Protein AF-0000000078653165 (afdb_homodimer)

Organism: NCBI:txid1254439

Structure (mmCIF, N/CA/C/O backbone):
data_AF-0000000078653165-model_v1
#
loop_
_entity.id
_entity.type
_entity.pdbx_description
1 polymer 'ABC transporter'
#
loop_
_atom_site.group_PDB
_atom_site.id
_atom_site.type_symbol
_atom_site.label_atom_id
_atom_site.label_alt_id
_atom_site.label_comp_id
_atom_site.label_asym_id
_atom_site.label_entity_id
_atom_site.label_seq_id
_atom_site.pdbx_PDB_ins_code
_atom_site.Cartn_x
_atom_site.Cartn_y
_atom_site.Cartn_z
_atom_site.occupancy
_atom_site.B_iso_or_equiv
_atom_site.auth_seq_id
_atom_site.auth_comp_id
_atom_site.auth_asym_id
_atom_site.auth_atom_id
_atom_site.pdbx_PDB_model_num
ATOM 1 N N . MET A 1 1 ? 2.336 30.797 53.25 1 26.19 1 MET A N 1
ATOM 2 C CA . MET A 1 1 ? 1.396 29.984 52.469 1 26.19 1 MET A CA 1
ATOM 3 C C . MET A 1 1 ? 1.313 30.484 51.031 1 26.19 1 MET A C 1
ATOM 5 O O . MET A 1 1 ? 1.482 29.703 50.094 1 26.19 1 MET A O 1
ATOM 9 N N . GLY A 1 2 ? 0.354 31.422 50.656 1 27.02 2 GLY A N 1
ATOM 10 C CA . GLY A 1 2 ? -0.647 31.469 49.594 1 27.02 2 GLY A CA 1
ATOM 11 C C . GLY A 1 2 ? -0.147 32.094 48.312 1 27.02 2 GLY A C 1
ATOM 12 O O . GLY A 1 2 ? -0.938 32.438 47.438 1 27.02 2 GLY A O 1
ATOM 13 N N . ILE A 1 3 ? 0.922 32.812 48.281 1 33.31 3 ILE A N 1
ATOM 14 C CA . ILE A 1 3 ? 1.236 33.781 47.219 1 33.31 3 ILE A CA 1
ATOM 15 C C . ILE A 1 3 ? 1.535 33.031 45.906 1 33.31 3 ILE A C 1
ATOM 17 O O . ILE A 1 3 ? 1.893 33.688 44.938 1 33.31 3 ILE A O 1
ATOM 21 N N . PHE A 1 4 ? 1.891 31.688 46.031 1 32.88 4 PHE A N 1
ATOM 22 C CA . PHE A 1 4 ? 2.438 31.062 44.812 1 32.88 4 PHE A CA 1
ATOM 23 C C . PHE A 1 4 ? 1.346 30.828 43.781 1 32.88 4 PHE A C 1
ATOM 25 O O . PHE A 1 4 ? 1.55 30.109 42.812 1 32.88 4 PHE A O 1
ATOM 32 N N . SER A 1 5 ? 0.06 31.203 44.125 1 32.16 5 SER A N 1
ATOM 33 C CA . SER A 1 5 ? -1.04 30.844 43.25 1 32.16 5 SER A CA 1
ATOM 34 C C . SER A 1 5 ? -0.92 31.547 41.875 1 32.16 5 SER A C 1
ATOM 36 O O . SER A 1 5 ? -1.722 31.297 41 1 32.16 5 SER A O 1
ATOM 38 N N . GLY A 1 6 ? -0.374 32.781 41.812 1 31.62 6 GLY A N 1
ATOM 39 C CA . GLY A 1 6 ? -0.703 33.719 40.75 1 31.62 6 GLY A CA 1
ATOM 40 C C . GLY A 1 6 ? -0.174 33.312 39.375 1 31.62 6 GLY A C 1
ATOM 41 O O . GLY A 1 6 ? -0.456 33.969 38.375 1 31.62 6 GLY A O 1
ATOM 42 N N . LEU A 1 7 ? 1.015 32.812 39.281 1 30.94 7 LEU A N 1
ATOM 43 C CA . LEU A 1 7 ? 1.668 32.844 38 1 30.94 7 LEU A CA 1
ATOM 44 C C . LEU A 1 7 ? 1.028 31.859 37.031 1 30.94 7 LEU A C 1
ATOM 46 O O . LEU A 1 7 ? 1.515 30.734 36.875 1 30.94 7 LEU A O 1
ATOM 50 N N . PHE A 1 8 ? -0.321 31.5 37.219 1 35.72 8 PHE A N 1
ATOM 51 C CA . PHE A 1 8 ? -0.957 30.734 36.156 1 35.72 8 PHE A CA 1
ATOM 52 C C . PHE A 1 8 ? -0.709 31.359 34.812 1 35.72 8 PHE A C 1
ATOM 54 O O . PHE A 1 8 ? -0.939 32.562 34.625 1 35.72 8 PHE A O 1
ATOM 61 N N . SER A 1 9 ? 0.25 30.969 34.031 1 35.31 9 SER A N 1
ATOM 62 C CA . SER A 1 9 ? 0.611 31.312 32.656 1 35.31 9 SER A CA 1
ATOM 63 C C . SER A 1 9 ? -0.629 31.547 31.797 1 35.31 9 SER A C 1
ATOM 65 O O . SER A 1 9 ? -1.556 30.734 31.797 1 35.31 9 SER A O 1
ATOM 67 N N . ARG A 1 10 ? -1.119 32.719 31.656 1 38.25 10 ARG A N 1
ATOM 68 C CA . ARG A 1 10 ? -2.078 33.25 30.688 1 38.25 10 ARG A CA 1
ATOM 69 C C . ARG A 1 10 ? -2.02 32.469 29.375 1 38.25 10 ARG A C 1
ATOM 71 O O . ARG A 1 10 ? -0.977 32.406 28.719 1 38.25 10 ARG A O 1
ATOM 78 N N . ARG A 1 11 ? -2.629 31.375 29.203 1 43.06 11 ARG A N 1
ATOM 79 C CA . ARG A 1 11 ? -2.918 30.797 27.891 1 43.06 11 ARG A CA 1
ATOM 80 C C . ARG A 1 11 ? -3.246 31.891 26.875 1 43.06 11 ARG A C 1
ATOM 82 O O . ARG A 1 11 ? -4.199 32.656 27.062 1 43.06 11 ARG A O 1
ATOM 89 N N . ASP A 1 12 ? -2.367 32.656 26.281 1 38.22 12 ASP A N 1
ATOM 90 C CA . ASP A 1 12 ? -2.602 33.594 25.188 1 38.22 12 ASP A CA 1
ATOM 91 C C . ASP A 1 12 ? -3.691 33.094 24.25 1 38.22 12 ASP A C 1
ATOM 93 O O . ASP A 1 12 ? -3.594 31.984 23.719 1 38.22 12 ASP A O 1
ATOM 97 N N . ASN A 1 13 ? -4.98 33.281 24.438 1 43.22 13 ASN A N 1
ATOM 98 C CA . ASN A 1 13 ? -6.164 33.156 23.594 1 43.22 13 ASN A CA 1
ATOM 99 C C . ASN A 1 13 ? -5.867 33.594 22.156 1 43.22 13 ASN A C 1
ATOM 101 O O . ASN A 1 13 ? -6.645 34.344 21.562 1 43.22 13 ASN A O 1
ATOM 105 N N . THR A 1 14 ? -4.645 33.75 21.719 1 48.94 14 THR A N 1
ATOM 106 C CA . THR A 1 14 ? -4.469 34.188 20.328 1 48.94 14 THR A CA 1
ATOM 107 C C . THR A 1 14 ? -5.176 33.219 19.375 1 48.94 14 THR A C 1
ATOM 109 O O . THR A 1 14 ? -4.992 32 19.469 1 48.94 14 THR A O 1
ATOM 112 N N . PRO A 1 15 ? -6.258 33.719 18.75 1 56.72 15 PRO A N 1
ATOM 113 C CA . PRO A 1 15 ? -6.996 32.906 17.781 1 56.72 15 PRO A CA 1
ATOM 114 C C . PRO A 1 15 ? -6.078 32.156 16.812 1 56.72 15 PRO A C 1
ATOM 116 O O . PRO A 1 15 ? -5.02 32.688 16.453 1 56.72 15 PRO A O 1
ATOM 119 N N . ARG A 1 16 ? -6.16 30.906 16.797 1 65.38 16 ARG A N 1
ATOM 120 C CA . ARG A 1 16 ? -5.461 30.094 15.805 1 65.38 16 ARG A CA 1
ATOM 121 C C . ARG A 1 16 ? -5.629 30.672 14.406 1 65.38 16 ARG A C 1
ATOM 123 O O . ARG A 1 16 ? -6.738 31.047 14.016 1 65.38 16 ARG A O 1
ATOM 130 N N . PRO A 1 17 ? -4.422 30.984 13.797 1 71.94 17 PRO A N 1
ATOM 131 C CA . PRO A 1 17 ? -4.582 31.469 12.422 1 71.94 17 PRO A CA 1
ATOM 132 C C . PRO A 1 17 ? -5.379 30.484 11.555 1 71.94 17 PRO A C 1
ATOM 134 O O . PRO A 1 17 ? -5.367 29.281 11.812 1 71.94 17 PRO A O 1
ATOM 137 N N . ASP A 1 18 ? -6.098 31.047 10.656 1 79 18 ASP A N 1
ATOM 138 C CA . ASP A 1 18 ? -6.957 30.25 9.773 1 79 18 ASP A CA 1
ATOM 139 C C . ASP A 1 18 ? -6.125 29.406 8.812 1 79 18 ASP A C 1
ATOM 141 O O . ASP A 1 18 ? -6.582 28.359 8.344 1 79 18 ASP A O 1
ATOM 145 N N . HIS A 1 19 ? -4.906 30 8.484 1 89.12 19 HIS A N 1
ATOM 146 C CA . HIS A 1 19 ? -3.998 29.266 7.617 1 89.12 19 HIS A CA 1
ATOM 147 C C . HIS A 1 19 ? -2.555 29.719 7.824 1 89.12 19 HIS A C 1
ATOM 149 O O . HIS A 1 19 ? -2.303 30.734 8.484 1 89.12 19 HIS A O 1
ATOM 155 N N . VAL A 1 20 ? -1.678 28.859 7.395 1 96.25 20 VAL A N 1
ATOM 156 C CA . VAL A 1 20 ? -0.269 29.234 7.402 1 96.25 20 VAL A CA 1
ATOM 157 C C . VAL A 1 20 ? 0.25 29.328 5.969 1 96.25 20 VAL A C 1
ATOM 159 O O . VAL A 1 20 ? -0.387 28.828 5.039 1 96.25 20 VAL A O 1
ATOM 162 N N . THR A 1 21 ? 1.332 30.047 5.855 1 97.94 21 THR A N 1
ATOM 163 C CA . THR A 1 21 ? 2.039 30.094 4.582 1 97.94 21 THR A CA 1
ATOM 164 C C . THR A 1 21 ? 3.426 29.469 4.707 1 97.94 21 THR A C 1
ATOM 166 O O . THR A 1 21 ? 4.254 29.938 5.496 1 97.94 21 THR A O 1
ATOM 169 N N . PHE A 1 22 ? 3.6 28.375 3.992 1 98.44 22 PHE A N 1
ATOM 170 C CA . PHE A 1 22 ? 4.941 27.812 3.877 1 98.44 22 PHE A CA 1
ATOM 171 C C . PHE A 1 22 ? 5.723 28.516 2.77 1 98.44 22 PHE A C 1
ATOM 173 O O . PHE A 1 22 ? 5.195 28.75 1.681 1 98.44 22 PHE A O 1
ATOM 180 N N . THR A 1 23 ? 6.996 28.828 3.051 1 98.56 23 THR A N 1
ATOM 181 C CA . THR A 1 23 ? 7.859 29.406 2.029 1 98.56 23 THR A CA 1
ATOM 182 C C . THR A 1 23 ? 9.203 28.688 1.979 1 98.56 23 THR A C 1
ATOM 184 O O . THR A 1 23 ? 9.906 28.609 2.988 1 98.56 23 THR A O 1
ATOM 187 N N . LEU A 1 24 ? 9.469 28.125 0.914 1 98.69 24 LEU A N 1
ATOM 188 C CA . LEU A 1 24 ? 10.789 27.609 0.609 1 98.69 24 LEU A CA 1
ATOM 189 C C . LEU A 1 24 ? 11.555 28.547 -0.315 1 98.69 24 LEU A C 1
ATOM 191 O O . LEU A 1 24 ? 11.031 28.969 -1.35 1 98.69 24 LEU A O 1
ATOM 195 N N . ALA A 1 25 ? 12.711 28.906 0.109 1 98.56 25 ALA A N 1
ATOM 196 C CA . ALA A 1 25 ? 13.594 29.75 -0.696 1 98.56 25 ALA A CA 1
ATOM 197 C C . ALA A 1 25 ? 14.859 29 -1.091 1 98.56 25 ALA A C 1
ATOM 199 O O . ALA A 1 25 ? 15.789 28.859 -0.286 1 98.56 25 ALA A O 1
ATOM 200 N N . GLN A 1 26 ? 14.906 28.516 -2.385 1 98.56 26 GLN A N 1
ATOM 201 C CA . GLN A 1 26 ? 16.031 27.734 -2.91 1 98.56 26 GLN A CA 1
ATOM 202 C C . GLN A 1 26 ? 16.422 26.625 -1.95 1 98.56 26 GLN A C 1
ATOM 204 O O . GLN A 1 26 ? 17.609 26.422 -1.674 1 98.56 26 GLN A O 1
ATOM 209 N N . ALA A 1 27 ? 15.453 25.984 -1.378 1 98.56 27 ALA A N 1
ATOM 210 C CA . ALA A 1 27 ? 15.688 24.969 -0.363 1 98.56 27 ALA A CA 1
ATOM 211 C C . ALA A 1 27 ? 16.109 23.641 -1.003 1 98.56 27 ALA A C 1
ATOM 213 O O . ALA A 1 27 ? 15.555 23.234 -2.02 1 98.56 27 ALA A O 1
ATOM 214 N N . SER A 1 28 ? 17.125 23.047 -0.457 1 98.56 28 SER A N 1
ATOM 215 C CA . SER A 1 28 ? 17.594 21.719 -0.864 1 98.56 28 SER A CA 1
ATOM 216 C C . SER A 1 28 ? 17.812 20.812 0.343 1 98.56 28 SER A C 1
ATOM 218 O O . SER A 1 28 ? 17.984 21.297 1.466 1 98.56 28 SER A O 1
ATOM 220 N N . TYR A 1 29 ? 17.703 19.562 0.135 1 98.62 29 TYR A N 1
ATOM 221 C CA . TYR A 1 29 ? 18.062 18.578 1.153 1 98.62 29 TYR A CA 1
ATOM 222 C C . TYR A 1 29 ? 18.797 17.391 0.534 1 98.62 29 TYR A C 1
ATOM 224 O O . TYR A 1 29 ? 18.281 16.734 -0.366 1 98.62 29 TYR A O 1
ATOM 232 N N . THR A 1 30 ? 19.906 17.156 1.041 1 98 30 THR A N 1
ATOM 233 C CA . THR A 1 30 ? 20.719 16.016 0.658 1 98 30 THR A CA 1
ATOM 234 C C . THR A 1 30 ? 20.922 15.07 1.843 1 98 30 THR A C 1
ATOM 236 O O . THR A 1 30 ? 21.359 15.492 2.91 1 98 30 THR A O 1
ATOM 239 N N . TYR A 1 31 ? 20.578 13.859 1.656 1 96.81 31 TYR A N 1
ATOM 240 C CA . TYR A 1 31 ? 20.703 12.844 2.703 1 96.81 31 TYR A CA 1
ATOM 241 C C . TYR A 1 31 ? 22.172 12.492 2.945 1 96.81 31 TYR A C 1
ATOM 243 O O . TYR A 1 31 ? 23.047 12.852 2.148 1 96.81 31 TYR A O 1
ATOM 251 N N . GLU A 1 32 ? 22.406 11.727 4.023 1 94.06 32 GLU A N 1
ATOM 252 C CA . GLU A 1 32 ? 23.75 11.375 4.43 1 94.06 32 GLU A CA 1
ATOM 253 C C . GLU A 1 32 ? 24.422 10.453 3.408 1 94.06 32 GLU A C 1
ATOM 255 O O . GLU A 1 32 ? 25.641 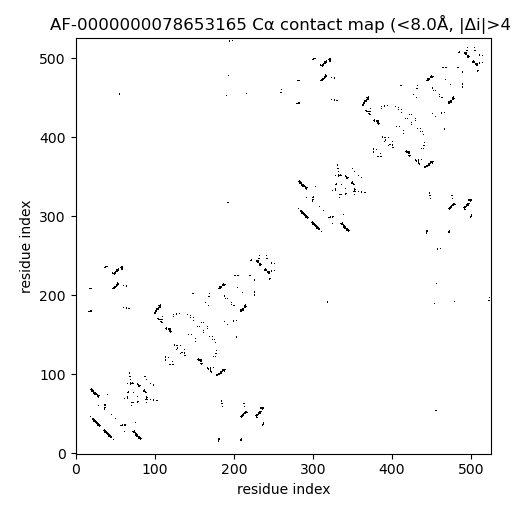10.484 3.232 1 94.06 32 GLU A O 1
ATOM 260 N N . ASP A 1 33 ? 23.641 9.719 2.707 1 91.25 33 ASP A N 1
ATOM 261 C CA . ASP A 1 33 ? 24.188 8.781 1.734 1 91.25 33 ASP A CA 1
ATOM 262 C C . ASP A 1 33 ? 24.516 9.484 0.42 1 91.25 33 ASP A C 1
ATOM 264 O O . ASP A 1 33 ? 24.969 8.844 -0.535 1 91.25 33 ASP A O 1
ATOM 268 N N . GLY A 1 34 ? 24.203 10.742 0.352 1 92.94 34 GLY A N 1
ATOM 269 C CA . GLY A 1 34 ? 24.562 11.523 -0.82 1 92.94 34 GLY A CA 1
ATOM 270 C C . GLY A 1 34 ? 23.391 11.766 -1.762 1 92.94 34 GLY A C 1
ATOM 271 O O . GLY A 1 34 ? 23.484 12.594 -2.67 1 92.94 34 GLY A O 1
ATOM 272 N N . ASN A 1 35 ? 22.328 11.117 -1.527 1 93.38 35 ASN A N 1
ATOM 273 C CA . ASN A 1 35 ? 21.156 11.297 -2.387 1 93.38 35 ASN A CA 1
ATOM 274 C C . ASN A 1 35 ? 20.438 12.602 -2.084 1 93.38 35 ASN A C 1
ATOM 276 O O . ASN A 1 35 ? 20.109 12.883 -0.928 1 93.38 35 ASN A O 1
ATOM 280 N N . THR A 1 36 ? 20.219 13.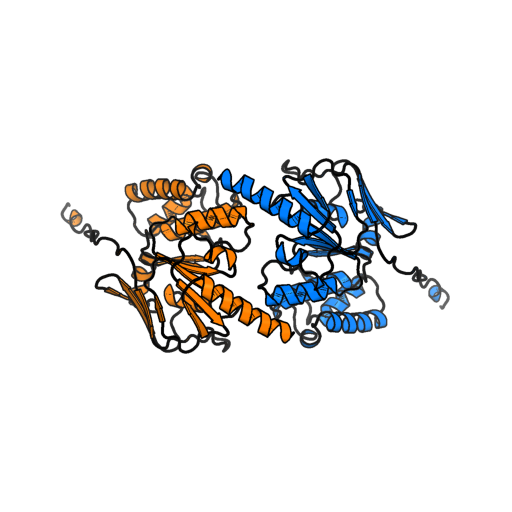344 -3.139 1 95.25 36 THR A N 1
ATOM 281 C CA . THR A 1 36 ? 19.5 14.602 -2.959 1 95.25 36 THR A CA 1
ATOM 282 C C . THR A 1 36 ? 18 14.375 -3.1 1 95.25 36 THR A C 1
ATOM 284 O O . THR A 1 36 ? 17.516 13.992 -4.168 1 95.25 36 THR A O 1
ATOM 287 N N . GLY A 1 37 ? 17.266 14.648 -2.062 1 97.56 37 GLY A N 1
ATOM 288 C CA . GLY A 1 37 ? 15.82 14.43 -2.041 1 97.56 37 GLY A CA 1
ATOM 289 C C . GLY A 1 37 ? 15.039 15.57 -2.674 1 97.56 37 GLY A C 1
ATOM 290 O O . GLY A 1 37 ? 13.953 15.352 -3.221 1 97.56 37 GLY A O 1
ATOM 291 N N . LEU A 1 38 ? 15.578 16.797 -2.529 1 98.5 38 LEU A N 1
ATOM 292 C CA . LEU A 1 38 ? 14.977 18 -3.1 1 98.5 38 LEU A CA 1
ATOM 293 C C . LEU A 1 38 ? 16.047 18.969 -3.572 1 98.5 38 LEU A C 1
ATOM 295 O O . LEU A 1 38 ? 17.016 19.234 -2.854 1 98.5 38 LEU A O 1
ATOM 299 N N . HIS A 1 39 ? 15.828 19.516 -4.781 1 98.12 39 HIS A N 1
ATOM 300 C CA . HIS A 1 39 ? 16.828 20.375 -5.406 1 98.12 39 HIS A CA 1
ATOM 301 C C . HIS A 1 39 ? 16.328 21.812 -5.523 1 98.12 39 HIS A C 1
ATOM 303 O O . HIS A 1 39 ? 15.352 22.078 -6.23 1 98.12 39 HIS A O 1
ATOM 309 N N . ASP A 1 40 ? 17 22.734 -4.895 1 97.94 40 ASP A N 1
ATOM 310 C CA . ASP A 1 40 ? 16.859 24.172 -5.105 1 97.94 40 ASP A CA 1
ATOM 311 C C . ASP A 1 40 ? 15.406 24.547 -5.34 1 97.94 40 ASP A C 1
ATOM 313 O O . ASP A 1 40 ? 15.07 25.156 -6.359 1 97.94 40 ASP A O 1
ATOM 317 N N . THR A 1 41 ? 14.602 24.312 -4.402 1 98.56 41 THR A N 1
ATOM 318 C CA . THR A 1 41 ? 13.156 24.453 -4.539 1 98.56 41 THR A CA 1
ATOM 319 C C . THR A 1 41 ? 12.695 25.797 -3.963 1 98.56 41 THR A C 1
ATOM 321 O O . THR A 1 41 ? 12.953 26.094 -2.797 1 98.56 41 THR A O 1
ATOM 324 N N . THR A 1 42 ? 12.148 26.625 -4.785 1 98.69 42 THR A N 1
ATOM 325 C CA . THR A 1 42 ? 11.445 27.828 -4.383 1 98.69 42 THR A CA 1
ATOM 326 C C . THR A 1 42 ? 9.938 27.656 -4.543 1 98.69 42 THR A C 1
ATOM 328 O O . THR A 1 42 ? 9.453 27.328 -5.625 1 98.69 42 THR A O 1
ATOM 331 N N . LEU A 1 43 ? 9.219 27.812 -3.443 1 98.56 43 LEU A N 1
ATOM 332 C CA . LEU A 1 43 ? 7.809 27.453 -3.4 1 98.56 43 LEU A CA 1
ATOM 333 C C . LEU A 1 43 ? 7.094 28.172 -2.262 1 98.56 43 LEU A C 1
ATOM 335 O O . LEU A 1 43 ? 7.652 28.328 -1.175 1 98.56 43 LEU A O 1
ATOM 339 N N . THR A 1 44 ? 5.914 28.641 -2.561 1 98.62 44 THR A N 1
ATOM 340 C CA . THR A 1 44 ? 5.035 29.188 -1.525 1 98.62 44 THR A CA 1
ATOM 341 C C . THR A 1 44 ? 3.713 28.422 -1.491 1 98.62 44 THR A C 1
ATOM 343 O O . THR A 1 44 ? 3.072 28.234 -2.527 1 98.62 44 THR A O 1
ATOM 346 N N . LEU A 1 45 ? 3.344 27.906 -0.327 1 98.31 45 LEU A N 1
ATOM 347 C CA . LEU A 1 45 ? 2.092 27.188 -0.139 1 98.31 45 LEU A CA 1
ATOM 348 C C . LEU A 1 45 ? 1.19 27.906 0.858 1 98.31 45 LEU A C 1
ATOM 350 O O . LEU A 1 45 ? 1.555 28.062 2.025 1 98.31 45 LEU A O 1
ATOM 354 N N . ASP A 1 46 ? 0.045 28.328 0.411 1 96.5 46 ASP A N 1
ATOM 355 C CA . ASP A 1 46 ? -0.887 29.016 1.306 1 96.5 46 ASP A CA 1
ATOM 356 C C . ASP A 1 46 ? -2.332 28.641 0.979 1 96.5 46 ASP A C 1
ATOM 358 O O . ASP A 1 46 ? -3.268 29.219 1.531 1 96.5 46 ASP A O 1
ATOM 362 N N . THR A 1 47 ? -2.461 27.672 0.031 1 96.88 47 THR A N 1
ATOM 363 C CA . THR A 1 47 ? -3.805 27.219 -0.313 1 96.88 47 THR A CA 1
ATOM 364 C C . THR A 1 47 ? -4.359 26.297 0.773 1 96.88 47 THR A C 1
ATOM 366 O O . THR A 1 47 ? -3.605 25.766 1.584 1 96.88 47 THR A O 1
ATOM 369 N N . ARG A 1 48 ? -5.621 26.172 0.775 1 96.31 48 ARG A N 1
ATOM 370 C CA . ARG A 1 48 ? -6.285 25.375 1.793 1 96.31 48 ARG A CA 1
ATOM 371 C C . ARG A 1 48 ? -5.918 23.891 1.644 1 96.31 48 ARG A C 1
ATOM 373 O O . ARG A 1 48 ? -5.605 23.219 2.629 1 96.31 48 ARG A O 1
ATOM 380 N N . ARG A 1 49 ? -5.961 23.406 0.435 1 97.81 49 ARG A N 1
ATOM 381 C CA . ARG A 1 49 ? -5.629 22.016 0.169 1 97.81 49 ARG A CA 1
ATOM 382 C C . ARG A 1 49 ? -4.656 21.891 -0.999 1 97.81 49 ARG A C 1
ATOM 384 O O . ARG A 1 49 ? -4.984 22.266 -2.127 1 97.81 49 ARG A O 1
ATOM 391 N N . THR A 1 50 ? -3.475 21.406 -0.76 1 98.69 50 THR A N 1
ATOM 392 C CA . THR A 1 50 ? -2.445 21.203 -1.772 1 98.69 50 THR A CA 1
ATOM 393 C C . THR A 1 50 ? -2.016 19.734 -1.817 1 98.69 50 THR A C 1
ATOM 395 O O . THR A 1 50 ? -1.638 19.156 -0.793 1 98.69 50 THR A O 1
ATOM 398 N N . ALA A 1 51 ? -2.131 19.156 -2.994 1 98.88 51 ALA A N 1
ATOM 399 C CA . ALA A 1 51 ? -1.665 17.781 -3.207 1 98.88 51 ALA A CA 1
ATOM 400 C C . ALA A 1 51 ? -0.263 17.766 -3.811 1 98.88 51 ALA A C 1
ATOM 402 O O . ALA A 1 51 ? 0.055 18.578 -4.676 1 98.88 51 ALA A O 1
ATOM 403 N N . VAL A 1 52 ? 0.544 16.891 -3.311 1 98.88 52 VAL A N 1
ATOM 404 C CA . VAL A 1 52 ? 1.857 16.609 -3.881 1 98.88 52 VAL A CA 1
ATOM 405 C C . VAL A 1 52 ? 1.869 15.211 -4.484 1 98.88 52 VAL A C 1
ATOM 407 O O . VAL A 1 52 ? 1.671 14.227 -3.775 1 98.88 52 VAL A O 1
ATOM 410 N N . ILE A 1 53 ? 2.076 15.117 -5.809 1 98.69 53 ILE A N 1
ATOM 411 C CA . ILE A 1 53 ? 2.078 13.812 -6.469 1 98.69 53 ILE A CA 1
ATOM 412 C C . ILE A 1 53 ? 3.424 13.586 -7.156 1 98.69 53 ILE A C 1
ATOM 414 O O . ILE A 1 53 ? 4.23 14.508 -7.277 1 98.69 53 ILE A O 1
ATOM 418 N N . GLY A 1 54 ? 3.672 12.383 -7.555 1 97.62 54 GLY A N 1
ATOM 419 C CA . GLY A 1 54 ? 4.91 11.93 -8.164 1 97.62 54 GLY A CA 1
ATOM 420 C C . GLY A 1 54 ? 5.211 10.461 -7.895 1 97.62 54 GLY A C 1
ATOM 421 O O . GLY A 1 54 ? 4.551 9.836 -7.066 1 97.62 54 GLY A O 1
ATOM 422 N N . LEU A 1 55 ? 6.191 10.008 -8.539 1 95.75 55 LEU A N 1
ATOM 423 C CA . LEU A 1 55 ? 6.598 8.617 -8.367 1 95.75 55 LEU A CA 1
ATOM 424 C C . LEU A 1 55 ? 7.32 8.422 -7.039 1 95.75 55 LEU A C 1
ATOM 426 O O . LEU A 1 55 ? 7.68 9.398 -6.375 1 95.75 55 LEU A O 1
ATOM 430 N N . ASN A 1 56 ? 7.426 7.133 -6.656 1 93.31 56 ASN A N 1
ATOM 431 C CA . ASN A 1 56 ? 8.234 6.844 -5.477 1 93.31 56 ASN A CA 1
ATOM 432 C C . ASN A 1 56 ? 9.656 7.367 -5.633 1 93.31 56 ASN A C 1
ATOM 434 O O . ASN A 1 56 ? 10.273 7.203 -6.691 1 93.31 56 ASN A O 1
ATOM 438 N N . GLY A 1 57 ? 10.141 8.078 -4.66 1 93.38 57 GLY A N 1
ATOM 439 C CA . GLY A 1 57 ? 11.492 8.609 -4.688 1 93.38 57 GLY A CA 1
ATOM 440 C C . GLY A 1 57 ? 11.586 9.977 -5.344 1 93.38 57 GLY A C 1
ATOM 441 O O . GLY A 1 57 ? 12.68 10.523 -5.5 1 93.38 57 GLY A O 1
ATOM 442 N N . SER A 1 58 ? 10.461 10.516 -5.672 1 96.88 58 SER A N 1
ATOM 443 C CA . SER A 1 58 ? 10.469 11.766 -6.426 1 96.88 58 SER A CA 1
ATOM 444 C C . SER A 1 58 ? 10.781 12.953 -5.527 1 96.88 58 SER A C 1
ATOM 446 O O . SER A 1 58 ? 11.062 14.047 -6.012 1 96.88 58 SER A O 1
ATOM 448 N N . GLY A 1 59 ? 10.648 12.797 -4.203 1 97.94 59 GLY A N 1
ATOM 449 C CA . GLY A 1 59 ? 10.953 13.875 -3.275 1 97.94 59 GLY A CA 1
ATOM 450 C C . GLY A 1 59 ? 9.75 14.305 -2.455 1 97.94 59 GLY A C 1
ATOM 451 O O . GLY A 1 59 ? 9.844 15.234 -1.649 1 97.94 59 GLY A O 1
ATOM 452 N N . LYS A 1 60 ? 8.609 13.641 -2.59 1 98.44 60 LYS A N 1
ATOM 453 C CA . LYS A 1 60 ? 7.379 14.023 -1.906 1 98.44 60 LYS A CA 1
ATOM 454 C C . LYS A 1 60 ? 7.574 14.047 -0.393 1 98.44 60 LYS A C 1
ATOM 456 O O . LYS A 1 60 ? 7.301 15.055 0.258 1 98.44 60 LYS A O 1
ATOM 461 N N . THR A 1 61 ? 8.133 12.945 0.134 1 98.06 61 THR A N 1
ATOM 462 C CA . THR A 1 61 ? 8.352 12.82 1.571 1 98.06 61 THR A CA 1
ATOM 463 C C . THR A 1 61 ? 9.352 13.859 2.059 1 98.06 61 THR A C 1
ATOM 465 O O . THR A 1 61 ? 9.164 14.461 3.115 1 98.06 61 THR A O 1
ATOM 468 N N . THR A 1 62 ? 10.398 14.078 1.295 1 98.44 62 THR A N 1
ATOM 469 C CA . THR A 1 62 ? 11.398 15.07 1.656 1 98.44 62 THR A CA 1
ATOM 470 C C . THR A 1 62 ? 10.773 16.469 1.746 1 98.44 62 THR A C 1
ATOM 472 O O . THR A 1 62 ? 11.008 17.188 2.711 1 98.44 62 THR A O 1
ATOM 475 N N . LEU A 1 63 ? 9.953 16.781 0.751 1 98.81 63 LEU A N 1
ATOM 476 C CA . LEU A 1 63 ? 9.281 18.078 0.765 1 98.81 63 LEU A CA 1
ATOM 477 C C . LEU A 1 63 ? 8.414 18.219 2.012 1 98.81 63 LEU A C 1
ATOM 479 O O . LEU A 1 63 ? 8.492 19.234 2.709 1 98.81 63 LEU A O 1
ATOM 483 N N . LEU A 1 64 ? 7.637 17.219 2.318 1 98.75 64 LEU A N 1
ATOM 484 C CA . LEU A 1 64 ? 6.73 17.281 3.463 1 98.75 64 LEU A CA 1
ATOM 485 C C . LEU A 1 64 ? 7.516 17.375 4.77 1 98.75 64 LEU A C 1
ATOM 487 O O . LEU A 1 64 ? 7.121 18.109 5.676 1 98.75 64 LEU A O 1
ATOM 491 N N . LYS A 1 65 ? 8.648 16.734 4.852 1 98.44 65 LYS A N 1
ATOM 492 C CA . LYS A 1 65 ? 9.453 16.766 6.066 1 98.44 65 LYS A CA 1
ATOM 493 C C . LYS A 1 65 ? 10.109 18.125 6.258 1 98.44 65 LYS A C 1
ATOM 495 O O . LYS A 1 65 ? 10.328 18.562 7.391 1 98.44 65 LYS A O 1
ATOM 500 N N . LEU A 1 66 ? 10.406 18.797 5.199 1 98.44 66 LEU A N 1
ATOM 501 C CA . LEU A 1 66 ? 10.906 20.172 5.293 1 98.44 66 LEU A CA 1
ATOM 502 C C . LEU A 1 66 ? 9.828 21.109 5.809 1 98.44 66 LEU A C 1
ATOM 504 O O . LEU A 1 66 ? 10.117 22.047 6.559 1 98.44 66 LEU A O 1
ATOM 508 N N . LEU A 1 67 ? 8.578 20.812 5.438 1 98.31 67 LEU A N 1
ATOM 509 C CA . LEU A 1 67 ? 7.461 21.641 5.867 1 98.31 67 LEU A CA 1
ATOM 510 C C . LEU A 1 67 ? 7.184 21.469 7.355 1 98.31 67 LEU A C 1
ATOM 512 O O . LEU A 1 67 ? 6.973 22.438 8.078 1 98.31 67 LEU A O 1
ATOM 516 N N . ASP A 1 68 ? 7.246 20.234 7.801 1 97.31 68 ASP A N 1
ATOM 517 C CA . ASP A 1 68 ? 6.832 20 9.18 1 97.31 68 ASP A CA 1
ATOM 518 C C . ASP A 1 68 ? 8.023 20.062 10.133 1 97.31 68 ASP A C 1
ATOM 520 O O . ASP A 1 68 ? 7.871 19.891 11.344 1 97.31 68 ASP A O 1
ATOM 524 N N . GLY A 1 69 ? 9.219 20.234 9.594 1 97 69 GLY A N 1
ATOM 525 C CA . GLY A 1 69 ? 10.398 20.484 10.414 1 97 69 GLY A CA 1
ATOM 526 C C . GLY A 1 69 ? 11.109 19.203 10.828 1 97 69 GLY A C 1
ATOM 527 O O . GLY A 1 69 ? 12.078 19.25 11.594 1 97 69 GLY A O 1
ATOM 528 N N . SER A 1 70 ? 10.664 18.094 10.359 1 96.56 70 SER A N 1
ATOM 529 C CA . SER A 1 70 ? 11.367 16.844 10.625 1 96.56 70 SER A CA 1
ATOM 530 C C . SER A 1 70 ? 12.75 16.844 9.977 1 96.56 70 SER A C 1
ATOM 532 O O . SER A 1 70 ? 13.633 16.078 10.391 1 96.56 70 SER A O 1
ATOM 534 N N . LEU A 1 71 ? 12.898 17.672 8.938 1 97.06 71 LEU A N 1
ATOM 535 C CA . LEU A 1 71 ? 14.188 17.891 8.289 1 97.06 71 LEU A CA 1
ATOM 536 C C . LEU A 1 71 ? 14.492 19.391 8.211 1 97.06 71 LEU A C 1
ATOM 538 O O . LEU A 1 71 ? 13.586 20.203 8.016 1 97.06 71 LEU A O 1
ATOM 542 N N . ALA A 1 72 ? 15.734 19.656 8.367 1 97.56 72 ALA A N 1
ATOM 543 C CA . ALA A 1 72 ? 16.234 21 8.062 1 97.56 72 ALA A CA 1
ATOM 544 C C . ALA A 1 72 ? 16.891 21.031 6.684 1 97.56 72 ALA A C 1
ATOM 546 O O . ALA A 1 72 ? 17.625 20.109 6.316 1 97.56 72 ALA A O 1
ATOM 547 N N . PRO A 1 73 ? 16.625 22.062 5.973 1 97.94 73 PRO A N 1
ATOM 548 C CA . PRO A 1 73 ? 17.266 22.109 4.656 1 97.94 73 PRO A CA 1
ATOM 549 C C . PRO A 1 73 ? 18.797 22.141 4.738 1 97.94 73 PRO A C 1
ATOM 551 O O . PRO A 1 73 ? 19.359 22.766 5.648 1 97.94 73 PRO A O 1
ATOM 554 N N . THR A 1 74 ? 19.406 21.422 3.787 1 98 74 THR A N 1
ATOM 555 C CA . THR A 1 74 ? 20.859 21.453 3.693 1 98 74 THR A CA 1
ATOM 556 C C . THR A 1 74 ? 21.344 22.781 3.119 1 98 74 THR A C 1
ATOM 558 O O . THR A 1 74 ? 22.438 23.234 3.443 1 98 74 THR A O 1
ATOM 561 N N . SER A 1 75 ? 20.625 23.359 2.236 1 97.69 75 SER A N 1
ATOM 562 C CA . SER A 1 75 ? 20.844 24.703 1.709 1 97.69 75 SER A CA 1
ATOM 563 C C . SER A 1 75 ? 19.516 25.422 1.479 1 97.69 75 SER A C 1
ATOM 565 O O . SER A 1 75 ? 18.469 24.781 1.393 1 97.69 75 SER A O 1
ATOM 567 N N . GLY A 1 76 ? 19.547 26.703 1.508 1 98.19 76 GLY A N 1
ATOM 568 C CA . GLY A 1 76 ? 18.328 27.484 1.42 1 98.19 76 GLY A CA 1
ATOM 569 C C . GLY A 1 76 ? 17.578 27.578 2.738 1 98.19 76 GLY A C 1
ATOM 570 O O . GLY A 1 76 ? 18.172 27.422 3.807 1 98.19 76 GLY A O 1
ATOM 571 N N . SER A 1 77 ? 16.266 27.938 2.586 1 97.94 77 SER A N 1
ATOM 572 C CA . SER A 1 77 ? 15.531 28.094 3.83 1 97.94 77 SER A CA 1
ATOM 573 C C . SER A 1 77 ? 14.062 27.703 3.656 1 97.94 77 SER A C 1
ATOM 575 O O . SER A 1 77 ? 13.555 27.656 2.533 1 97.94 77 SER A O 1
ATOM 577 N N . VAL A 1 78 ? 13.477 27.328 4.734 1 98.38 78 VAL A N 1
ATOM 578 C CA . VAL A 1 78 ? 12.047 27.062 4.848 1 98.38 78 VAL A CA 1
ATOM 579 C C . VAL A 1 78 ? 11.469 27.844 6.016 1 98.38 78 VAL A C 1
ATOM 581 O O . VAL A 1 78 ? 12.039 27.859 7.109 1 98.38 78 VAL A O 1
ATOM 584 N N . THR A 1 79 ? 10.359 28.516 5.766 1 98.19 79 THR A N 1
ATOM 585 C CA . THR A 1 79 ? 9.711 29.281 6.828 1 98.19 79 THR A CA 1
ATOM 586 C C . THR A 1 79 ? 8.203 29.031 6.836 1 98.19 79 THR A C 1
ATOM 588 O O . THR A 1 79 ? 7.641 28.594 5.832 1 98.19 79 THR A O 1
ATOM 591 N N . ILE A 1 80 ? 7.633 29.219 7.945 1 97.69 80 ILE A N 1
ATOM 592 C CA . ILE A 1 80 ? 6.188 29.188 8.148 1 97.69 80 ILE A CA 1
ATOM 593 C C . ILE A 1 80 ? 5.711 30.531 8.68 1 97.69 80 ILE A C 1
ATOM 595 O O . ILE A 1 80 ? 6.156 30.984 9.734 1 97.69 80 ILE A O 1
ATOM 599 N N . SER A 1 81 ? 4.879 31.141 7.945 1 96.06 81 SER A N 1
ATOM 600 C CA . SER A 1 81 ? 4.25 32.375 8.43 1 96.06 81 SER A CA 1
ATOM 601 C C . SER A 1 81 ? 2.85 32.094 8.969 1 96.06 81 SER A C 1
ATOM 603 O O . SER A 1 81 ? 2.01 31.516 8.273 1 96.06 81 SER A O 1
ATOM 605 N N . ALA A 1 82 ? 2.645 32.406 10.156 1 91.19 82 ALA A N 1
ATOM 606 C CA . ALA A 1 82 ? 1.352 32.312 10.828 1 91.19 82 ALA A CA 1
ATOM 607 C C . ALA A 1 82 ? 0.968 33.625 11.484 1 91.19 82 ALA A C 1
ATOM 609 O O . ALA A 1 82 ? 1.484 33.969 12.555 1 91.19 82 ALA A O 1
ATOM 610 N N . GLY A 1 83 ? 0.104 34.281 10.883 1 84.06 83 GLY A N 1
ATOM 611 C CA . GLY A 1 83 ? -0.157 35.656 11.352 1 84.06 83 GLY A CA 1
ATOM 612 C C . GLY A 1 83 ? 1.066 36.531 11.305 1 84.06 83 GLY A C 1
ATOM 613 O O . GLY A 1 83 ? 1.693 36.688 10.25 1 84.06 83 GLY A O 1
ATOM 614 N N . GLU A 1 84 ? 1.478 37.031 12.555 1 83.62 84 GLU A N 1
ATOM 615 C CA . GLU A 1 84 ? 2.598 37.938 12.633 1 83.62 84 GLU A CA 1
ATOM 616 C C . GLU A 1 84 ? 3.902 37.219 12.938 1 83.62 84 GLU A C 1
ATOM 618 O O . GLU A 1 84 ? 4.969 37.844 12.984 1 83.62 84 GLU A O 1
ATOM 623 N N . HIS A 1 85 ? 3.799 35.938 13.023 1 88.19 85 HIS A N 1
ATOM 624 C CA . HIS A 1 85 ? 4.977 35.188 13.414 1 88.19 85 HIS A CA 1
ATOM 625 C C . HIS A 1 85 ? 5.566 34.438 12.227 1 88.19 85 HIS A C 1
ATOM 627 O O . HIS A 1 85 ? 4.824 33.938 11.359 1 88.19 85 HIS A O 1
ATOM 633 N N . THR A 1 86 ? 6.824 34.5 12.148 1 93.88 86 THR A N 1
ATOM 634 C CA . THR A 1 86 ? 7.566 33.688 11.195 1 93.88 86 THR A CA 1
ATOM 635 C C . THR A 1 86 ? 8.453 32.656 11.914 1 93.88 86 THR A C 1
ATOM 637 O O . THR A 1 86 ? 9.234 33.031 12.789 1 93.88 86 THR A O 1
ATOM 640 N N . LEU A 1 87 ? 8.195 31.422 11.531 1 95.44 87 LEU A N 1
ATOM 641 C CA . LEU A 1 87 ? 8.93 30.328 12.172 1 95.44 87 LEU A CA 1
ATOM 642 C C . LEU A 1 87 ? 9.828 29.625 11.164 1 95.44 87 LEU A C 1
ATOM 644 O O . LEU A 1 87 ? 9.594 29.703 9.953 1 95.44 87 LEU A O 1
ATOM 648 N N . HIS A 1 88 ? 10.852 29.047 11.719 1 95.56 88 HIS A N 1
ATOM 649 C CA . HIS A 1 88 ? 11.742 28.188 10.961 1 95.56 88 HIS A CA 1
ATOM 650 C C . HIS A 1 88 ? 11.617 26.734 11.398 1 95.56 88 HIS A C 1
ATOM 652 O O . HIS A 1 88 ? 12.188 26.328 12.414 1 95.56 88 HIS A O 1
ATOM 658 N N . PRO A 1 89 ? 10.977 25.938 10.594 1 93.19 89 PRO A N 1
ATOM 659 C CA . PRO A 1 89 ? 10.68 24.578 11.047 1 93.19 89 PRO A CA 1
ATOM 660 C C . PRO A 1 89 ? 11.938 23.734 11.273 1 93.19 89 PRO A C 1
ATOM 662 O O . PRO A 1 89 ? 11.922 22.812 12.086 1 93.19 89 PRO A O 1
ATOM 665 N N . GLY A 1 90 ? 13 24.094 10.703 1 90.31 90 GLY A N 1
ATOM 666 C CA . GLY A 1 90 ? 14.227 23.344 10.891 1 90.31 90 GLY A CA 1
ATOM 667 C C . GLY A 1 90 ? 15.031 23.797 12.102 1 90.31 90 GLY A C 1
ATOM 668 O O . GLY A 1 90 ? 16.078 23.219 12.398 1 90.31 90 GLY A O 1
ATOM 669 N N . SER A 1 91 ? 14.461 24.734 12.789 1 91.88 91 SER A N 1
ATOM 670 C CA . SER A 1 91 ? 15.203 25.312 13.906 1 91.88 91 SER A CA 1
ATOM 671 C C . SER A 1 91 ? 14.781 24.688 15.227 1 91.88 91 SER A C 1
ATOM 673 O O . SER A 1 91 ? 13.594 24.484 15.477 1 91.88 91 SER A O 1
ATOM 675 N N . ARG A 1 92 ? 15.688 24.469 16.109 1 91.19 92 ARG A N 1
ATOM 676 C CA . ARG A 1 92 ? 15.406 23.938 17.438 1 91.19 92 ARG A CA 1
ATOM 677 C C . ARG A 1 92 ? 14.586 24.922 18.25 1 91.19 92 ARG A C 1
ATOM 679 O O . ARG A 1 92 ? 13.711 24.516 19.031 1 91.19 92 ARG A O 1
ATOM 686 N N . LYS A 1 93 ? 14.852 26.172 18.016 1 92.5 93 LYS A N 1
ATOM 687 C CA . LYS A 1 93 ? 14.188 27.234 18.781 1 92.5 93 LYS A CA 1
ATOM 688 C C . LYS A 1 93 ? 12.688 27.25 18.5 1 92.5 93 LYS A C 1
ATOM 690 O O . LYS A 1 93 ? 11.891 27.516 19.406 1 92.5 93 LYS A O 1
ATOM 695 N N . ASP A 1 94 ? 12.344 26.906 17.297 1 94.12 94 ASP A N 1
ATOM 696 C CA . ASP A 1 94 ? 10.953 27.047 16.875 1 94.12 94 ASP A CA 1
ATOM 697 C C . ASP A 1 94 ? 10.234 25.703 16.906 1 94.12 94 ASP A C 1
ATOM 699 O O . ASP A 1 94 ? 9.039 25.609 16.625 1 94.12 94 ASP A O 1
ATOM 703 N N . ARG A 1 95 ? 10.891 24.672 17.281 1 92.94 95 ARG A N 1
ATOM 704 C CA . ARG A 1 95 ? 10.398 23.297 17.156 1 92.94 95 ARG A CA 1
ATOM 705 C C . ARG A 1 95 ? 9.07 23.125 17.891 1 92.94 95 ARG A C 1
ATOM 707 O O . ARG A 1 95 ? 8.117 22.578 17.328 1 92.94 95 ARG A O 1
ATOM 714 N N . LYS A 1 96 ? 9.031 23.562 19.094 1 89.88 96 LYS A N 1
ATOM 715 C CA . LYS A 1 96 ? 7.828 23.391 19.891 1 89.88 96 LYS A CA 1
ATOM 716 C C . LYS A 1 96 ? 6.637 24.094 19.266 1 89.88 96 LYS A C 1
ATOM 718 O O . LYS A 1 96 ? 5.531 23.562 19.234 1 89.88 96 LYS A O 1
ATOM 723 N N . HIS A 1 97 ? 6.859 25.266 18.812 1 91.69 97 HIS A N 1
ATOM 724 C CA . HIS A 1 97 ? 5.789 26.031 18.188 1 91.69 97 HIS A CA 1
ATOM 725 C C . HIS A 1 97 ? 5.344 25.391 16.875 1 91.69 97 HIS A C 1
ATOM 727 O O . HIS A 1 97 ? 4.145 25.344 16.578 1 91.69 97 HIS A O 1
ATOM 733 N N . VAL A 1 98 ? 6.309 24.891 16.125 1 94.56 98 VAL A N 1
ATOM 734 C CA . VAL A 1 98 ? 6 24.219 14.867 1 94.56 98 VAL A CA 1
ATOM 735 C C . VAL A 1 98 ? 5.156 22.984 15.141 1 94.56 98 VAL A C 1
ATOM 737 O O . VAL A 1 98 ? 4.168 22.719 14.445 1 94.56 98 VAL A O 1
ATOM 740 N N . GLU A 1 99 ? 5.473 22.297 16.172 1 92.19 99 GLU A N 1
ATOM 741 C CA . GLU A 1 99 ? 4.754 21.078 16.531 1 92.19 99 GLU A CA 1
ATOM 742 C C . GLU A 1 99 ? 3.312 21.375 16.922 1 92.19 99 GLU A C 1
ATOM 744 O O . GLU A 1 99 ? 2.428 20.531 16.75 1 92.19 99 GLU A O 1
ATOM 749 N N . GLN A 1 100 ? 3.119 22.531 17.406 1 90.19 100 GLN A N 1
ATOM 750 C CA . GLN A 1 100 ? 1.771 22.938 17.797 1 90.19 100 GLN A CA 1
ATOM 751 C C . GLN A 1 100 ? 0.971 23.406 16.578 1 90.19 100 GLN A C 1
ATOM 753 O O . GLN A 1 100 ? -0.249 23.234 16.53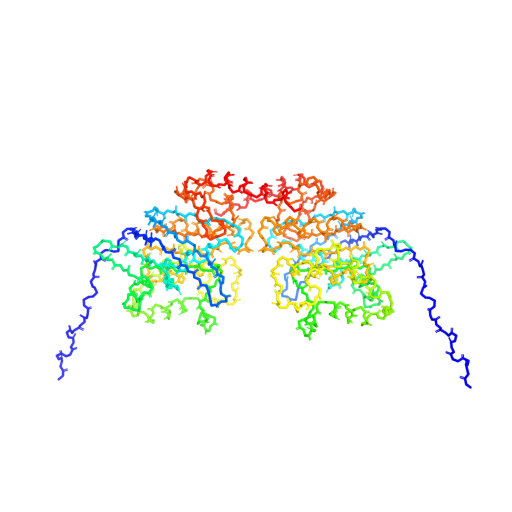1 1 90.19 100 GLN A O 1
ATOM 758 N N . LEU A 1 101 ? 1.699 23.922 15.641 1 93.5 101 LEU A N 1
ATOM 759 C CA . LEU A 1 101 ? 1.061 24.531 14.477 1 93.5 101 LEU A CA 1
ATOM 760 C C . LEU A 1 101 ? 0.815 23.5 13.383 1 93.5 101 LEU A C 1
ATOM 762 O O . LEU A 1 101 ? -0.138 23.625 12.609 1 93.5 101 LEU A O 1
ATOM 766 N N . VAL A 1 102 ? 1.708 22.5 13.312 1 96.94 102 VAL A N 1
ATOM 767 C CA . VAL A 1 102 ? 1.703 21.562 12.195 1 96.94 102 VAL A CA 1
ATOM 768 C C . VAL A 1 102 ? 1.414 20.156 12.719 1 96.94 102 VAL A C 1
ATOM 770 O O . VAL A 1 102 ? 2.201 19.594 13.484 1 96.94 102 VAL A O 1
ATOM 773 N N . GLY A 1 103 ? 0.248 19.609 12.312 1 97.06 103 GLY A N 1
ATOM 774 C CA . GLY A 1 103 ? -0.02 18.203 12.547 1 97.06 103 GLY A CA 1
ATOM 775 C C . GLY A 1 103 ? 0.529 17.297 11.461 1 97.06 103 GLY A C 1
ATOM 776 O O . GLY A 1 103 ? 0.419 17.609 10.273 1 97.06 103 GLY A O 1
ATOM 777 N N . CYS A 1 104 ? 1.124 16.219 11.859 1 97.81 104 CYS A N 1
ATOM 778 C CA . CYS A 1 104 ? 1.765 15.336 10.898 1 97.81 104 CYS A CA 1
ATOM 779 C C . CYS A 1 104 ? 1.057 13.984 10.852 1 97.81 104 CYS A C 1
ATOM 781 O O . CYS A 1 104 ? 0.796 13.375 11.891 1 97.81 104 CYS A O 1
ATOM 783 N N . VAL A 1 105 ? 0.715 13.586 9.641 1 98.19 105 VAL A N 1
ATOM 784 C CA . VAL A 1 105 ? 0.118 12.273 9.406 1 98.19 105 VAL A CA 1
ATOM 785 C C . VAL A 1 105 ? 0.987 11.484 8.43 1 98.19 105 VAL A C 1
ATOM 787 O O . VAL A 1 105 ? 1.291 11.953 7.332 1 98.19 105 VAL A O 1
ATOM 790 N N . ARG A 1 106 ? 1.42 10.328 8.844 1 97.69 106 ARG A N 1
ATOM 791 C CA . ARG A 1 106 ? 2.178 9.422 7.992 1 97.69 106 ARG A CA 1
ATOM 792 C C . ARG A 1 106 ? 1.491 8.062 7.898 1 97.69 106 ARG A C 1
ATOM 794 O O . ARG A 1 106 ? 1.67 7.207 8.766 1 97.69 106 ARG A O 1
ATOM 801 N N . ARG A 1 107 ? 0.74 7.875 6.84 1 96.12 107 ARG A N 1
ATOM 802 C CA . ARG A 1 107 ? -0.025 6.648 6.652 1 96.12 107 ARG A CA 1
ATOM 803 C C . ARG A 1 107 ? -0.864 6.332 7.887 1 96.12 107 ARG A C 1
ATOM 805 O O . ARG A 1 107 ? -1.699 7.141 8.297 1 96.12 107 ARG A O 1
ATOM 812 N N . GLU A 1 108 ? -0.652 5.16 8.422 1 96.88 108 GLU A N 1
ATOM 813 C CA . GLU A 1 108 ? -1.411 4.762 9.602 1 96.88 108 GLU A CA 1
ATOM 814 C C . GLU A 1 108 ? -0.532 4.762 10.852 1 96.88 108 GLU A C 1
ATOM 816 O O . GLU A 1 108 ? -0.847 4.094 11.836 1 96.88 108 GLU A O 1
ATOM 821 N N . GLU A 1 109 ? 0.554 5.512 10.766 1 96.25 109 GLU A N 1
ATOM 822 C CA . GLU A 1 109 ? 1.493 5.527 11.883 1 96.25 109 GLU A CA 1
ATOM 823 C C . GLU A 1 109 ? 0.915 6.277 13.078 1 96.25 109 GLU A C 1
ATOM 825 O O . GLU A 1 109 ? 0.506 7.434 12.953 1 96.25 109 GLU A O 1
ATOM 830 N N . ILE A 1 110 ? 0.874 5.602 14.148 1 96.5 110 ILE A N 1
ATOM 831 C CA . ILE A 1 110 ? 0.461 6.199 15.414 1 96.5 110 ILE A CA 1
ATOM 832 C C . ILE A 1 110 ? 1.586 6.07 16.438 1 96.5 110 ILE A C 1
ATOM 834 O O . ILE A 1 110 ? 2.443 5.191 16.312 1 96.5 110 ILE A O 1
ATOM 838 N N . PRO A 1 111 ? 1.652 6.957 17.359 1 94.94 111 PRO A N 1
ATOM 839 C CA . PRO A 1 111 ? 2.699 6.863 18.375 1 94.94 111 PRO A CA 1
ATOM 840 C C . PRO A 1 111 ? 2.693 5.523 19.109 1 94.94 111 PRO A C 1
ATOM 842 O O . PRO A 1 111 ? 1.626 4.973 19.391 1 94.94 111 PRO A O 1
ATOM 845 N N . ASN A 1 112 ? 3.854 5.043 19.438 1 95.5 112 ASN A N 1
ATOM 846 C CA . ASN A 1 112 ? 3.996 3.764 20.125 1 95.5 112 ASN A CA 1
ATOM 847 C C . ASN A 1 112 ? 3.23 3.748 21.453 1 95.5 112 ASN A C 1
ATOM 849 O O . ASN A 1 112 ? 2.73 2.703 21.859 1 95.5 112 ASN A O 1
ATOM 853 N N . SER A 1 113 ? 3.178 4.871 22.109 1 95.62 113 SER A N 1
ATOM 854 C CA . SER A 1 113 ? 2.492 4.988 23.391 1 95.62 113 SER A CA 1
ATOM 855 C C . SER A 1 113 ? 1.02 4.609 23.266 1 95.62 113 SER A C 1
ATOM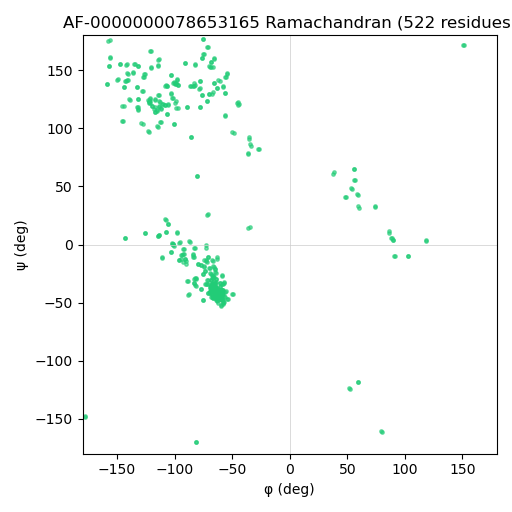 857 O O . SER A 1 113 ? 0.399 4.184 24.25 1 95.62 113 SER A O 1
ATOM 859 N N . PHE A 1 114 ? 0.494 4.781 22.094 1 97.12 114 PHE A N 1
ATOM 860 C CA . PHE A 1 114 ? -0.903 4.422 21.875 1 97.12 114 PHE A CA 1
ATOM 861 C C . PHE A 1 114 ? -1.101 2.918 22.031 1 97.12 114 PHE A C 1
ATOM 863 O O . PHE A 1 114 ? -2.121 2.471 22.562 1 97.12 114 PHE A O 1
ATOM 870 N N . TYR A 1 115 ? -0.152 2.168 21.625 1 96.31 115 TYR A N 1
ATOM 871 C CA . TYR A 1 115 ? -0.254 0.715 21.719 1 96.31 115 TYR A CA 1
ATOM 872 C C . TYR A 1 115 ? -0.082 0.241 23.156 1 96.31 115 TYR A C 1
ATOM 874 O O . TYR A 1 115 ? -0.459 -0.883 23.5 1 96.31 115 TYR A O 1
ATOM 882 N N . ARG A 1 116 ? 0.461 0.989 24.016 1 96.56 116 ARG A N 1
ATOM 883 C CA . ARG A 1 116 ? 0.677 0.662 25.422 1 96.56 116 ARG A CA 1
ATOM 884 C C . ARG A 1 116 ? -0.501 1.116 26.266 1 96.56 116 ARG A C 1
ATOM 886 O O . ARG A 1 116 ? -0.587 0.773 27.453 1 96.56 116 ARG A O 1
ATOM 893 N N . SER A 1 117 ? -1.307 1.886 25.703 1 97.44 117 SER A N 1
ATOM 894 C CA . SER A 1 117 ? -2.459 2.406 26.438 1 97.44 117 SER A CA 1
ATOM 895 C C . SER A 1 117 ? -3.6 1.395 26.453 1 97.44 117 SER A C 1
ATOM 897 O O . SER A 1 117 ? -3.709 0.551 25.562 1 97.44 117 SER A O 1
ATOM 899 N N . GLU A 1 118 ? -4.406 1.532 27.469 1 97.62 118 GLU A N 1
ATOM 900 C CA . GLU A 1 118 ? -5.539 0.626 27.641 1 97.62 118 GLU A CA 1
ATOM 901 C C . GLU A 1 118 ? -6.527 0.742 26.484 1 97.62 118 GLU A C 1
ATOM 903 O O . GLU A 1 118 ? -7.082 -0.261 26.031 1 97.62 118 GLU A O 1
ATOM 908 N N . ASN A 1 119 ? -6.734 1.941 26.078 1 98.06 119 ASN A N 1
ATOM 909 C CA . ASN A 1 119 ? -7.652 2.201 24.969 1 98.06 119 ASN A CA 1
ATOM 910 C C . ASN A 1 119 ? -7.336 3.525 24.281 1 98.06 119 ASN A C 1
ATOM 912 O O . ASN A 1 119 ? -6.453 4.266 24.719 1 98.06 119 ASN A O 1
ATOM 916 N N . ILE A 1 120 ? -8.062 3.793 23.219 1 97.31 120 ILE A N 1
ATOM 917 C CA . ILE A 1 120 ? -7.746 4.922 22.344 1 97.31 120 ILE A CA 1
ATOM 918 C C . ILE A 1 120 ? -8.031 6.234 23.078 1 97.31 120 ILE A C 1
ATOM 920 O O . ILE A 1 120 ? -7.281 7.203 22.938 1 97.31 120 ILE A O 1
ATOM 924 N N . ALA A 1 121 ? -9.07 6.301 23.891 1 97.44 121 ALA A N 1
ATOM 925 C CA . ALA A 1 121 ? -9.398 7.512 24.625 1 97.44 121 ALA A CA 1
ATOM 926 C C . ALA A 1 121 ? -8.281 7.867 25.609 1 97.44 121 ALA A C 1
ATOM 928 O O . ALA A 1 121 ? -7.867 9.023 25.703 1 97.44 121 ALA A O 1
ATOM 929 N N . LYS A 1 122 ? -7.82 6.898 26.297 1 97.44 122 LYS A N 1
ATOM 930 C CA . LYS A 1 122 ? -6.742 7.121 27.266 1 97.44 122 LYS A CA 1
ATOM 931 C C . LYS A 1 122 ? -5.445 7.496 26.547 1 97.44 122 LYS A C 1
ATOM 933 O O . LYS A 1 122 ? -4.66 8.297 27.062 1 97.44 122 LYS A O 1
ATOM 938 N N . ALA A 1 123 ? -5.23 6.855 25.406 1 97.44 123 ALA A N 1
ATOM 939 C CA . ALA A 1 123 ? -4.043 7.188 24.625 1 97.44 123 ALA A CA 1
ATOM 940 C C . ALA A 1 123 ? -4.055 8.656 24.203 1 97.44 123 ALA A C 1
ATOM 942 O O . ALA A 1 123 ? -3.057 9.359 24.375 1 97.44 123 ALA A O 1
ATOM 943 N N . LEU A 1 124 ? -5.18 9.078 23.719 1 97.31 124 LEU A N 1
ATOM 944 C CA . LEU A 1 124 ? -5.324 10.469 23.312 1 97.31 124 LEU A CA 1
ATOM 945 C C . LEU A 1 124 ? -5.199 11.406 24.516 1 97.31 124 LEU A C 1
ATOM 947 O O . LEU A 1 124 ? -4.574 12.469 24.422 1 97.31 124 LEU A O 1
ATOM 951 N N . ASP A 1 125 ? -5.797 10.984 25.594 1 96.94 125 ASP A N 1
ATOM 952 C CA . ASP A 1 125 ? -5.719 11.773 26.828 1 96.94 125 ASP A CA 1
ATOM 953 C C . ASP A 1 125 ? -4.27 11.961 27.266 1 96.94 125 ASP A C 1
ATOM 955 O O . ASP A 1 125 ? -3.834 13.086 27.516 1 96.94 125 ASP A O 1
ATOM 959 N N . ALA A 1 126 ? -3.525 10.883 27.266 1 96.19 126 ALA A N 1
ATOM 960 C CA . ALA A 1 126 ? -2.121 10.93 27.672 1 96.19 126 ALA A CA 1
ATOM 961 C C . ALA A 1 126 ? -1.302 11.781 26.703 1 96.19 126 ALA A C 1
ATOM 963 O O . ALA A 1 126 ? -0.402 12.516 27.125 1 96.19 126 ALA A O 1
ATOM 964 N N . HIS A 1 127 ? -1.61 11.625 25.438 1 94.12 127 HIS A N 1
ATOM 965 C CA . HIS A 1 127 ? -0.922 12.383 24.406 1 94.12 127 HIS A CA 1
ATOM 966 C C . HIS A 1 127 ? -1.11 13.883 24.594 1 94.12 127 HIS A C 1
ATOM 968 O O . HIS A 1 127 ? -0.161 14.656 24.453 1 94.12 127 HIS A O 1
ATOM 974 N N . MET A 1 128 ? -2.27 14.305 25.047 1 93.88 128 MET A N 1
ATOM 975 C CA . MET A 1 128 ? -2.576 15.711 25.266 1 93.88 128 MET A CA 1
ATOM 976 C C . MET A 1 128 ? -2.035 16.188 26.609 1 93.88 128 MET A C 1
ATOM 978 O O . MET A 1 128 ? -1.624 17.344 26.75 1 93.88 128 MET A O 1
ATOM 982 N N . GLN A 1 129 ? -2.08 15.281 27.531 1 92.5 129 GLN A N 1
ATOM 983 C CA . GLN A 1 129 ? -1.541 15.617 28.844 1 92.5 129 GLN A CA 1
ATOM 984 C C . GLN A 1 129 ? -0.054 15.945 28.766 1 92.5 129 GLN A C 1
ATOM 986 O O . GLN A 1 129 ? 0.418 16.875 29.406 1 92.5 129 GLN A O 1
ATOM 991 N N . ALA A 1 130 ? 0.62 15.203 27.953 1 88.75 130 ALA A N 1
ATOM 992 C CA . ALA A 1 130 ? 2.055 15.406 27.766 1 88.75 130 ALA A CA 1
ATOM 993 C C . ALA A 1 130 ? 2.342 16.781 27.172 1 88.75 130 ALA A C 1
ATOM 995 O O . ALA A 1 130 ? 3.477 17.266 27.234 1 88.75 130 ALA A O 1
ATOM 996 N N . ARG A 1 131 ? 1.295 17.422 26.734 1 85.88 131 ARG A N 1
ATOM 997 C CA . ARG A 1 131 ? 1.44 18.75 26.125 1 85.88 131 ARG A CA 1
ATOM 998 C C . ARG A 1 131 ? 0.784 19.812 26.984 1 85.88 131 ARG A C 1
ATOM 1000 O O . ARG A 1 131 ? 0.52 20.922 26.516 1 85.88 131 ARG A O 1
ATOM 1007 N N . HIS A 1 132 ? 0.369 19.422 28.156 1 85.75 132 HIS A N 1
ATOM 1008 C CA . HIS A 1 132 ? -0.057 20.312 29.234 1 85.75 132 HIS A CA 1
ATOM 1009 C C . HIS A 1 132 ? -1.427 20.906 28.938 1 85.75 132 HIS A C 1
ATOM 1011 O O . HIS A 1 132 ? -1.672 22.078 29.25 1 85.75 132 HIS A O 1
ATOM 1017 N N . ILE A 1 133 ? -2.201 20.188 28.297 1 87.31 133 ILE A N 1
ATOM 1018 C CA . ILE A 1 133 ? -3.59 20.594 28.094 1 87.31 133 ILE A CA 1
ATOM 1019 C C . ILE A 1 133 ? -4.422 20.219 29.328 1 87.31 133 ILE A C 1
ATOM 1021 O O . ILE A 1 133 ? -4.277 19.109 29.859 1 87.31 133 ILE A O 1
ATOM 1025 N N . ALA A 1 134 ? -5.273 21.062 29.766 1 90.06 134 ALA A N 1
ATOM 1026 C CA . ALA A 1 134 ? -6.078 20.859 30.969 1 90.06 134 ALA A CA 1
ATOM 1027 C C . ALA A 1 134 ? -7.07 19.719 30.781 1 90.06 134 ALA A C 1
ATOM 1029 O O . ALA A 1 134 ? -7.555 19.484 29.672 1 90.06 134 ALA A O 1
ATOM 1030 N N . ASP A 1 135 ? -7.426 19.109 31.859 1 88.44 135 ASP A N 1
ATOM 1031 C CA . ASP A 1 135 ? -8.227 17.891 31.875 1 88.44 135 ASP A CA 1
ATOM 1032 C C . ASP A 1 135 ? -9.578 18.109 31.203 1 88.44 135 ASP A C 1
ATOM 1034 O O . ASP A 1 135 ? -9.977 17.359 30.312 1 88.44 135 ASP A O 1
ATOM 1038 N N . ALA A 1 136 ? -10.258 19.094 31.641 1 89.12 136 ALA A N 1
ATOM 1039 C CA . ALA A 1 136 ? -11.578 19.359 31.078 1 89.12 136 ALA A CA 1
ATOM 1040 C C . ALA A 1 136 ? -11.516 19.578 29.578 1 89.12 136 ALA A C 1
ATOM 1042 O O . ALA A 1 136 ? -12.375 19.109 28.828 1 89.12 136 ALA A O 1
ATOM 1043 N N . GLU A 1 137 ? -10.516 20.25 29.141 1 91.06 137 GLU A N 1
ATOM 1044 C CA . GLU A 1 137 ? -10.32 20.516 27.719 1 91.06 137 GLU A CA 1
ATOM 1045 C C . GLU A 1 137 ? -9.984 19.234 26.953 1 91.06 137 GLU A C 1
ATOM 1047 O O . GLU A 1 137 ? -10.477 19.016 25.844 1 91.06 137 GLU A O 1
ATOM 1052 N N . ARG A 1 138 ? -9.234 18.375 27.578 1 93.69 138 ARG A N 1
ATOM 1053 C CA . ARG A 1 138 ? -8.836 17.125 26.922 1 93.69 138 ARG A CA 1
ATOM 1054 C C . ARG A 1 138 ? -10.047 16.234 26.672 1 93.69 138 ARG A C 1
ATOM 1056 O O . ARG A 1 138 ? -10.211 15.703 25.562 1 93.69 138 ARG A O 1
ATOM 1063 N N . GLN A 1 139 ? -10.914 16.125 27.719 1 92.62 139 GLN A N 1
ATOM 1064 C CA . GLN A 1 139 ? -12.078 15.25 27.578 1 92.62 139 GLN A CA 1
ATOM 1065 C C . GLN A 1 139 ? -13.016 15.742 26.484 1 92.62 139 GLN A C 1
ATOM 1067 O O . GLN A 1 139 ? -13.508 14.953 25.688 1 92.62 139 GLN A O 1
ATOM 1072 N N . ALA A 1 140 ? -13.219 16.984 26.469 1 92.69 140 ALA A N 1
ATOM 1073 C CA . ALA A 1 140 ? -14.078 17.562 25.438 1 92.69 140 ALA A CA 1
ATOM 1074 C C . ALA A 1 140 ? -13.477 17.359 24.047 1 92.69 140 ALA A C 1
ATOM 1076 O O . ALA A 1 140 ? -14.188 16.984 23.109 1 92.69 140 ALA A O 1
ATOM 1077 N N . ARG A 1 141 ? -12.234 17.562 23.875 1 93.06 141 ARG A N 1
ATOM 1078 C CA . ARG A 1 141 ? -11.555 17.406 22.594 1 93.06 141 ARG A CA 1
ATOM 1079 C C . ARG A 1 141 ? -11.586 15.961 22.109 1 93.06 141 ARG A C 1
ATOM 1081 O O . ARG A 1 141 ? -11.805 15.688 20.938 1 93.06 141 ARG A O 1
ATOM 1088 N N . ILE A 1 142 ? -11.391 15.086 23.062 1 95.5 142 ILE A N 1
ATOM 1089 C CA . ILE A 1 142 ? -11.375 13.664 22.719 1 95.5 142 ILE A CA 1
ATOM 1090 C C . ILE A 1 142 ? -12.734 13.25 22.172 1 95.5 142 ILE A C 1
ATOM 1092 O O . ILE A 1 142 ? -12.82 12.609 21.125 1 95.5 142 ILE A O 1
ATOM 1096 N N . GLY A 1 143 ? -13.773 13.625 22.875 1 94.38 143 GLY A N 1
ATOM 1097 C CA . GLY A 1 143 ? -15.117 13.312 22.406 1 94.38 143 GLY A CA 1
ATOM 1098 C C . GLY A 1 143 ? -15.406 13.859 21.016 1 94.38 143 GLY A C 1
ATOM 1099 O O . GLY A 1 143 ? -15.914 13.148 20.156 1 94.38 143 GLY A O 1
ATOM 1100 N N . SER A 1 144 ? -15.023 15.078 20.781 1 93.94 144 SER A N 1
ATOM 1101 C CA . SER A 1 144 ? -15.258 15.734 19.5 1 93.94 144 SER A CA 1
ATOM 1102 C C . SER A 1 144 ? -14.453 15.086 18.375 1 93.94 144 SER A C 1
ATOM 1104 O O . SER A 1 144 ? -14.977 14.82 17.297 1 93.94 144 SER A O 1
ATOM 1106 N N . LEU A 1 145 ? -13.219 14.805 18.641 1 94.62 145 LEU A N 1
ATOM 1107 C CA . LEU A 1 145 ? -12.336 14.203 17.656 1 94.62 145 LEU A CA 1
ATOM 1108 C C . LEU A 1 145 ? -12.836 12.82 17.25 1 94.62 145 LEU A C 1
ATOM 1110 O O . LEU A 1 145 ? -12.891 12.508 16.047 1 94.62 145 LEU A O 1
ATOM 1114 N N . LEU A 1 146 ? -13.195 12.047 18.234 1 96.5 146 LEU A N 1
ATOM 1115 C CA . LEU A 1 146 ? -13.656 10.688 17.953 1 96.5 146 LEU A CA 1
ATOM 1116 C C . LEU A 1 146 ? -14.953 10.711 17.141 1 96.5 146 LEU A C 1
ATOM 1118 O O . LEU A 1 146 ? -15.125 9.906 16.219 1 96.5 146 LEU A O 1
ATOM 1122 N N . ALA A 1 147 ? -15.789 11.648 17.453 1 95.19 147 ALA A N 1
ATOM 1123 C CA . ALA A 1 147 ? -17.047 11.781 16.703 1 95.19 147 ALA A CA 1
ATOM 1124 C C . ALA A 1 147 ? -16.781 12.242 15.273 1 95.19 147 ALA A C 1
ATOM 1126 O O . ALA A 1 147 ? -17.312 11.664 14.328 1 95.19 147 ALA A O 1
ATOM 1127 N N . GLN A 1 148 ? -15.953 13.195 15.109 1 94.19 148 GLN A N 1
ATOM 1128 C CA . GLN A 1 148 ? -15.641 13.773 13.805 1 94.19 148 GLN A CA 1
ATOM 1129 C C . GLN A 1 148 ? -14.984 12.75 12.891 1 94.19 148 GLN A C 1
ATOM 1131 O O . GLN A 1 148 ? -15.172 12.789 11.672 1 94.19 148 GLN A O 1
ATOM 1136 N N . LEU A 1 149 ? -14.266 11.797 13.469 1 96.31 149 LEU A N 1
ATOM 1137 C CA . LEU A 1 149 ? -13.477 10.867 12.664 1 96.31 149 LEU A CA 1
ATOM 1138 C C . LEU A 1 149 ? -14.125 9.484 12.656 1 96.31 149 LEU A C 1
ATOM 1140 O O . LEU A 1 149 ? -13.477 8.492 12.297 1 96.31 149 LEU A O 1
ATOM 1144 N N . ASP A 1 150 ? -15.336 9.398 13.156 1 93.06 150 ASP A N 1
ATOM 1145 C CA . ASP A 1 150 ? -16.078 8.141 13.172 1 93.06 150 ASP A CA 1
ATOM 1146 C C . ASP A 1 150 ? -15.336 7.066 13.961 1 93.06 150 ASP A C 1
ATOM 1148 O O . ASP A 1 150 ? -15.234 5.926 13.508 1 93.06 150 ASP A O 1
ATOM 1152 N N . LEU A 1 151 ? -14.812 7.5 15.07 1 96.88 151 LEU A N 1
ATOM 1153 C CA . LEU A 1 151 ? -14.055 6.578 15.914 1 96.88 151 LEU A CA 1
ATOM 1154 C C . LEU A 1 151 ? -14.75 6.359 17.25 1 96.88 151 LEU A C 1
ATOM 1156 O O . LEU A 1 151 ? -14.203 5.703 18.141 1 96.88 151 LEU A O 1
ATOM 1160 N N . SER A 1 152 ? -15.977 6.879 17.406 1 96.88 152 SER A N 1
ATOM 1161 C CA . SER A 1 152 ? -16.672 6.848 18.688 1 96.88 152 SER A CA 1
ATOM 1162 C C . SER A 1 152 ? -16.844 5.414 19.188 1 96.88 152 SER A C 1
ATOM 1164 O O . SER A 1 152 ? -16.641 5.133 20.375 1 96.88 152 SER A O 1
ATOM 1166 N N . VAL A 1 153 ? -17.141 4.445 18.328 1 95.94 153 VAL A N 1
ATOM 1167 C CA . VAL A 1 153 ? -17.422 3.064 18.703 1 95.94 153 VAL A CA 1
ATOM 1168 C C . VAL A 1 153 ? -16.125 2.369 19.125 1 95.94 153 VAL A C 1
ATOM 1170 O O . VAL A 1 153 ? -16.156 1.321 19.766 1 95.94 153 VAL A O 1
ATOM 1173 N N . TRP A 1 154 ? -15 3.008 18.812 1 96.5 154 TRP A N 1
ATOM 1174 C CA . TRP A 1 154 ? -13.703 2.404 19.094 1 96.5 154 TRP A CA 1
ATOM 1175 C C . TRP A 1 154 ? -13.078 3.018 20.344 1 96.5 154 TRP A C 1
ATOM 1177 O O . TRP A 1 154 ? -12 2.605 20.766 1 96.5 154 TRP A O 1
ATOM 1187 N N . ARG A 1 155 ? -13.727 3.893 20.953 1 97.06 155 ARG A N 1
ATOM 1188 C CA . ARG A 1 155 ? -13.227 4.734 22.031 1 97.06 155 ARG A CA 1
ATOM 1189 C C . ARG A 1 155 ? -12.547 3.898 23.109 1 97.06 155 ARG A C 1
ATOM 1191 O O . ARG A 1 155 ? -11.453 4.227 23.562 1 97.06 155 ARG A O 1
ATOM 1198 N N . ASP A 1 156 ? -13.141 2.777 23.453 1 97.69 156 ASP A N 1
ATOM 1199 C CA . ASP A 1 156 ? -12.68 2.002 24.609 1 97.69 156 ASP A CA 1
ATOM 1200 C C . ASP A 1 156 ? -11.93 0.747 24.156 1 97.69 156 ASP A C 1
ATOM 1202 O O . ASP A 1 156 ? -11.75 -0.185 24.938 1 97.69 156 ASP A O 1
ATOM 1206 N N . ARG A 1 157 ? -11.484 0.679 22.922 1 97.5 157 ARG A N 1
ATOM 1207 C CA . ARG A 1 157 ? -10.703 -0.429 22.391 1 97.5 157 ARG A CA 1
ATOM 1208 C C . ARG A 1 157 ? -9.227 -0.065 22.297 1 97.5 157 ARG A C 1
ATOM 1210 O O . ARG A 1 157 ? -8.875 1.104 22.125 1 97.5 157 ARG A O 1
ATOM 1217 N N . PRO A 1 158 ? -8.414 -1.065 22.531 1 97.81 158 PRO A N 1
ATOM 1218 C CA . PRO A 1 158 ? -6.988 -0.796 22.344 1 97.81 158 PRO A CA 1
ATOM 1219 C C . PRO A 1 158 ? -6.617 -0.562 20.875 1 97.81 158 PRO A C 1
ATOM 1221 O O . PRO A 1 158 ? -7.34 -1.002 19.984 1 97.81 158 PRO A O 1
ATOM 1224 N N . ALA A 1 159 ? -5.547 0.107 20.609 1 97.38 159 ALA A N 1
ATOM 1225 C CA . ALA A 1 159 ? -5.121 0.482 19.266 1 97.38 159 ALA A CA 1
ATOM 1226 C C . ALA A 1 159 ? -4.883 -0.753 18.406 1 97.38 159 ALA A C 1
ATOM 1228 O O . ALA A 1 159 ? -5.141 -0.735 17.188 1 97.38 159 ALA A O 1
ATOM 1229 N N . ASP A 1 160 ? -4.426 -1.838 18.984 1 95.94 160 ASP A N 1
ATOM 1230 C CA . ASP A 1 160 ? -4.074 -3.047 18.234 1 95.94 160 ASP A CA 1
ATOM 1231 C C . ASP A 1 160 ? -5.328 -3.762 17.734 1 95.94 160 ASP A C 1
ATOM 1233 O O . ASP A 1 160 ? -5.238 -4.656 16.891 1 95.94 160 ASP A O 1
ATOM 1237 N N . ALA A 1 161 ? -6.418 -3.422 18.234 1 95.56 161 ALA A N 1
ATOM 1238 C CA . ALA A 1 161 ? -7.676 -4.035 17.812 1 95.56 161 ALA A CA 1
ATOM 1239 C C . ALA A 1 161 ? -8.211 -3.365 16.562 1 95.56 161 ALA A C 1
ATOM 1241 O O . ALA A 1 161 ? -9.133 -3.881 15.922 1 95.56 161 ALA A O 1
ATOM 1242 N N . LEU A 1 162 ? -7.641 -2.258 16.188 1 96.19 162 LEU A N 1
ATOM 1243 C CA . LEU A 1 162 ? -8.141 -1.5 15.039 1 96.19 162 LEU A CA 1
ATOM 1244 C C . LEU A 1 162 ? -7.699 -2.137 13.727 1 96.19 162 LEU A C 1
ATOM 1246 O O . LEU A 1 162 ? -6.574 -2.627 13.625 1 96.19 162 LEU A O 1
ATOM 1250 N N . ASP A 1 163 ? -8.625 -2.127 12.766 1 93.44 163 ASP A N 1
ATOM 1251 C CA . ASP A 1 163 ? -8.203 -2.451 11.406 1 93.44 163 ASP A CA 1
ATOM 1252 C C . ASP A 1 163 ? -7.453 -1.282 10.773 1 93.44 163 ASP A C 1
ATOM 1254 O O . ASP A 1 163 ? -7.297 -0.228 11.391 1 93.44 163 ASP A O 1
ATOM 1258 N N . SER A 1 164 ? -6.965 -1.411 9.609 1 95.06 164 SER A N 1
ATOM 1259 C CA . SER A 1 164 ? -6.102 -0.427 8.969 1 95.06 164 SER A CA 1
ATOM 1260 C C . SER A 1 164 ? -6.824 0.9 8.766 1 95.06 164 SER A C 1
ATOM 1262 O O . SER A 1 164 ? -6.254 1.966 9.016 1 95.06 164 SER A O 1
ATOM 1264 N N . GLU A 1 165 ? -8.062 0.84 8.281 1 95.94 165 GLU A N 1
ATOM 1265 C CA . GLU A 1 165 ? -8.836 2.059 8.07 1 95.94 165 GLU A CA 1
ATOM 1266 C C . GLU A 1 165 ? -8.914 2.893 9.344 1 95.94 165 GLU A C 1
ATOM 1268 O O . GLU A 1 165 ? -8.633 4.094 9.328 1 95.94 165 GLU A O 1
ATOM 1273 N N . HIS A 1 166 ? -9.211 2.277 10.438 1 97.44 166 HIS A N 1
ATOM 1274 C CA . HIS A 1 166 ? -9.398 2.988 11.695 1 97.44 166 HIS A CA 1
ATOM 1275 C C . HIS A 1 166 ? -8.062 3.42 12.289 1 97.44 166 HIS A C 1
ATOM 1277 O O . HIS A 1 166 ? -7.992 4.426 13 1 97.44 166 HIS A O 1
ATOM 1283 N N . ARG A 1 167 ? -7.039 2.717 11.945 1 97.81 167 ARG A N 1
ATOM 1284 C CA . ARG A 1 167 ? -5.715 3.164 12.359 1 97.81 167 ARG A CA 1
ATOM 1285 C C . ARG A 1 167 ? -5.316 4.445 11.633 1 97.81 167 ARG A C 1
ATOM 1287 O O . ARG A 1 167 ? -4.691 5.332 12.219 1 97.81 167 ARG A O 1
ATOM 1294 N N . HIS A 1 168 ? -5.664 4.484 10.344 1 98.31 168 HIS A N 1
ATOM 1295 C CA . HIS A 1 168 ? -5.438 5.723 9.609 1 98.31 168 HIS A CA 1
ATOM 1296 C C . HIS A 1 168 ? -6.191 6.887 10.25 1 98.31 168 HIS A C 1
ATOM 1298 O O . HIS A 1 168 ? -5.633 7.973 10.422 1 98.31 168 HIS A O 1
ATOM 1304 N N . LEU A 1 169 ? -7.422 6.633 10.625 1 98.19 169 LEU A N 1
ATOM 1305 C CA . LEU A 1 169 ? -8.242 7.66 11.258 1 98.19 169 LEU A CA 1
ATOM 1306 C C . LEU A 1 169 ? -7.672 8.055 12.617 1 98.19 169 LEU A C 1
ATOM 1308 O O . LEU A 1 169 ? -7.664 9.234 12.977 1 98.19 169 LEU A O 1
ATOM 1312 N N . LEU A 1 170 ? -7.148 7.102 13.344 1 98.06 170 LEU A N 1
ATOM 1313 C CA . LEU A 1 170 ? -6.531 7.383 14.641 1 98.06 170 LEU A CA 1
ATOM 1314 C C . LEU A 1 170 ? -5.258 8.203 14.461 1 98.06 170 LEU A C 1
ATOM 1316 O O . LEU A 1 170 ? -4.953 9.07 15.289 1 98.06 170 LEU A O 1
ATOM 1320 N N . ALA A 1 171 ? -4.52 7.898 13.43 1 98.06 171 ALA A N 1
ATOM 1321 C CA . ALA A 1 171 ? -3.334 8.695 13.133 1 98.06 171 ALA A CA 1
ATOM 1322 C C . ALA A 1 171 ? -3.699 10.156 12.898 1 98.06 171 ALA A C 1
ATOM 1324 O O . ALA A 1 171 ? -3.004 11.062 13.375 1 98.06 171 ALA A O 1
ATOM 1325 N N . ILE A 1 172 ? -4.777 10.367 12.211 1 98.06 172 ILE A N 1
ATOM 1326 C CA . ILE A 1 172 ? -5.273 11.719 11.992 1 98.06 172 ILE A CA 1
ATOM 1327 C C . ILE A 1 172 ? -5.695 12.344 13.32 1 98.06 172 ILE A C 1
ATOM 1329 O O . ILE A 1 172 ? -5.371 13.5 13.602 1 98.06 172 ILE A O 1
ATOM 1333 N N . ALA A 1 173 ? -6.359 11.562 14.148 1 97.31 173 ALA A N 1
ATOM 1334 C CA . ALA A 1 173 ? -6.773 12.047 15.461 1 97.31 173 ALA A CA 1
ATOM 1335 C C . ALA A 1 173 ? -5.566 12.477 16.297 1 97.31 173 ALA A C 1
ATOM 1337 O O . ALA A 1 173 ? -5.582 13.539 16.922 1 97.31 173 ALA A O 1
ATOM 1338 N N . ALA A 1 174 ? -4.562 11.68 16.266 1 96.56 174 ALA A N 1
ATOM 1339 C CA . ALA A 1 174 ? -3.35 11.977 17.016 1 96.56 174 ALA A CA 1
ATOM 1340 C C . ALA A 1 174 ? -2.73 13.297 16.562 1 96.56 174 ALA A C 1
ATOM 1342 O O . ALA A 1 174 ? -2.264 14.086 17.375 1 96.56 174 ALA A O 1
ATOM 1343 N N . ALA A 1 175 ? -2.766 13.516 15.297 1 96.38 175 ALA A N 1
ATOM 1344 C CA . ALA A 1 175 ? -2.211 14.734 14.727 1 96.38 175 ALA A CA 1
ATOM 1345 C C . ALA A 1 175 ? -3.047 15.953 15.117 1 96.38 175 ALA A C 1
ATOM 1347 O O . ALA A 1 175 ? -2.527 17.062 15.219 1 96.38 175 ALA A O 1
ATOM 1348 N N . LEU A 1 176 ? -4.305 15.758 15.422 1 95.44 176 LEU A N 1
ATOM 1349 C CA . LEU A 1 176 ? -5.242 16.859 15.648 1 95.44 176 LEU A CA 1
ATOM 1350 C C . LEU A 1 176 ? -5.309 17.219 17.125 1 95.44 176 LEU A C 1
ATOM 1352 O O . LEU A 1 176 ? -5.914 18.219 17.5 1 95.44 176 LEU A O 1
ATOM 1356 N N . CYS A 1 177 ? -4.715 16.453 17.938 1 90.12 177 CYS A N 1
ATOM 1357 C CA . CYS A 1 177 ? -4.84 16.578 19.375 1 90.12 177 CYS A CA 1
ATOM 1358 C C . CYS A 1 177 ? -4.43 17.984 19.828 1 90.12 177 CYS A C 1
ATOM 1360 O O . CYS A 1 177 ? -5.023 18.531 20.766 1 90.12 177 CYS A O 1
ATOM 1362 N N . LEU A 1 178 ? -3.471 18.578 19.125 1 88 178 LEU A N 1
ATOM 1363 C CA . LEU A 1 178 ? -2.984 19.875 19.562 1 88 178 LEU A CA 1
ATOM 1364 C C . LEU A 1 178 ? -3.662 21 18.781 1 88 178 LEU A C 1
ATOM 1366 O O . LEU A 1 178 ? -3.223 22.141 18.812 1 88 178 LEU A O 1
ATOM 1370 N N . ASN A 1 179 ? -4.641 20.594 18.062 1 91.5 179 ASN A N 1
ATOM 1371 C CA . ASN A 1 179 ? -5.434 21.547 17.297 1 91.5 179 ASN A CA 1
ATOM 1372 C C . ASN A 1 179 ? -4.562 22.359 16.344 1 91.5 179 ASN A C 1
ATOM 1374 O O . ASN A 1 179 ? -4.602 23.594 16.359 1 91.5 179 ASN A O 1
ATOM 1378 N N . PRO A 1 180 ? -3.834 21.719 15.516 1 95.19 180 PRO A N 1
ATOM 1379 C CA . PRO A 1 180 ? -2.93 22.406 14.586 1 95.19 180 PRO A CA 1
ATOM 1380 C C . PRO A 1 180 ? -3.67 23.25 13.547 1 95.19 180 PRO A C 1
ATOM 1382 O O . PRO A 1 180 ? -4.859 23.016 13.305 1 95.19 180 PRO A O 1
ATOM 1385 N N . THR A 1 181 ? -2.934 24.172 12.977 1 95.38 181 THR A N 1
ATOM 1386 C CA . THR A 1 181 ? -3.479 25.031 11.938 1 95.38 181 THR A CA 1
ATOM 1387 C C . THR A 1 181 ? -3.434 24.344 10.578 1 95.38 181 THR A C 1
ATOM 1389 O O . THR A 1 181 ? -4.305 24.562 9.734 1 95.38 181 THR A O 1
ATOM 1392 N N . VAL A 1 182 ? -2.463 23.484 10.414 1 97.56 182 VAL A N 1
ATOM 1393 C CA . VAL A 1 182 ? -2.256 22.812 9.133 1 97.56 182 VAL A CA 1
ATOM 1394 C C . VAL A 1 182 ? -1.871 21.344 9.375 1 97.56 182 VAL A C 1
ATOM 1396 O O . VAL A 1 182 ? -1.177 21.031 10.344 1 97.56 182 VAL A O 1
ATOM 1399 N N . LEU A 1 183 ? -2.391 20.5 8.539 1 98.12 183 LEU A N 1
ATOM 1400 C CA . LEU A 1 183 ? -1.962 19.109 8.523 1 98.12 183 LEU A CA 1
ATOM 1401 C C . LEU A 1 183 ? -1.033 18.844 7.344 1 98.12 183 LEU A C 1
ATOM 1403 O O . LEU A 1 183 ? -1.319 19.25 6.215 1 98.12 183 LEU A O 1
ATOM 1407 N N . VAL A 1 184 ? 0.09 18.25 7.59 1 98.69 184 VAL A N 1
ATOM 1408 C CA . VAL A 1 184 ? 1 17.703 6.586 1 98.69 184 VAL A CA 1
ATOM 1409 C C . VAL A 1 184 ? 0.922 16.188 6.582 1 98.69 184 VAL A C 1
ATOM 1411 O O . VAL A 1 184 ? 1.317 15.531 7.555 1 98.69 184 VAL A O 1
ATOM 1414 N N . ALA A 1 185 ? 0.398 15.617 5.492 1 98.75 185 ALA A N 1
ATOM 1415 C CA . ALA A 1 185 ? 0.064 14.195 5.477 1 98.75 185 ALA A CA 1
ATOM 1416 C C . ALA A 1 185 ? 0.798 13.477 4.355 1 98.75 185 ALA A C 1
ATOM 1418 O O . ALA A 1 185 ? 0.689 13.852 3.186 1 98.75 185 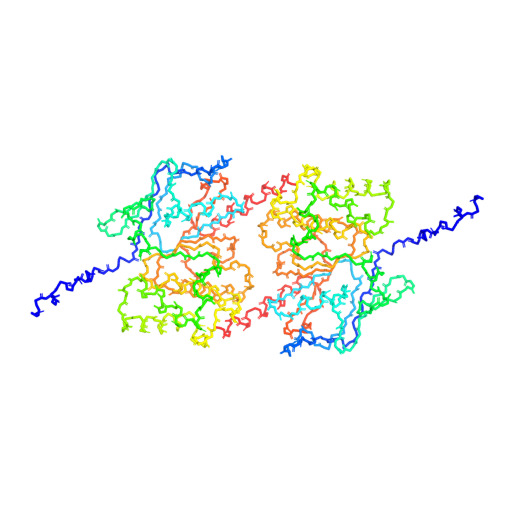ALA A O 1
ATOM 1419 N N . ASP A 1 186 ? 1.536 12.516 4.738 1 98.69 186 ASP A N 1
ATOM 1420 C CA . ASP A 1 186 ? 2.25 11.672 3.779 1 98.69 186 ASP A CA 1
ATOM 1421 C C . ASP A 1 186 ? 1.521 10.352 3.555 1 98.69 186 ASP A C 1
ATOM 1423 O O . ASP A 1 186 ? 1.561 9.461 4.406 1 98.69 186 ASP A O 1
ATOM 1427 N N . GLU A 1 187 ? 0.831 10.258 2.4 1 97.81 187 GLU A N 1
ATOM 1428 C CA . GLU A 1 187 ? 0.08 9.086 1.967 1 97.81 187 GLU A CA 1
ATOM 1429 C C . GLU A 1 187 ? -0.955 8.68 3.01 1 97.81 187 GLU A C 1
ATOM 1431 O O . GLU A 1 187 ? -0.957 7.539 3.477 1 97.81 187 GLU A O 1
ATOM 1436 N N . PRO A 1 188 ? -1.888 9.523 3.221 1 97.88 188 PRO A N 1
ATOM 1437 C CA . PRO A 1 188 ? -2.826 9.305 4.324 1 97.88 188 PRO A CA 1
ATOM 1438 C C . PRO A 1 188 ? -3.783 8.148 4.07 1 97.88 188 PRO A C 1
ATOM 1440 O O . PRO A 1 188 ? -4.473 7.699 4.992 1 97.88 188 PRO A O 1
ATOM 1443 N N . THR A 1 189 ? -3.803 7.637 2.844 1 96.75 189 THR A N 1
ATOM 1444 C CA . THR A 1 189 ? -4.746 6.562 2.549 1 96.75 189 THR A CA 1
ATOM 1445 C C . THR A 1 189 ? -4.02 5.355 1.966 1 96.75 189 THR A C 1
ATOM 1447 O O . THR A 1 189 ? -4.656 4.434 1.452 1 96.75 189 THR A O 1
ATOM 1450 N N . LYS A 1 190 ? -2.76 5.383 2.01 1 94.56 190 LYS A N 1
ATOM 1451 C CA . LYS A 1 190 ? -1.984 4.305 1.397 1 94.56 190 LYS A CA 1
ATOM 1452 C C . LYS A 1 190 ? -2.348 2.953 2.004 1 94.56 190 LYS A C 1
ATOM 1454 O O . LYS A 1 190 ? -2.447 2.822 3.227 1 94.56 190 LYS A O 1
ATOM 1459 N N . GLY A 1 191 ? -2.506 1.948 1.158 1 91.62 191 GLY A N 1
ATOM 1460 C CA . GLY A 1 191 ? -2.744 0.59 1.622 1 91.62 191 GLY A CA 1
ATOM 1461 C C . GLY A 1 191 ? -4.219 0.262 1.773 1 91.62 191 GLY A C 1
ATOM 1462 O O . GLY A 1 191 ? -4.586 -0.902 1.944 1 91.62 191 GLY A O 1
ATOM 1463 N N . LEU A 1 192 ? -5.07 1.237 1.677 1 94.19 192 LEU A N 1
ATOM 1464 C CA . LEU A 1 192 ? -6.504 1.032 1.833 1 94.19 192 LEU A CA 1
ATOM 1465 C C . LEU A 1 192 ? -7.16 0.729 0.49 1 94.19 192 LEU A C 1
ATOM 1467 O O . LEU A 1 192 ? -6.605 1.055 -0.563 1 94.19 192 LEU A O 1
ATOM 1471 N N . ASP A 1 193 ? -8.328 0.042 0.551 1 92.94 193 ASP A N 1
ATOM 1472 C CA . ASP A 1 193 ? -9.125 -0.125 -0.664 1 92.94 193 ASP A CA 1
ATOM 1473 C C . ASP A 1 193 ? -9.969 1.116 -0.943 1 92.94 193 ASP A C 1
ATOM 1475 O O . ASP A 1 193 ? -9.797 2.15 -0.296 1 92.94 193 ASP A O 1
ATOM 1479 N N . GLU A 1 194 ? -10.859 1.072 -1.852 1 92.38 194 GLU A N 1
ATOM 1480 C CA . GLU A 1 194 ? -11.625 2.225 -2.314 1 92.38 194 GLU A CA 1
ATOM 1481 C C . GLU A 1 194 ? -12.516 2.775 -1.204 1 92.38 194 GLU A C 1
ATOM 1483 O O . GLU A 1 194 ? -12.648 3.992 -1.053 1 92.38 194 GLU A O 1
ATOM 1488 N N . ILE A 1 195 ? -13.062 1.906 -0.453 1 93.56 195 ILE A N 1
ATOM 1489 C CA . ILE A 1 195 ? -14 2.328 0.582 1 93.56 195 ILE A CA 1
ATOM 1490 C C . ILE A 1 195 ? -13.234 2.949 1.749 1 93.56 195 ILE A C 1
ATOM 1492 O O . ILE A 1 195 ? -13.586 4.035 2.221 1 93.56 195 ILE A O 1
ATOM 1496 N N . GLY A 1 196 ? -12.195 2.277 2.188 1 94.12 196 GLY A N 1
ATOM 1497 C CA . GLY A 1 196 ? -11.359 2.844 3.23 1 94.12 196 GLY A CA 1
ATOM 1498 C C . GLY A 1 196 ? -10.742 4.176 2.844 1 94.12 196 GLY A C 1
ATOM 1499 O O . GLY A 1 196 ? -10.703 5.105 3.65 1 94.12 196 GLY A O 1
ATOM 1500 N N . THR A 1 197 ? -10.297 4.23 1.629 1 94.75 197 THR A N 1
ATOM 1501 C CA . THR A 1 197 ? -9.719 5.469 1.118 1 94.75 197 THR A CA 1
ATOM 1502 C C . THR A 1 197 ? -10.75 6.598 1.152 1 94.75 197 THR A C 1
ATOM 1504 O O . THR A 1 197 ? -10.445 7.699 1.615 1 94.75 197 THR A O 1
ATOM 1507 N N . ALA A 1 198 ? -11.93 6.312 0.72 1 93.75 198 ALA A N 1
ATOM 1508 C CA . ALA A 1 198 ? -12.984 7.324 0.701 1 93.75 198 ALA A CA 1
ATOM 1509 C C . ALA A 1 198 ? -13.305 7.809 2.113 1 93.75 198 ALA A C 1
ATOM 1511 O O . ALA A 1 198 ? -13.461 9.008 2.344 1 93.75 198 ALA A O 1
ATOM 1512 N N . HIS A 1 199 ? -13.383 6.914 3.006 1 94.75 199 HIS A N 1
ATOM 1513 C CA . HIS A 1 199 ? -13.703 7.254 4.387 1 94.75 199 HIS A CA 1
ATOM 1514 C C . HIS A 1 199 ? -12.625 8.141 5 1 94.75 199 HIS A C 1
ATOM 1516 O O . HIS A 1 199 ? -12.93 9.188 5.57 1 94.75 199 HIS A O 1
ATOM 1522 N N . VAL A 1 200 ? -11.414 7.766 4.84 1 96.88 200 VAL A N 1
ATOM 1523 C CA . VAL A 1 200 ? -10.297 8.492 5.438 1 96.88 200 VAL A CA 1
ATOM 1524 C C . VAL A 1 200 ? -10.133 9.844 4.742 1 96.88 200 VAL A C 1
ATOM 1526 O O . VAL A 1 200 ? -9.922 10.867 5.402 1 96.88 200 VAL A O 1
ATOM 1529 N N . ALA A 1 201 ? -10.273 9.852 3.43 1 96.31 201 ALA A N 1
ATOM 1530 C CA . ALA A 1 201 ? -10.172 11.102 2.68 1 96.31 201 ALA A CA 1
ATOM 1531 C C . ALA A 1 201 ? -11.281 12.07 3.088 1 96.31 201 ALA A C 1
ATOM 1533 O O . ALA A 1 201 ? -11.016 13.258 3.318 1 96.31 201 ALA A O 1
ATOM 1534 N N . ARG A 1 202 ? -12.414 11.578 3.209 1 94.62 202 ARG A N 1
ATOM 1535 C CA . ARG A 1 202 ? -13.531 12.422 3.631 1 94.62 202 ARG A CA 1
ATOM 1536 C C . ARG A 1 202 ? -13.273 13.016 5.012 1 94.62 202 ARG A C 1
ATOM 1538 O O . ARG A 1 202 ? -13.492 14.211 5.23 1 94.62 202 ARG A O 1
ATOM 1545 N N . ALA A 1 203 ? -12.852 12.188 5.871 1 95.06 203 ALA A N 1
ATOM 1546 C CA . ALA A 1 203 ? -12.555 12.648 7.223 1 95.06 203 ALA A CA 1
ATOM 1547 C C . ALA A 1 203 ? -11.484 13.734 7.215 1 95.06 203 ALA A C 1
ATOM 1549 O O . ALA A 1 203 ? -11.617 14.758 7.891 1 95.06 203 ALA A O 1
ATOM 1550 N N . LEU A 1 204 ? -10.5 13.539 6.438 1 96.19 204 LEU A N 1
ATOM 1551 C CA . LEU A 1 204 ? -9.367 14.453 6.367 1 96.19 204 LEU A CA 1
ATOM 1552 C C . LEU A 1 204 ? -9.781 15.797 5.762 1 96.19 204 LEU A C 1
ATOM 1554 O O . LEU A 1 204 ? -9.469 16.859 6.316 1 96.19 204 LEU A O 1
ATOM 1558 N N . PHE A 1 205 ? -10.57 15.773 4.734 1 96.25 205 PHE A N 1
ATOM 1559 C CA . PHE A 1 205 ? -10.828 16.984 3.961 1 96.25 205 PHE A CA 1
ATOM 1560 C C . PHE A 1 205 ? -12.094 17.672 4.453 1 96.25 205 PHE A C 1
ATOM 1562 O O . PHE A 1 205 ? -12.375 18.812 4.07 1 96.25 205 PHE A O 1
ATOM 1569 N N . ALA A 1 206 ? -12.797 17 5.316 1 93.06 206 ALA A N 1
ATOM 1570 C CA . ALA A 1 206 ? -13.945 17.641 5.953 1 93.06 206 ALA A CA 1
ATOM 1571 C C . ALA A 1 206 ? -13.5 18.547 7.094 1 93.06 206 ALA A C 1
ATOM 1573 O O . ALA A 1 206 ? -14.273 19.391 7.562 1 93.06 206 ALA A O 1
ATOM 1574 N N . LEU A 1 207 ? -12.312 18.312 7.473 1 90.88 207 LEU A N 1
ATOM 1575 C CA . LEU A 1 207 ? -11.781 19.156 8.531 1 90.88 207 LEU A CA 1
ATOM 1576 C C . LEU A 1 207 ? -11.633 20.594 8.055 1 90.88 207 LEU A C 1
ATOM 1578 O O . LEU A 1 207 ? -11.281 20.844 6.898 1 90.88 207 LEU A O 1
ATOM 1582 N N . ASP A 1 208 ? -11.977 21.484 8.891 1 89.19 208 ASP A N 1
ATOM 1583 C CA . ASP A 1 208 ? -11.75 22.891 8.586 1 89.19 208 ASP A CA 1
ATOM 1584 C C . ASP A 1 208 ? -10.305 23.297 8.875 1 89.19 208 ASP A C 1
ATOM 1586 O O . ASP A 1 208 ? -10.047 24.141 9.719 1 89.19 208 ASP A O 1
ATOM 1590 N N . ARG A 1 209 ? -9.375 22.594 8.18 1 93.31 209 ARG A N 1
ATOM 1591 C CA . ARG A 1 209 ? -7.941 22.812 8.328 1 93.31 209 ARG A CA 1
ATOM 1592 C C . ARG A 1 209 ? -7.25 22.844 6.969 1 93.31 209 ARG A C 1
ATOM 1594 O O . ARG A 1 209 ? -7.73 22.234 6.008 1 93.31 209 ARG A O 1
ATOM 1601 N N . GLN A 1 210 ? -6.199 23.656 6.93 1 97.38 210 GLN A N 1
ATOM 1602 C CA . GLN A 1 210 ? -5.277 23.562 5.801 1 97.38 210 GLN A CA 1
ATOM 1603 C C . GLN A 1 210 ? -4.605 22.188 5.754 1 97.38 210 GLN A C 1
ATOM 1605 O O . GLN A 1 210 ? -4.227 21.641 6.793 1 97.38 210 GLN A O 1
ATOM 1610 N N . VAL A 1 211 ? -4.551 21.594 4.535 1 98.25 211 VAL A N 1
ATOM 1611 C CA . VAL A 1 211 ? -3.939 20.281 4.383 1 98.25 211 VAL A CA 1
ATOM 1612 C C . VAL A 1 211 ? -2.957 20.297 3.213 1 98.25 211 VAL A C 1
ATOM 1614 O O . VAL A 1 211 ? -3.303 20.734 2.111 1 98.25 211 VAL A O 1
ATOM 1617 N N . VAL A 1 212 ? -1.725 19.922 3.436 1 98.75 212 VAL A N 1
ATOM 1618 C CA . VAL A 1 212 ? -0.745 19.562 2.414 1 98.75 212 VAL A CA 1
ATOM 1619 C C . VAL A 1 212 ? -0.457 18.062 2.471 1 98.75 212 VAL A C 1
ATOM 1621 O O . VAL A 1 212 ? -0.05 17.547 3.512 1 98.75 212 VAL A O 1
ATOM 1624 N N . PHE A 1 213 ? -0.718 17.406 1.355 1 98.75 213 PHE A N 1
ATOM 1625 C CA . PHE A 1 213 ? -0.572 15.961 1.455 1 98.75 213 PHE A CA 1
ATOM 1626 C C . PHE A 1 213 ? 0.057 15.391 0.189 1 98.75 213 PHE A C 1
ATOM 1628 O O . PHE A 1 213 ? -0.126 15.938 -0.901 1 98.75 213 PHE A O 1
ATOM 1635 N N . ALA A 1 214 ? 0.823 14.344 0.396 1 98.75 214 ALA A N 1
ATOM 1636 C CA . ALA A 1 214 ? 1.402 13.578 -0.705 1 98.75 214 ALA A CA 1
ATOM 1637 C C . ALA A 1 214 ? 0.586 12.32 -0.984 1 98.75 214 ALA A C 1
ATOM 1639 O O . ALA A 1 214 ? 0.117 11.656 -0.056 1 98.75 214 ALA A O 1
ATOM 1640 N N . THR A 1 215 ? 0.403 12.008 -2.256 1 97.19 215 THR A N 1
ATOM 1641 C CA . THR A 1 215 ? -0.331 10.805 -2.623 1 97.19 215 THR A CA 1
ATOM 1642 C C . THR A 1 215 ? 0.046 10.344 -4.027 1 97.19 215 THR A C 1
ATOM 1644 O O . THR A 1 215 ? 0.474 11.156 -4.855 1 97.19 215 THR A O 1
ATOM 1647 N N . HIS A 1 216 ? -0.088 9.133 -4.25 1 91.19 216 HIS A N 1
ATOM 1648 C CA . HIS A 1 216 ? 0.035 8.594 -5.598 1 91.19 216 HIS A CA 1
ATOM 1649 C C . HIS A 1 216 ? -1.336 8.336 -6.219 1 91.19 216 HIS A C 1
ATOM 1651 O O . HIS A 1 216 ? -1.434 7.98 -7.395 1 91.19 216 HIS A O 1
ATOM 1657 N N . ASP A 1 217 ? -2.357 8.594 -5.473 1 91.75 217 ASP A N 1
ATOM 1658 C CA . ASP A 1 217 ? -3.727 8.375 -5.93 1 91.75 217 ASP A CA 1
ATOM 1659 C C . ASP A 1 217 ? -4.246 9.578 -6.715 1 91.75 217 ASP A C 1
ATOM 1661 O O . ASP A 1 217 ? -4.867 10.477 -6.145 1 91.75 217 ASP A O 1
ATOM 1665 N N . THR A 1 218 ? -4.086 9.539 -7.996 1 93.69 218 THR A N 1
ATOM 1666 C CA . THR A 1 218 ? -4.438 10.688 -8.836 1 93.69 218 THR A CA 1
ATOM 1667 C C . THR A 1 218 ? -5.949 10.82 -8.961 1 93.69 218 THR A C 1
ATOM 1669 O O . THR A 1 218 ? -6.465 11.914 -9.195 1 93.69 218 THR A O 1
ATOM 1672 N N . ASP A 1 219 ? -6.668 9.742 -8.758 1 90.69 219 ASP A N 1
ATOM 1673 C CA . ASP A 1 219 ? -8.125 9.812 -8.781 1 90.69 219 ASP A CA 1
ATOM 1674 C C . ASP A 1 219 ? -8.656 10.617 -7.602 1 90.69 219 ASP A C 1
ATOM 1676 O O . ASP A 1 219 ? -9.578 11.422 -7.758 1 90.69 219 ASP A O 1
ATOM 1680 N N . MET A 1 220 ? -8.047 10.414 -6.562 1 92.81 220 MET A N 1
ATOM 1681 C CA . MET A 1 220 ? -8.5 11.078 -5.34 1 92.81 220 MET A CA 1
ATOM 1682 C C . MET A 1 220 ? -8.383 12.594 -5.461 1 92.81 220 MET A C 1
ATOM 1684 O O . MET A 1 220 ? -9.289 13.32 -5.066 1 92.81 220 MET A O 1
ATOM 1688 N N . ILE A 1 221 ? -7.34 13.102 -6.113 1 96.44 221 ILE A N 1
ATOM 1689 C CA . ILE A 1 221 ? -7.078 14.531 -6.02 1 96.44 221 ILE A CA 1
ATOM 1690 C C . ILE A 1 221 ? -7.93 15.281 -7.043 1 96.44 221 ILE A C 1
ATOM 1692 O O . ILE A 1 221 ? -8.016 16.516 -7.008 1 96.44 221 ILE A O 1
ATOM 1696 N N . THR A 1 222 ? -8.602 14.555 -7.926 1 97.06 222 THR A N 1
ATOM 1697 C CA . THR A 1 222 ? -9.414 15.219 -8.938 1 97.06 222 THR A CA 1
ATOM 1698 C C . THR A 1 222 ? -10.891 15.141 -8.578 1 97.06 222 THR A C 1
ATOM 1700 O O . THR A 1 222 ? -11.734 15.695 -9.281 1 97.06 222 THR A O 1
ATOM 1703 N N . ARG A 1 223 ? -11.211 14.43 -7.578 1 95 223 ARG A N 1
ATOM 1704 C CA . ARG A 1 223 ? -12.602 14.344 -7.152 1 95 223 ARG A CA 1
ATOM 1705 C C . ARG A 1 223 ? -13.086 15.688 -6.613 1 95 223 ARG A C 1
ATOM 1707 O O . ARG A 1 223 ? -12.508 16.234 -5.676 1 95 223 ARG A O 1
ATOM 1714 N N . PRO A 1 224 ? -14.195 16.156 -7.074 1 95.19 224 PRO A N 1
ATOM 1715 C CA . PRO A 1 224 ? -14.656 17.484 -6.684 1 95.19 224 PRO A CA 1
ATOM 1716 C C . PRO A 1 224 ? -15.031 17.578 -5.207 1 95.19 224 PRO A C 1
ATOM 1718 O O . PRO A 1 224 ? -14.898 18.641 -4.598 1 95.19 224 PRO A O 1
ATOM 1721 N N . GLU A 1 225 ? -15.453 16.484 -4.641 1 93.5 225 GLU A N 1
ATOM 1722 C CA . GLU A 1 225 ? -15.93 16.484 -3.262 1 93.5 225 GLU A CA 1
ATOM 1723 C C . GLU A 1 225 ? -14.805 16.797 -2.285 1 93.5 225 GLU A C 1
ATOM 1725 O O . GLU A 1 225 ? -15.047 17.234 -1.159 1 93.5 225 GLU A O 1
ATOM 1730 N N . TYR A 1 226 ? -13.602 16.641 -2.711 1 95.94 226 TYR A N 1
ATOM 1731 C CA . TYR A 1 226 ? -12.484 16.875 -1.806 1 95.94 226 TYR A CA 1
ATOM 1732 C C . TYR A 1 226 ? -11.93 18.297 -1.975 1 95.94 226 TYR A C 1
ATOM 1734 O O . TYR A 1 226 ? -11.125 18.75 -1.159 1 95.94 226 TYR A O 1
ATOM 1742 N N . ALA A 1 227 ? -12.281 18.984 -2.998 1 96.38 227 ALA A N 1
ATOM 1743 C CA . ALA A 1 227 ? -12 20.406 -3.227 1 96.38 227 ALA A CA 1
ATOM 1744 C C . ALA A 1 227 ? -10.508 20.703 -3.098 1 96.38 227 ALA A C 1
ATOM 1746 O O . ALA A 1 227 ? -10.109 21.625 -2.375 1 96.38 227 ALA A O 1
ATOM 1747 N N . ILE A 1 228 ? -9.719 19.891 -3.742 1 98 228 ILE A N 1
ATOM 1748 C CA . ILE A 1 228 ? -8.281 20.156 -3.777 1 98 228 ILE A CA 1
ATOM 1749 C C . ILE A 1 228 ? -8.008 21.391 -4.637 1 98 228 ILE A C 1
ATOM 1751 O O . ILE A 1 228 ? -8.445 21.453 -5.789 1 98 228 ILE A O 1
ATOM 1755 N N . ASP A 1 229 ? -7.223 22.312 -4.059 1 97.94 229 ASP A N 1
ATOM 1756 C CA . ASP A 1 229 ? -7.027 23.625 -4.691 1 97.94 229 ASP A CA 1
ATOM 1757 C C . ASP A 1 229 ? -5.852 23.578 -5.668 1 97.94 229 ASP A C 1
ATOM 1759 O O . ASP A 1 229 ? -5.91 24.188 -6.738 1 97.94 229 ASP A O 1
ATOM 1763 N N . ARG A 1 230 ? -4.836 22.984 -5.285 1 98.62 230 ARG A N 1
ATOM 1764 C CA . ARG A 1 230 ? -3.529 23.047 -5.93 1 98.62 230 ARG A CA 1
ATOM 1765 C C . ARG A 1 230 ? -2.82 21.703 -5.895 1 98.62 230 ARG A C 1
ATOM 1767 O O . ARG A 1 230 ? -2.949 20.953 -4.922 1 98.62 230 ARG A O 1
ATOM 1774 N N . ALA A 1 231 ? -2.143 21.391 -7 1 98.88 231 ALA A N 1
ATOM 1775 C CA . ALA A 1 231 ? -1.359 20.156 -7.043 1 98.88 231 ALA A CA 1
ATOM 1776 C C . ALA A 1 231 ? 0.039 20.406 -7.598 1 98.88 231 ALA A C 1
ATOM 1778 O O . ALA A 1 231 ? 0.201 21.172 -8.562 1 98.88 231 ALA A O 1
ATOM 1779 N N . LEU A 1 232 ? 1.008 19.828 -6.926 1 98.94 232 LEU A N 1
ATOM 1780 C CA . LEU A 1 232 ? 2.406 19.844 -7.34 1 98.94 232 LEU A CA 1
ATOM 1781 C C . LEU A 1 232 ? 2.838 18.469 -7.844 1 98.94 232 LEU A C 1
ATOM 1783 O O . LEU A 1 232 ? 2.48 17.438 -7.254 1 98.94 232 LEU A O 1
ATOM 1787 N N . LEU A 1 233 ? 3.574 18.453 -8.938 1 98.88 233 LEU A N 1
ATOM 1788 C CA . LEU A 1 233 ? 4.188 17.234 -9.43 1 98.88 233 LEU A CA 1
ATOM 1789 C C . LEU A 1 233 ? 5.699 17.25 -9.219 1 98.88 233 LEU A C 1
ATOM 1791 O O . LEU A 1 233 ? 6.383 18.156 -9.688 1 98.88 233 LEU A O 1
ATOM 1795 N N . LEU A 1 234 ? 6.121 16.312 -8.492 1 98.69 234 LEU A N 1
ATOM 1796 C CA . LEU A 1 234 ? 7.555 16.156 -8.266 1 98.69 234 LEU A CA 1
ATOM 1797 C C . LEU A 1 234 ? 8.133 15.062 -9.148 1 98.69 234 LEU A C 1
ATOM 1799 O O . LEU A 1 234 ? 7.516 14.016 -9.328 1 98.69 234 LEU A O 1
ATOM 1803 N N . ASP A 1 235 ? 9.273 15.352 -9.641 1 97.62 235 ASP A N 1
ATOM 1804 C CA . ASP A 1 235 ? 10.07 14.398 -10.414 1 97.62 235 ASP A CA 1
ATOM 1805 C C . ASP A 1 235 ? 11.562 14.609 -10.156 1 97.62 235 ASP A C 1
ATOM 1807 O O . ASP A 1 235 ? 12.102 15.68 -10.445 1 97.62 235 ASP A O 1
ATOM 1811 N N . GLY A 1 236 ? 12.195 13.586 -9.641 1 95.94 236 GLY A N 1
ATOM 1812 C CA . GLY A 1 236 ? 13.625 13.656 -9.398 1 95.94 236 GLY A CA 1
ATOM 1813 C C . GLY A 1 236 ? 14.016 14.758 -8.43 1 95.94 236 GLY A C 1
ATOM 1814 O O . GLY A 1 236 ? 15.023 15.445 -8.633 1 95.94 236 GLY A O 1
ATOM 1815 N N . GLY A 1 237 ? 13.219 15.055 -7.539 1 98.06 237 GLY A N 1
ATOM 1816 C CA . GLY A 1 237 ? 13.523 16.031 -6.516 1 98.06 237 GLY A CA 1
ATOM 1817 C C . GLY A 1 237 ? 13.211 17.453 -6.941 1 98.06 237 GLY A C 1
ATOM 1818 O O . GLY A 1 237 ? 13.633 18.422 -6.289 1 98.06 237 GLY A O 1
ATOM 1819 N N . ARG A 1 238 ? 12.516 17.594 -8.031 1 98.5 238 ARG A N 1
ATOM 1820 C CA . ARG A 1 238 ? 12.156 18.906 -8.547 1 98.5 238 ARG A CA 1
ATOM 1821 C C . ARG A 1 238 ? 10.656 19.016 -8.781 1 98.5 238 ARG A C 1
ATOM 1823 O O . ARG A 1 238 ? 10.008 18.031 -9.141 1 98.5 238 ARG A O 1
ATOM 1830 N N . ILE A 1 239 ? 10.148 20.203 -8.57 1 98.69 239 ILE A N 1
ATOM 1831 C CA . ILE A 1 239 ? 8.766 20.469 -8.961 1 98.69 239 ILE A CA 1
ATOM 1832 C C . ILE A 1 239 ? 8.688 20.703 -10.469 1 98.69 239 ILE A C 1
ATOM 1834 O O . ILE A 1 239 ? 9.242 21.688 -10.977 1 98.69 239 ILE A O 1
ATOM 1838 N N . VAL A 1 240 ? 7.988 19.906 -11.164 1 98.56 240 VAL A N 1
ATOM 1839 C CA . VAL A 1 240 ? 7.98 19.984 -12.617 1 98.56 240 VAL A CA 1
ATOM 1840 C C . VAL A 1 240 ? 6.621 20.484 -13.102 1 98.56 240 VAL A C 1
ATOM 1842 O O . VAL A 1 240 ? 6.438 20.75 -14.297 1 98.56 240 VAL A O 1
ATOM 1845 N N . PHE A 1 241 ? 5.68 20.531 -12.258 1 98.75 241 PHE A N 1
ATOM 1846 C CA . PHE A 1 241 ? 4.371 21.109 -12.547 1 98.75 241 PHE A CA 1
ATOM 1847 C C . PHE A 1 241 ? 3.748 21.703 -11.289 1 98.75 241 PHE A C 1
ATOM 1849 O O . PHE A 1 241 ? 3.912 21.156 -10.195 1 98.75 241 PHE A O 1
ATOM 1856 N N . ASP A 1 242 ? 3.084 22.766 -11.375 1 98.75 242 ASP A N 1
ATOM 1857 C CA . ASP A 1 242 ? 2.381 23.484 -10.32 1 98.75 242 ASP A CA 1
ATOM 1858 C C . ASP A 1 242 ? 1.107 24.141 -10.852 1 98.75 242 ASP A C 1
ATOM 1860 O O . ASP A 1 242 ? 1.17 25.109 -11.609 1 98.75 242 ASP A O 1
ATOM 1864 N N . GLY A 1 243 ? -0.01 23.531 -10.477 1 98.62 243 GLY A N 1
ATOM 1865 C CA . GLY A 1 243 ? -1.259 24.062 -11.008 1 98.62 243 GLY A CA 1
ATOM 1866 C C . GLY A 1 243 ? -2.48 23.328 -10.492 1 98.62 243 GLY A C 1
ATOM 1867 O O . GLY A 1 243 ? -2.518 22.922 -9.328 1 98.62 243 GLY A O 1
ATOM 1868 N N . SER A 1 244 ? -3.529 23.219 -11.281 1 98.5 244 SER A N 1
ATOM 1869 C CA . SER A 1 244 ? -4.758 22.547 -10.875 1 98.5 244 SER A CA 1
ATOM 1870 C C . SER A 1 244 ? -4.559 21.047 -10.766 1 98.5 244 SER A C 1
ATOM 1872 O O . SER A 1 244 ? -3.709 20.469 -11.461 1 98.5 244 SER A O 1
ATOM 1874 N N . PRO A 1 245 ? -5.352 20.406 -9.93 1 98.62 245 PRO A N 1
ATOM 1875 C CA . PRO A 1 245 ? -5.258 18.953 -9.82 1 98.62 245 PRO A CA 1
ATOM 1876 C C . PRO A 1 245 ? -5.441 18.25 -11.164 1 98.62 245 PRO A C 1
ATOM 1878 O O . PRO A 1 245 ? -4.688 17.328 -11.484 1 98.62 245 PRO A O 1
ATOM 1881 N N . GLN A 1 246 ? -6.352 18.688 -11.984 1 98.5 246 GLN A N 1
ATOM 1882 C CA . GLN A 1 246 ? -6.609 18.062 -13.281 1 98.5 246 GLN A CA 1
ATOM 1883 C C . GLN A 1 246 ? -5.395 18.172 -14.195 1 98.5 246 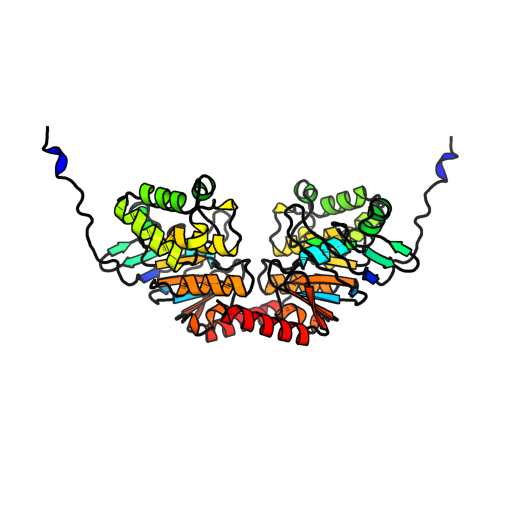GLN A C 1
ATOM 1885 O O . GLN A 1 246 ? -4.992 17.172 -14.812 1 98.5 246 GLN A O 1
ATOM 1890 N N . ASP A 1 247 ? -4.824 19.328 -14.195 1 98.75 247 ASP A N 1
ATOM 1891 C CA . ASP A 1 247 ? -3.664 19.547 -15.055 1 98.75 247 ASP A CA 1
ATOM 1892 C C . ASP A 1 247 ? -2.445 18.797 -14.531 1 98.75 247 ASP A C 1
ATOM 1894 O O . ASP A 1 247 ? -1.617 18.312 -15.312 1 98.75 247 ASP A O 1
ATOM 1898 N N . ALA A 1 248 ? -2.371 18.719 -13.258 1 98.75 248 ALA A N 1
ATOM 1899 C CA . ALA A 1 248 ? -1.267 17.969 -12.656 1 98.75 248 ALA A CA 1
ATOM 1900 C C . ALA A 1 248 ? -1.346 16.484 -13.016 1 98.75 248 ALA A C 1
ATOM 1902 O O . ALA A 1 248 ? -0.328 15.859 -13.312 1 98.75 248 ALA A O 1
ATOM 1903 N N . VAL A 1 249 ? -2.541 15.922 -13.016 1 98.19 249 VAL A N 1
ATOM 1904 C CA . VAL A 1 249 ? -2.734 14.516 -13.344 1 98.19 249 VAL A CA 1
ATOM 1905 C C . VAL A 1 249 ? -2.398 14.273 -14.812 1 98.19 249 VAL A C 1
ATOM 1907 O O . VAL A 1 249 ? -1.794 13.258 -15.156 1 98.19 249 VAL A O 1
ATOM 1910 N N . THR A 1 250 ? -2.713 15.234 -15.641 1 98.25 250 THR A N 1
ATOM 1911 C CA . THR A 1 250 ? -2.352 15.148 -17.047 1 98.25 250 THR A CA 1
ATOM 1912 C C . THR A 1 250 ? -0.835 15.156 -17.219 1 98.25 250 THR A C 1
ATOM 1914 O O . THR A 1 250 ? -0.285 14.328 -17.953 1 98.25 250 THR A O 1
ATOM 1917 N N . ALA A 1 251 ? -0.204 16.062 -16.516 1 98.44 251 ALA A N 1
ATOM 1918 C CA . ALA A 1 251 ? 1.254 16.141 -16.578 1 98.44 251 ALA A CA 1
ATOM 1919 C C . ALA A 1 251 ? 1.886 14.844 -16.062 1 98.44 251 ALA A C 1
ATOM 1921 O O . ALA A 1 251 ? 2.875 14.359 -16.625 1 98.44 251 ALA A O 1
ATOM 1922 N N . TYR A 1 252 ? 1.298 14.328 -15.039 1 98.25 252 TYR A N 1
ATOM 1923 C CA . TYR A 1 252 ? 1.793 13.086 -14.461 1 98.25 252 TYR A CA 1
ATOM 1924 C C . TYR A 1 252 ? 1.636 11.922 -15.438 1 98.25 252 TYR A C 1
ATOM 1926 O O . TYR A 1 252 ? 2.557 11.117 -15.609 1 98.25 252 TYR A O 1
ATOM 1934 N N . THR A 1 253 ? 0.514 11.844 -16.047 1 95.94 253 THR A N 1
ATOM 1935 C CA . THR A 1 253 ? 0.246 10.789 -17.016 1 95.94 253 THR A CA 1
ATOM 1936 C C . THR A 1 253 ? 1.241 10.859 -18.172 1 95.94 253 THR A C 1
ATOM 1938 O O . THR A 1 253 ? 1.743 9.828 -18.641 1 95.94 253 THR A O 1
ATOM 1941 N N . ASP A 1 254 ? 1.542 12.031 -18.594 1 96.88 254 ASP A N 1
ATOM 1942 C CA . ASP A 1 254 ? 2.521 12.234 -19.656 1 96.88 254 ASP A CA 1
ATOM 1943 C C . ASP A 1 254 ? 3.912 11.789 -19.219 1 96.88 254 ASP A C 1
ATOM 1945 O O . ASP A 1 254 ? 4.648 11.164 -19.984 1 96.88 254 ASP A O 1
ATOM 1949 N N . LEU A 1 255 ? 4.18 12.141 -18.016 1 96.06 255 LEU A N 1
ATOM 1950 C CA . LEU A 1 255 ? 5.461 11.742 -17.438 1 96.06 255 LEU A CA 1
ATOM 1951 C C . LEU A 1 255 ? 5.598 10.227 -17.406 1 96.06 255 LEU A C 1
ATOM 1953 O O . LEU A 1 255 ? 6.629 9.68 -17.812 1 96.06 255 LEU A O 1
ATOM 1957 N N . ILE A 1 256 ? 4.559 9.555 -16.984 1 93.88 256 ILE A N 1
ATOM 1958 C CA . ILE A 1 256 ? 4.551 8.094 -16.875 1 93.88 256 ILE A CA 1
ATOM 1959 C C . ILE A 1 256 ? 4.691 7.48 -18.266 1 93.88 256 ILE A C 1
ATOM 1961 O O . ILE A 1 256 ? 5.441 6.516 -18.453 1 93.88 256 ILE A O 1
ATOM 1965 N N . ARG A 1 257 ? 4 7.98 -19.219 1 92.75 257 ARG A N 1
ATOM 1966 C CA . ARG A 1 257 ? 4.059 7.48 -20.594 1 92.75 257 ARG A CA 1
ATOM 1967 C C . ARG A 1 257 ? 5.48 7.559 -21.141 1 92.75 257 ARG A C 1
ATOM 1969 O O . ARG A 1 257 ? 5.969 6.605 -21.75 1 92.75 257 ARG A O 1
ATOM 1976 N N . ARG A 1 258 ? 6.121 8.602 -20.844 1 92.69 258 ARG A N 1
ATOM 1977 C CA . ARG A 1 258 ? 7.484 8.805 -21.328 1 92.69 258 ARG A CA 1
ATOM 1978 C C . ARG A 1 258 ? 8.445 7.809 -20.672 1 92.69 258 ARG A C 1
ATOM 1980 O O . ARG A 1 258 ? 9.352 7.297 -21.328 1 92.69 258 ARG A O 1
ATOM 1987 N N . MET A 1 259 ? 8.148 7.547 -19.484 1 90.44 259 MET A N 1
ATOM 1988 C CA . MET A 1 259 ? 9.031 6.652 -18.734 1 90.44 259 MET A CA 1
ATOM 1989 C C . MET A 1 259 ? 8.789 5.199 -19.141 1 90.44 259 MET A C 1
ATOM 1991 O O . MET A 1 259 ? 9.727 4.398 -19.188 1 90.44 259 MET A O 1
ATOM 1995 N N . ARG A 1 260 ? 7.574 4.836 -19.375 1 83.81 260 ARG A N 1
ATOM 1996 C CA . ARG A 1 260 ? 7.223 3.475 -19.766 1 83.81 260 ARG A CA 1
ATOM 1997 C C . ARG A 1 260 ? 7.805 3.135 -21.125 1 83.81 260 ARG A C 1
ATOM 1999 O O . ARG A 1 260 ? 8.18 1.988 -21.391 1 83.81 260 ARG A O 1
ATOM 2006 N N . ASP A 1 261 ? 7.832 4.07 -21.984 1 78.5 261 ASP A N 1
ATOM 2007 C CA . ASP A 1 261 ? 8.383 3.863 -23.328 1 78.5 261 ASP A CA 1
ATOM 2008 C C . ASP A 1 261 ? 9.883 3.6 -23.266 1 78.5 261 ASP A C 1
ATOM 2010 O O . ASP A 1 261 ? 10.461 3.043 -24.203 1 78.5 261 ASP A O 1
ATOM 2014 N N . ARG A 1 262 ? 10.414 3.9 -22.125 1 65.88 262 ARG A N 1
ATOM 2015 C CA . ARG A 1 262 ? 11.852 3.693 -21.969 1 65.88 262 ARG A CA 1
ATOM 2016 C C . ARG A 1 262 ? 12.141 2.314 -21.391 1 65.88 262 ARG A C 1
ATOM 2018 O O . ARG A 1 262 ? 13.281 1.849 -21.422 1 65.88 262 ARG A O 1
ATOM 2025 N N . VAL A 1 263 ? 11.117 1.686 -20.859 1 60.47 263 VAL A N 1
ATOM 2026 C CA . VAL A 1 263 ? 11.336 0.376 -20.266 1 60.47 263 VAL A CA 1
ATOM 2027 C C . VAL A 1 263 ? 10.969 -0.722 -21.25 1 60.47 263 VAL A C 1
ATOM 2029 O O . VAL A 1 263 ? 9.984 -0.597 -21.984 1 60.47 263 VAL A O 1
ATOM 2032 N N . MET B 1 1 ? 32.594 -53.25 -3.471 1 26.72 1 MET B N 1
ATOM 2033 C CA . MET B 1 1 ? 32.625 -51.844 -3.859 1 26.72 1 MET B CA 1
ATOM 2034 C C . MET B 1 1 ? 31.344 -51.406 -4.523 1 26.72 1 MET B C 1
ATOM 2036 O O . MET B 1 1 ? 30.734 -50.406 -4.133 1 26.72 1 MET B O 1
ATOM 2040 N N . GLY B 1 2 ? 31.125 -51.594 -5.887 1 27.64 2 GLY B N 1
ATOM 2041 C CA . GLY B 1 2 ? 30.672 -50.688 -6.93 1 27.64 2 GLY B CA 1
ATOM 2042 C C . GLY B 1 2 ? 29.172 -50.688 -7.102 1 27.64 2 GLY B C 1
ATOM 2043 O O . GLY B 1 2 ? 28.656 -50.219 -8.117 1 27.64 2 GLY B O 1
ATOM 2044 N N . ILE B 1 3 ? 28.406 -51.562 -6.617 1 36.66 3 ILE B N 1
ATOM 2045 C CA . ILE B 1 3 ? 27.047 -51.906 -7.059 1 36.66 3 ILE B CA 1
ATOM 2046 C C . ILE B 1 3 ? 26.109 -50.75 -6.695 1 36.66 3 ILE B C 1
ATOM 2048 O O . ILE B 1 3 ? 24.906 -50.844 -6.953 1 36.66 3 ILE B O 1
ATOM 2052 N N . PHE B 1 4 ? 26.547 -49.875 -5.688 1 35.94 4 PHE B N 1
ATOM 2053 C CA . PHE B 1 4 ? 25.547 -48.938 -5.152 1 35.94 4 PHE B CA 1
ATOM 2054 C C . PHE B 1 4 ? 25.234 -47.844 -6.156 1 35.94 4 PHE B C 1
ATOM 2056 O O . PHE B 1 4 ? 24.594 -46.844 -5.816 1 35.94 4 PHE B O 1
ATOM 2063 N N . SER B 1 5 ? 25.953 -47.844 -7.355 1 32.28 5 SER B N 1
ATOM 2064 C CA . SER B 1 5 ? 25.812 -46.719 -8.266 1 32.28 5 SER B CA 1
ATOM 2065 C C . SER B 1 5 ? 24.391 -46.594 -8.812 1 32.28 5 SER B C 1
ATOM 2067 O O . SER B 1 5 ? 24.078 -45.656 -9.555 1 32.28 5 SER B O 1
ATOM 2069 N N . GLY B 1 6 ? 23.641 -47.719 -9.016 1 31.77 6 GLY B N 1
ATOM 2070 C CA . GLY B 1 6 ? 22.578 -47.781 -10 1 31.77 6 GLY B CA 1
ATOM 2071 C C . GLY B 1 6 ? 21.375 -46.938 -9.633 1 31.77 6 GLY B C 1
ATOM 2072 O O . GLY B 1 6 ? 20.422 -46.844 -10.406 1 31.77 6 GLY B O 1
ATOM 2073 N N . LEU B 1 7 ? 20.953 -46.906 -8.398 1 30.92 7 LEU B N 1
ATOM 2074 C CA . LEU B 1 7 ? 19.594 -46.469 -8.133 1 30.92 7 LEU B CA 1
ATOM 2075 C C . LEU B 1 7 ? 19.422 -44.969 -8.352 1 30.92 7 LEU B C 1
ATOM 2077 O O . LEU B 1 7 ? 19.5 -44.188 -7.402 1 30.92 7 LEU B O 1
ATOM 2081 N N . PHE B 1 8 ? 20.297 -44.344 -9.242 1 36.22 8 PHE B N 1
ATOM 2082 C CA . PHE B 1 8 ? 19.969 -42.938 -9.578 1 36.22 8 PHE B CA 1
ATOM 2083 C C . PHE B 1 8 ? 18.5 -42.844 -10 1 36.22 8 PHE B C 1
ATOM 2085 O O . PHE B 1 8 ? 18.031 -43.562 -10.867 1 36.22 8 PHE B O 1
ATOM 2092 N N . SER B 1 9 ? 17.562 -42.5 -9.18 1 35.28 9 SER B N 1
ATOM 2093 C CA . SER B 1 9 ? 16.156 -42.156 -9.352 1 35.28 9 SER B CA 1
ATOM 2094 C C . SER B 1 9 ? 15.922 -41.406 -10.664 1 35.28 9 SER B C 1
ATOM 2096 O O . SER B 1 9 ? 16.609 -40.438 -10.969 1 35.28 9 SER B O 1
ATOM 2098 N N . ARG B 1 10 ? 15.625 -42.062 -11.75 1 38.59 10 ARG B N 1
ATOM 2099 C CA . ARG B 1 10 ? 15.078 -41.594 -13.023 1 38.59 10 ARG B CA 1
ATOM 2100 C C . ARG B 1 10 ? 14.242 -40.312 -12.828 1 38.59 10 ARG B C 1
ATOM 2102 O O . ARG B 1 10 ? 13.242 -40.344 -12.109 1 38.59 10 ARG B O 1
ATOM 2109 N N . ARG B 1 11 ? 14.742 -39.188 -12.758 1 43.34 11 ARG B N 1
ATOM 2110 C CA . ARG B 1 11 ? 13.984 -37.938 -12.953 1 43.34 11 ARG B CA 1
ATOM 2111 C C . ARG B 1 11 ? 12.922 -38.125 -14.031 1 43.34 11 ARG B C 1
ATOM 2113 O O . ARG B 1 11 ? 13.242 -38.438 -15.18 1 43.34 11 ARG B O 1
ATOM 2120 N N . ASP B 1 12 ? 11.758 -38.719 -13.852 1 38.22 12 ASP B N 1
ATOM 2121 C CA . ASP B 1 12 ? 10.633 -38.781 -14.781 1 38.22 12 ASP B CA 1
ATOM 2122 C C . ASP B 1 12 ? 10.508 -37.5 -15.594 1 38.22 12 ASP B C 1
ATOM 2124 O O . ASP B 1 12 ? 10.438 -36.406 -15.023 1 38.22 12 ASP B O 1
ATOM 2128 N N . ASN B 1 13 ? 11.148 -37.25 -16.719 1 43.12 13 ASN B N 1
ATOM 2129 C CA . ASN B 1 13 ? 11 -36.312 -17.797 1 43.12 13 ASN B CA 1
ATOM 2130 C C . ASN B 1 13 ? 9.531 -36 -18.078 1 43.12 13 ASN B C 1
ATOM 2132 O O . ASN B 1 13 ? 9.109 -35.938 -19.234 1 43.12 13 ASN B O 1
ATOM 2136 N N . THR B 1 14 ? 8.578 -36.312 -17.234 1 48.47 14 THR B N 1
ATOM 2137 C CA . THR B 1 14 ? 7.203 -35.969 -17.594 1 48.47 14 THR B CA 1
ATOM 2138 C C . THR B 1 14 ? 7.07 -34.469 -17.875 1 48.47 14 THR B C 1
ATOM 2140 O O . THR B 1 14 ? 7.496 -33.656 -17.062 1 48.47 14 THR B O 1
ATOM 2143 N N . PRO B 1 15 ? 6.848 -34.125 -19.156 1 56.12 15 PRO B N 1
ATOM 2144 C CA . PRO B 1 15 ? 6.664 -32.719 -19.547 1 56.12 15 PRO B CA 1
ATOM 2145 C C . PRO B 1 15 ? 5.719 -31.969 -18.609 1 56.12 15 PRO B C 1
ATOM 2147 O O . PRO B 1 15 ? 4.773 -32.562 -18.078 1 56.12 15 PRO B O 1
ATOM 2150 N N . ARG B 1 16 ? 6.188 -30.969 -18.016 1 64.44 16 ARG B N 1
ATOM 2151 C CA . ARG B 1 16 ? 5.344 -30.078 -17.219 1 64.44 16 ARG B CA 1
ATOM 2152 C C . ARG B 1 16 ? 4.055 -29.75 -17.969 1 64.44 16 ARG B C 1
ATOM 2154 O O . ARG B 1 16 ? 4.078 -29.422 -19.156 1 64.44 16 ARG B O 1
ATOM 2161 N N . PRO B 1 17 ? 2.914 -30.109 -17.25 1 71.12 17 PRO B N 1
ATOM 2162 C CA . PRO B 1 17 ? 1.679 -29.703 -17.922 1 71.12 17 PRO B CA 1
ATOM 2163 C C . PRO B 1 17 ? 1.646 -28.219 -18.25 1 71.12 17 PRO B C 1
ATOM 2165 O O . PRO B 1 17 ? 2.27 -27.422 -17.547 1 71.12 17 PRO B O 1
ATOM 2168 N N . ASP B 1 18 ? 1.028 -27.922 -19.328 1 78.69 18 ASP B N 1
ATOM 2169 C CA . ASP B 1 18 ? 0.957 -26.547 -19.812 1 78.69 18 ASP B CA 1
ATOM 2170 C C . ASP B 1 18 ? 0.091 -25.688 -18.891 1 78.69 18 ASP B C 1
ATOM 2172 O O . ASP B 1 18 ? 0.261 -24.469 -18.812 1 78.69 18 ASP B O 1
ATOM 2176 N N . HIS B 1 19 ? -0.926 -26.438 -18.266 1 88.69 19 HIS B N 1
ATOM 2177 C CA . HIS B 1 19 ? -1.784 -25.734 -17.312 1 88.69 19 HIS B CA 1
ATOM 2178 C C . HIS B 1 19 ? -2.396 -26.703 -16.312 1 88.69 19 HIS B C 1
ATOM 2180 O O . HIS B 1 19 ? -2.322 -27.922 -16.484 1 88.69 19 HIS B O 1
ATOM 2186 N N . VAL B 1 20 ? -2.832 -26.125 -15.234 1 96.19 20 VAL B N 1
ATOM 2187 C CA . VAL B 1 20 ? -3.574 -26.922 -14.258 1 96.19 20 VAL B CA 1
ATOM 2188 C C . VAL B 1 20 ? -5.016 -26.438 -14.18 1 96.19 20 VAL B C 1
ATOM 2190 O O . VAL B 1 20 ? -5.328 -25.328 -14.641 1 96.19 20 VAL B O 1
ATOM 2193 N N . THR B 1 21 ? -5.832 -27.328 -13.695 1 97.94 21 THR B N 1
ATOM 2194 C CA . THR B 1 21 ? -7.215 -26.953 -13.414 1 97.94 21 THR B CA 1
ATOM 2195 C C . THR B 1 21 ? -7.5 -27.031 -11.914 1 97.94 21 THR B C 1
ATOM 2197 O O . THR B 1 21 ? -7.363 -28.078 -11.297 1 97.94 21 THR B O 1
ATOM 2200 N N . PHE B 1 22 ? -7.793 -25.875 -11.352 1 98.44 22 PHE B N 1
ATOM 2201 C CA . PHE B 1 22 ? -8.281 -25.844 -9.977 1 98.44 22 PHE B CA 1
ATOM 2202 C C . PHE B 1 22 ? -9.781 -26.094 -9.93 1 98.44 22 PHE B C 1
ATOM 2204 O O . PHE B 1 22 ? -10.539 -25.531 -10.727 1 98.44 22 PHE B O 1
ATOM 2211 N N . THR B 1 23 ? -10.211 -26.922 -8.984 1 98.56 23 THR B N 1
ATOM 2212 C CA . THR B 1 23 ? -11.641 -27.156 -8.797 1 98.56 23 THR B CA 1
ATOM 2213 C C . THR B 1 23 ? -12.016 -27.047 -7.324 1 98.56 23 THR B C 1
ATOM 2215 O O . THR B 1 23 ? -11.461 -27.766 -6.48 1 98.56 23 THR B O 1
ATOM 2218 N N . LEU B 1 24 ? -12.82 -26.156 -7.035 1 98.69 24 LEU B N 1
ATOM 2219 C CA . LEU B 1 24 ? -13.461 -26.062 -5.73 1 98.69 24 LEU B CA 1
ATOM 2220 C C . LEU B 1 24 ? -14.891 -26.578 -5.789 1 98.69 24 LEU B C 1
ATOM 2222 O O . LEU B 1 24 ? -15.664 -26.188 -6.664 1 98.69 24 LEU B O 1
ATOM 2226 N N . ALA B 1 25 ? -15.172 -27.484 -4.938 1 98.56 25 ALA B N 1
ATOM 2227 C CA . ALA B 1 25 ? -16.516 -28.047 -4.82 1 98.56 25 ALA B CA 1
ATOM 2228 C C . ALA B 1 25 ? -17.141 -27.703 -3.467 1 98.56 25 ALA B C 1
ATOM 2230 O O . ALA B 1 25 ? -16.828 -28.328 -2.457 1 98.56 25 ALA B O 1
ATOM 2231 N N . GLN B 1 26 ? -18.047 -26.672 -3.467 1 98.56 26 GLN B N 1
ATOM 2232 C CA . GLN B 1 26 ? -18.703 -26.188 -2.254 1 98.56 26 GLN B CA 1
ATOM 2233 C C . GLN B 1 26 ? -17.688 -25.953 -1.138 1 98.56 26 GLN B C 1
ATOM 2235 O O . GLN B 1 26 ? -17.922 -26.359 0.005 1 98.56 26 GLN B O 1
ATOM 2240 N N . ALA B 1 27 ? -16.578 -25.422 -1.479 1 98.56 27 ALA B N 1
ATOM 2241 C CA . ALA B 1 27 ? -15.484 -25.234 -0.536 1 98.56 27 ALA B CA 1
ATOM 2242 C C . ALA B 1 27 ? -15.734 -24.031 0.361 1 98.56 27 ALA B C 1
ATOM 2244 O O . ALA B 1 27 ? -16.188 -22.984 -0.109 1 98.56 27 ALA B O 1
ATOM 2245 N N . SER B 1 28 ? -15.516 -24.172 1.627 1 98.56 28 SER B N 1
ATOM 2246 C CA . SER B 1 28 ? -15.586 -23.109 2.613 1 98.56 28 SER B CA 1
ATOM 2247 C C . SER B 1 28 ? -14.367 -23.094 3.52 1 98.56 28 SER B C 1
ATOM 2249 O O . SER B 1 28 ? -13.68 -24.109 3.652 1 98.56 28 SER B O 1
ATOM 2251 N N . TYR B 1 29 ? -14.047 -21.984 4.047 1 98.62 29 TYR B N 1
ATOM 2252 C CA . TYR B 1 29 ? -13.023 -21.875 5.078 1 98.62 29 TYR B CA 1
ATOM 2253 C C . TYR B 1 29 ? -13.438 -20.891 6.164 1 98.62 29 TYR B C 1
ATOM 2255 O O . TYR B 1 29 ? -13.727 -19.719 5.879 1 98.62 29 TYR B O 1
ATOM 2263 N N . THR B 1 30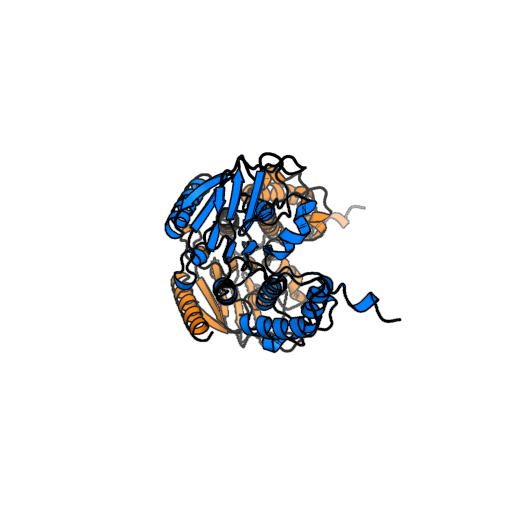 ? -13.422 -21.359 7.301 1 98 30 THR B N 1
ATOM 2264 C CA . THR B 1 30 ? -13.695 -20.547 8.484 1 98 30 THR B CA 1
ATOM 2265 C C . THR B 1 30 ? -12.469 -20.484 9.391 1 98 30 THR B C 1
ATOM 2267 O O . THR B 1 30 ? -11.922 -21.531 9.773 1 98 30 THR B O 1
ATOM 2270 N N . TYR B 1 31 ? -12.047 -19.344 9.703 1 96.88 31 TYR B N 1
ATOM 2271 C CA . TYR B 1 31 ? -10.891 -19.141 10.555 1 96.88 31 TYR B CA 1
ATOM 2272 C C . TYR B 1 31 ? -11.203 -19.5 12 1 96.88 31 TYR B C 1
ATOM 2274 O O . TYR B 1 31 ? -12.367 -19.672 12.367 1 96.88 31 TYR B O 1
ATOM 2282 N N . GLU B 1 32 ? -10.133 -19.547 12.828 1 94.06 32 GLU B N 1
ATOM 2283 C CA . GLU B 1 32 ? -10.266 -19.969 14.219 1 94.06 32 GLU B CA 1
ATOM 2284 C C . GLU B 1 32 ? -11.07 -18.953 15.023 1 94.06 32 GLU B C 1
ATOM 2286 O O . GLU B 1 32 ? -11.766 -19.312 15.977 1 94.06 32 GLU B O 1
ATOM 2291 N N . ASP B 1 33 ? -11.062 -17.734 14.602 1 91.38 33 ASP B N 1
ATOM 2292 C CA . ASP B 1 33 ? -11.781 -16.703 15.336 1 91.38 33 ASP B CA 1
ATOM 2293 C C . ASP B 1 33 ? -13.258 -16.688 14.961 1 91.38 33 ASP B C 1
ATOM 2295 O O . ASP B 1 33 ? -14.016 -15.852 15.453 1 91.38 33 ASP B O 1
ATOM 2299 N N . GLY B 1 34 ? -13.625 -17.516 14.031 1 92.94 34 GLY B N 1
ATOM 2300 C CA . GLY B 1 34 ? -15.023 -17.656 13.664 1 92.94 34 GLY B CA 1
ATOM 2301 C C . GLY B 1 34 ? -15.383 -16.938 12.375 1 92.94 34 GLY B C 1
ATOM 2302 O O . GLY B 1 34 ? -16.453 -17.141 11.82 1 92.94 34 GLY B O 1
ATOM 2303 N N . ASN B 1 35 ? -14.5 -16.172 11.891 1 93.44 35 ASN B N 1
ATOM 2304 C CA . ASN B 1 35 ? -14.766 -15.453 10.648 1 93.44 35 ASN B CA 1
ATOM 2305 C C . ASN B 1 35 ? -14.656 -16.375 9.43 1 93.44 35 ASN B C 1
ATOM 2307 O O . ASN B 1 35 ? -13.656 -17.078 9.266 1 93.44 35 ASN B O 1
ATOM 2311 N N . THR B 1 36 ? -15.695 -16.328 8.641 1 95.25 36 THR B N 1
ATOM 2312 C CA . THR B 1 36 ? -15.664 -17.141 7.43 1 95.25 36 THR B CA 1
ATOM 2313 C C . THR B 1 36 ? -15.047 -16.359 6.27 1 95.25 36 THR B C 1
ATOM 2315 O O . THR B 1 36 ? -15.586 -15.344 5.844 1 95.25 36 THR B O 1
ATOM 2318 N N . GLY B 1 37 ? -13.961 -16.859 5.758 1 97.56 37 GLY B N 1
ATOM 2319 C CA . GLY B 1 37 ? -13.242 -16.188 4.688 1 97.56 37 GLY B CA 1
ATOM 2320 C C . GLY B 1 37 ? -13.82 -16.469 3.312 1 97.56 37 GLY B C 1
ATOM 2321 O O . GLY B 1 37 ? -13.727 -15.633 2.412 1 97.56 37 GLY B O 1
ATOM 2322 N N . LEU B 1 38 ? -14.359 -17.688 3.146 1 98.5 38 LEU B N 1
ATOM 2323 C CA . LEU B 1 38 ? -14.984 -18.109 1.9 1 98.5 38 LEU B CA 1
ATOM 2324 C C . LEU B 1 38 ? -16.188 -19 2.174 1 98.5 38 LEU B C 1
ATOM 2326 O O . LEU B 1 38 ? -16.109 -19.922 2.986 1 98.5 38 LEU B O 1
ATOM 2330 N N . HIS B 1 39 ? -17.297 -18.734 1.45 1 98.12 39 HIS B N 1
ATOM 2331 C CA . HIS B 1 39 ? -18.547 -19.422 1.697 1 98.12 39 HIS B CA 1
ATOM 2332 C C . HIS B 1 39 ? -18.922 -20.312 0.513 1 98.12 39 HIS B C 1
ATOM 2334 O O . HIS B 1 39 ? -19.172 -19.812 -0.585 1 98.12 39 HIS B O 1
ATOM 2340 N N . ASP B 1 40 ? -19.031 -21.594 0.735 1 97.94 40 ASP B N 1
ATOM 2341 C CA . ASP B 1 40 ? -19.641 -22.562 -0.168 1 97.94 40 ASP B CA 1
ATOM 2342 C C . ASP B 1 40 ? -19.328 -22.234 -1.625 1 97.94 40 ASP B C 1
ATOM 2344 O O . ASP B 1 40 ? -20.25 -22.062 -2.438 1 97.94 40 ASP B O 1
ATOM 2348 N N . THR B 1 41 ? -18.125 -22.234 -1.963 1 98.62 41 THR B N 1
ATOM 2349 C CA . THR B 1 41 ? -17.656 -21.781 -3.266 1 98.62 41 THR B CA 1
ATOM 2350 C C . THR B 1 41 ? -17.453 -22.953 -4.215 1 98.62 41 THR B C 1
ATOM 2352 O O . THR B 1 41 ? -16.719 -23.891 -3.906 1 98.62 41 THR B O 1
ATOM 2355 N N . THR B 1 42 ? -18.172 -22.984 -5.27 1 98.69 42 THR B N 1
ATOM 2356 C CA . THR B 1 42 ? -17.969 -23.891 -6.398 1 98.69 42 THR B CA 1
ATOM 2357 C C . THR B 1 42 ? -17.375 -23.141 -7.586 1 98.69 42 THR B C 1
ATOM 2359 O O . THR B 1 42 ? -17.938 -22.141 -8.047 1 98.69 42 THR B O 1
ATOM 2362 N N . LEU B 1 43 ? -16.219 -23.562 -8.023 1 98.56 43 LEU B N 1
ATOM 2363 C CA . LEU B 1 43 ? -15.43 -22.797 -8.992 1 98.56 43 LEU B CA 1
ATOM 2364 C C . LEU B 1 43 ? -14.43 -23.703 -9.711 1 98.56 43 LEU B C 1
ATOM 2366 O O . LEU B 1 43 ? -13.828 -24.578 -9.094 1 98.56 43 LEU B O 1
ATOM 2370 N N . THR B 1 44 ? -14.312 -23.5 -10.992 1 98.62 44 THR B N 1
ATOM 2371 C CA . THR B 1 44 ? -13.266 -24.141 -11.773 1 98.62 44 THR B CA 1
ATOM 2372 C C . THR B 1 44 ? -12.391 -23.094 -12.461 1 98.62 44 THR B C 1
ATOM 2374 O O . THR B 1 44 ? -12.898 -22.188 -13.117 1 98.62 44 THR B O 1
ATOM 2377 N N . LEU B 1 45 ? -11.086 -23.172 -12.25 1 98.31 45 LEU B N 1
ATOM 2378 C CA . LEU B 1 45 ? -10.125 -22.266 -12.867 1 98.31 45 LEU B CA 1
ATOM 2379 C C . LEU B 1 45 ? -9.156 -23.016 -13.773 1 98.31 45 LEU B C 1
ATOM 2381 O O . LEU B 1 45 ? -8.398 -23.875 -13.305 1 98.31 45 LEU B O 1
ATOM 2385 N N . ASP B 1 46 ? -9.18 -22.719 -15.039 1 96.31 46 ASP B N 1
ATOM 2386 C CA . ASP B 1 46 ? -8.273 -23.391 -15.977 1 96.31 46 ASP B CA 1
ATOM 2387 C C . ASP B 1 46 ? -7.785 -22.422 -17.047 1 96.31 46 ASP B C 1
ATOM 2389 O O . ASP B 1 46 ? -7.125 -22.828 -18 1 96.31 46 ASP B O 1
ATOM 2393 N N . THR B 1 47 ? -8.18 -21.125 -16.844 1 96.75 47 THR B N 1
ATOM 2394 C CA . THR B 1 47 ? -7.719 -20.125 -17.797 1 96.75 47 THR B CA 1
ATOM 2395 C C . THR B 1 47 ? -6.254 -19.766 -17.547 1 96.75 47 THR B C 1
ATOM 2397 O O . THR B 1 47 ? -5.727 -20.031 -16.453 1 96.75 47 THR B O 1
ATOM 2400 N N . ARG B 1 48 ? -5.656 -19.219 -18.516 1 96.19 48 ARG B N 1
ATOM 2401 C CA . ARG B 1 48 ? -4.238 -18.891 -18.422 1 96.19 48 ARG B CA 1
ATOM 2402 C C . ARG B 1 48 ? -4.004 -17.797 -17.391 1 96.19 48 ARG B C 1
ATOM 2404 O O . ARG B 1 48 ? -3.09 -17.891 -16.578 1 96.19 48 ARG B O 1
ATOM 2411 N N . ARG B 1 49 ? -4.805 -16.781 -17.438 1 97.81 49 ARG B N 1
ATOM 2412 C CA . ARG B 1 49 ? -4.68 -15.664 -16.5 1 97.81 49 ARG B CA 1
ATOM 2413 C C . ARG B 1 49 ? -6.031 -15.312 -15.891 1 97.81 49 ARG B C 1
ATOM 2415 O O . ARG B 1 49 ? -6.949 -14.898 -16.594 1 97.81 49 ARG B O 1
ATOM 2422 N N . THR B 1 50 ? -6.176 -15.461 -14.609 1 98.69 50 THR B N 1
ATOM 2423 C CA . THR B 1 50 ? -7.395 -15.141 -13.875 1 98.69 50 THR B CA 1
ATOM 2424 C C . THR B 1 50 ? -7.105 -14.133 -12.766 1 98.69 50 THR B C 1
ATOM 2426 O O . THR B 1 50 ? -6.223 -14.352 -11.938 1 98.69 50 THR B O 1
ATOM 2429 N N . ALA B 1 51 ? -7.828 -13.031 -12.812 1 98.88 51 ALA B N 1
ATOM 2430 C CA . ALA B 1 51 ? -7.727 -12.016 -11.766 1 98.88 51 ALA B CA 1
ATOM 2431 C C . ALA B 1 51 ? -8.836 -12.188 -10.727 1 98.88 51 ALA B C 1
ATOM 2433 O O . ALA B 1 51 ? -9.977 -12.492 -11.078 1 98.88 51 ALA B O 1
ATOM 2434 N N . VAL B 1 52 ? -8.461 -12.047 -9.5 1 98.88 52 VAL B N 1
ATOM 2435 C CA . VAL B 1 52 ? -9.406 -12 -8.391 1 98.88 52 VAL B CA 1
ATOM 2436 C C . VAL B 1 52 ? -9.422 -10.602 -7.785 1 98.88 52 VAL B C 1
ATOM 2438 O O . VAL B 1 52 ? -8.398 -10.125 -7.277 1 98.88 52 VAL B O 1
ATOM 2441 N N . ILE B 1 53 ? -10.57 -9.914 -7.852 1 98.69 53 ILE B N 1
ATOM 2442 C CA . ILE B 1 53 ? -10.664 -8.562 -7.324 1 98.69 53 ILE B CA 1
ATOM 2443 C C . ILE B 1 53 ? -11.742 -8.5 -6.242 1 98.69 53 ILE B C 1
ATOM 2445 O O . ILE B 1 53 ? -12.523 -9.438 -6.086 1 98.69 53 ILE B O 1
ATOM 2449 N N . GLY B 1 54 ? -11.75 -7.438 -5.492 1 97.62 54 GLY B N 1
ATOM 2450 C CA . GLY B 1 54 ? -12.641 -7.207 -4.363 1 97.62 54 GLY B CA 1
ATOM 2451 C C . GLY B 1 54 ? -12.031 -6.309 -3.301 1 97.62 54 GLY B C 1
ATOM 2452 O O . GLY B 1 54 ? -10.836 -6.004 -3.346 1 97.62 54 GLY B O 1
ATOM 2453 N N . LEU B 1 55 ? -12.836 -5.961 -2.393 1 95.75 55 LEU B N 1
ATOM 2454 C CA . LEU B 1 55 ? -12.383 -5.109 -1.3 1 95.75 55 LEU B CA 1
ATOM 2455 C C . LEU B 1 55 ? -11.531 -5.898 -0.313 1 95.75 55 LEU B C 1
ATOM 2457 O O . LEU B 1 55 ? -11.477 -7.129 -0.379 1 95.75 55 LEU B O 1
ATOM 2461 N N . ASN B 1 56 ? -10.812 -5.137 0.521 1 93.31 56 ASN B N 1
ATOM 2462 C CA . ASN B 1 56 ? -10.094 -5.809 1.596 1 93.31 56 ASN B CA 1
ATOM 2463 C C . ASN B 1 56 ? -11.031 -6.637 2.469 1 93.31 56 ASN B C 1
ATOM 2465 O O . ASN B 1 56 ? -12.109 -6.176 2.832 1 93.31 56 ASN B O 1
ATOM 2469 N N . GLY B 1 57 ? -10.688 -7.867 2.717 1 93.5 57 GLY B N 1
ATOM 2470 C CA . GLY B 1 57 ? -11.492 -8.75 3.551 1 93.5 57 GLY B CA 1
ATOM 2471 C C . GLY B 1 57 ? -12.555 -9.5 2.773 1 93.5 57 GLY B C 1
ATOM 2472 O O . GLY B 1 57 ? -13.352 -10.234 3.357 1 93.5 57 GLY B O 1
ATOM 2473 N N . SER B 1 58 ? -12.523 -9.352 1.501 1 96.88 58 SER B N 1
ATOM 2474 C CA . SER B 1 58 ? -13.586 -9.938 0.694 1 96.88 58 SER B CA 1
ATOM 2475 C C . SER B 1 58 ? -13.398 -11.438 0.524 1 96.88 58 SER B C 1
ATOM 2477 O O . SER B 1 58 ? -14.305 -12.141 0.083 1 96.88 58 SER B O 1
ATOM 2479 N N . GLY B 1 59 ? -12.18 -11.961 0.789 1 97.94 59 GLY B N 1
ATOM 2480 C CA . GLY B 1 59 ? -11.93 -13.391 0.677 1 97.94 59 GLY B CA 1
ATOM 2481 C C . GLY B 1 59 ? -10.875 -13.727 -0.362 1 97.94 59 GLY B C 1
ATOM 2482 O O . GLY B 1 59 ? -10.578 -14.906 -0.596 1 97.94 59 GLY B O 1
ATOM 2483 N N . LYS B 1 60 ? -10.258 -12.742 -0.988 1 98.44 60 LYS B N 1
ATOM 2484 C CA . LYS B 1 60 ? -9.289 -12.961 -2.057 1 98.44 60 LYS B CA 1
ATOM 2485 C C . LYS B 1 60 ? -8.133 -13.836 -1.578 1 98.44 60 LYS B C 1
ATOM 2487 O O . LYS B 1 60 ? -7.828 -14.859 -2.189 1 98.44 60 LYS B O 1
ATOM 2492 N N . THR B 1 61 ? -7.543 -13.445 -0.439 1 98.06 61 THR B N 1
ATOM 2493 C CA . THR B 1 61 ? -6.406 -14.164 0.117 1 98.06 61 THR B CA 1
ATOM 2494 C C . THR B 1 61 ? -6.809 -15.586 0.515 1 98.06 61 THR B C 1
ATOM 2496 O O . THR B 1 61 ? -6.066 -16.531 0.274 1 98.06 61 THR B O 1
ATOM 2499 N N . THR B 1 62 ? -7.969 -15.719 1.104 1 98.44 62 THR B N 1
ATOM 2500 C CA . THR B 1 62 ? -8.461 -17.031 1.493 1 98.44 62 THR B CA 1
ATOM 2501 C C . THR B 1 62 ? -8.602 -17.938 0.273 1 98.44 62 THR B C 1
ATOM 2503 O O . THR B 1 62 ? -8.164 -19.094 0.296 1 98.44 62 THR B O 1
ATOM 2506 N N . LEU B 1 63 ? -9.188 -17.406 -0.787 1 98.81 63 LEU B N 1
ATOM 2507 C CA . LEU B 1 63 ? -9.336 -18.172 -2.016 1 98.81 63 LEU B CA 1
ATOM 2508 C C . LEU B 1 63 ? -7.973 -18.625 -2.535 1 98.81 63 LEU B C 1
ATOM 2510 O O . LEU B 1 63 ? -7.781 -19.812 -2.844 1 98.81 63 LEU B O 1
ATOM 2514 N N . LEU B 1 64 ? -7.023 -17.734 -2.59 1 98.75 64 LEU B N 1
ATOM 2515 C CA . LEU B 1 64 ? -5.703 -18.047 -3.119 1 98.75 64 LEU B CA 1
ATOM 2516 C C . LEU B 1 64 ? -5 -19.078 -2.242 1 98.75 64 LEU B C 1
ATOM 2518 O O . LEU B 1 64 ? -4.336 -19.984 -2.752 1 98.75 64 LEU B O 1
ATOM 2522 N N . LYS B 1 65 ? -5.195 -19.016 -0.949 1 98.44 65 LYS B N 1
ATOM 2523 C CA . LYS B 1 65 ? -4.555 -19.953 -0.032 1 98.44 65 LYS B CA 1
ATOM 2524 C C . LYS B 1 65 ? -5.16 -21.344 -0.163 1 98.44 65 LYS B C 1
ATOM 2526 O O . LYS B 1 65 ? -4.477 -22.359 0.043 1 98.44 65 LYS B O 1
ATOM 2531 N N . LEU B 1 66 ? -6.402 -21.438 -0.497 1 98.44 66 LEU B N 1
ATOM 2532 C CA . LEU B 1 66 ? -7.023 -22.719 -0.774 1 98.44 66 LEU B CA 1
ATOM 2533 C C . LEU B 1 66 ? -6.453 -23.344 -2.047 1 98.44 66 LEU B C 1
ATOM 2535 O O . LEU B 1 66 ? -6.289 -24.562 -2.131 1 98.44 66 LEU B O 1
ATOM 2539 N N . LEU B 1 67 ? -6.113 -22.484 -3.002 1 98.31 67 LEU B N 1
ATOM 2540 C CA . LEU B 1 67 ? -5.562 -22.969 -4.266 1 98.31 67 LEU B CA 1
ATOM 2541 C C . LEU B 1 67 ? -4.145 -23.5 -4.074 1 98.31 67 LEU B C 1
ATOM 2543 O O . LEU B 1 67 ? -3.797 -24.562 -4.598 1 98.31 67 LEU B O 1
ATOM 2547 N N . ASP B 1 68 ? -3.363 -22.781 -3.289 1 97.31 68 ASP B N 1
ATOM 2548 C CA . ASP B 1 68 ? -1.956 -23.156 -3.209 1 97.31 68 ASP B CA 1
ATOM 2549 C C . ASP B 1 68 ? -1.716 -24.125 -2.053 1 97.31 68 ASP B C 1
ATOM 2551 O O . ASP B 1 68 ? -0.586 -24.562 -1.829 1 97.31 68 ASP B O 1
ATOM 2555 N N . GLY B 1 69 ? -2.748 -24.406 -1.271 1 97 69 GLY B N 1
ATOM 2556 C CA . GLY B 1 69 ? -2.67 -25.438 -0.247 1 97 69 GLY B CA 1
ATOM 2557 C C . GLY B 1 69 ? -2.197 -24.906 1.095 1 97 69 GLY B C 1
ATOM 2558 O O . GLY B 1 69 ? -2.006 -25.672 2.039 1 97 69 GLY B O 1
ATOM 2559 N N . SER B 1 70 ? -1.995 -23.656 1.2 1 96.56 70 SER B N 1
ATOM 2560 C CA . SER B 1 70 ? -1.643 -23.062 2.488 1 96.56 70 SER B CA 1
ATOM 2561 C C . SER B 1 70 ? -2.781 -23.219 3.492 1 96.56 70 SER B C 1
ATOM 2563 O O . SER B 1 70 ? -2.559 -23.141 4.703 1 96.56 70 SER B O 1
ATOM 2565 N N . LEU B 1 71 ? -4.008 -23.359 2.965 1 97.06 71 LEU B N 1
ATOM 2566 C CA . LEU B 1 71 ? -5.188 -23.672 3.768 1 97.06 71 LEU B CA 1
ATOM 2567 C C . LEU B 1 71 ? -5.914 -24.891 3.23 1 97.06 71 LEU B C 1
ATOM 2569 O O . LEU B 1 71 ? -5.961 -25.109 2.018 1 97.06 71 LEU B O 1
ATOM 2573 N N . ALA B 1 72 ? -6.422 -25.625 4.145 1 97.56 72 ALA B N 1
ATOM 2574 C CA . ALA B 1 72 ? -7.367 -26.688 3.801 1 97.56 72 ALA B CA 1
ATOM 2575 C C . ALA B 1 72 ? -8.805 -26.234 4.027 1 97.56 72 ALA B C 1
ATOM 2577 O O . ALA B 1 72 ? -9.109 -25.562 5.027 1 97.56 72 ALA B O 1
ATOM 2578 N N . PRO B 1 73 ? -9.641 -26.562 3.125 1 97.94 73 PRO B N 1
ATOM 2579 C CA . PRO B 1 73 ? -11.031 -26.156 3.334 1 97.94 73 PRO B CA 1
ATOM 2580 C C . PRO B 1 73 ? -11.648 -26.75 4.598 1 97.94 73 PRO B C 1
ATOM 2582 O O . PRO B 1 73 ? -11.352 -27.906 4.941 1 97.94 73 PRO B O 1
ATOM 2585 N N . THR B 1 74 ? -12.438 -25.906 5.266 1 97.94 74 THR B N 1
ATOM 2586 C CA . THR B 1 74 ? -13.164 -26.391 6.438 1 97.94 74 THR B CA 1
ATOM 2587 C C . THR B 1 74 ? -14.312 -27.297 6.023 1 97.94 74 THR B C 1
ATOM 2589 O O . THR B 1 74 ? -14.688 -28.219 6.766 1 97.94 74 THR B O 1
ATOM 2592 N N . SER B 1 75 ? -14.93 -27.047 4.941 1 97.69 75 SER B N 1
ATOM 2593 C CA . SER B 1 75 ? -15.938 -27.906 4.309 1 97.69 75 SER B CA 1
ATOM 2594 C C . SER B 1 75 ? -15.797 -27.891 2.791 1 97.69 75 SER B C 1
ATOM 2596 O O . SER B 1 75 ? -15.18 -26.984 2.229 1 97.69 75 SER B O 1
ATOM 2598 N N . GLY B 1 76 ? -16.234 -28.906 2.154 1 98.19 76 GLY B N 1
ATOM 2599 C CA . GLY B 1 76 ? -16.047 -29.047 0.719 1 98.19 76 GLY B CA 1
ATOM 2600 C C . GLY B 1 76 ? -14.656 -29.531 0.344 1 98.19 76 GLY B C 1
ATOM 2601 O O . GLY B 1 76 ? -13.984 -30.172 1.149 1 98.19 76 GLY B O 1
ATOM 2602 N N . SER B 1 77 ? -14.344 -29.266 -0.944 1 97.94 77 SER B N 1
ATOM 2603 C CA . SER B 1 77 ? -13.039 -29.781 -1.375 1 97.94 77 SER B CA 1
ATOM 2604 C C . SER B 1 77 ? -12.406 -28.859 -2.414 1 97.94 77 SER B C 1
ATOM 2606 O O . SER B 1 77 ? -13.094 -28.062 -3.055 1 97.94 77 SER B O 1
ATOM 2608 N N . VAL B 1 78 ? -11.133 -28.922 -2.477 1 98.38 78 VAL B N 1
ATOM 2609 C CA . VAL B 1 78 ? -10.312 -28.266 -3.496 1 98.38 78 VAL B CA 1
ATOM 2610 C C . VAL B 1 78 ? -9.375 -29.281 -4.137 1 98.38 78 VAL B C 1
ATOM 2612 O O . VAL B 1 78 ? -8.719 -30.062 -3.436 1 98.38 78 VAL B O 1
ATOM 2615 N N . THR B 1 79 ? -9.32 -29.281 -5.457 1 98.19 79 THR B N 1
ATOM 2616 C CA . THR B 1 79 ? -8.43 -30.188 -6.156 1 98.19 79 THR B CA 1
ATOM 2617 C C . THR B 1 79 ? -7.676 -29.469 -7.27 1 98.19 79 THR B C 1
ATOM 2619 O O . THR B 1 79 ? -8.109 -28.406 -7.73 1 98.19 79 THR B O 1
ATOM 2622 N N . ILE B 1 80 ? -6.574 -29.984 -7.602 1 97.69 80 ILE B N 1
ATOM 2623 C CA . ILE B 1 80 ? -5.766 -29.562 -8.734 1 97.69 80 ILE B CA 1
ATOM 2624 C C . ILE B 1 80 ? -5.59 -30.719 -9.719 1 97.69 80 ILE B C 1
ATOM 2626 O O . ILE B 1 80 ? -5.07 -31.766 -9.352 1 97.69 80 ILE B O 1
ATOM 2630 N N . SER B 1 81 ? -6.047 -30.516 -10.867 1 96.12 81 SER B N 1
ATOM 2631 C CA . SER B 1 81 ? -5.797 -31.484 -11.922 1 96.12 81 SER B CA 1
ATOM 2632 C C . SER B 1 81 ? -4.637 -31.047 -12.812 1 96.12 81 SER B C 1
ATOM 2634 O O . SER B 1 81 ? -4.648 -29.953 -13.359 1 96.12 81 SER B O 1
ATOM 2636 N N . ALA B 1 82 ? -3.686 -31.859 -12.906 1 91.19 82 ALA B N 1
ATOM 2637 C CA . ALA B 1 82 ? -2.525 -31.672 -13.773 1 91.19 82 ALA B CA 1
ATOM 2638 C C . ALA B 1 82 ? -2.283 -32.906 -14.641 1 91.19 82 ALA B C 1
ATOM 2640 O O . ALA B 1 82 ? -1.745 -33.906 -14.164 1 91.19 82 ALA B O 1
ATOM 2641 N N . GLY B 1 83 ? -2.629 -32.781 -15.828 1 84 83 GLY B N 1
ATOM 2642 C CA . GLY B 1 83 ? -2.602 -34 -16.641 1 84 83 GLY B CA 1
ATOM 2643 C C . GLY B 1 83 ? -3.492 -35.094 -16.109 1 84 83 GLY B C 1
ATOM 2644 O O . GLY B 1 83 ? -4.688 -34.906 -15.891 1 84 83 GLY B O 1
ATOM 2645 N N . GLU B 1 84 ? -2.803 -36.25 -15.75 1 83.69 84 GLU B N 1
ATOM 2646 C CA . GLU B 1 84 ? -3.559 -37.438 -15.297 1 83.69 84 GLU B CA 1
ATOM 2647 C C . GLU B 1 84 ? -3.615 -37.469 -13.773 1 83.69 84 GLU B C 1
ATOM 2649 O O . GLU B 1 84 ? -4.262 -38.375 -13.195 1 83.69 84 GLU B O 1
ATOM 2654 N N . HIS B 1 85 ? -3.043 -36.5 -13.172 1 88.12 85 HIS B N 1
ATOM 2655 C CA . HIS B 1 85 ? -2.961 -36.531 -11.711 1 88.12 85 HIS B CA 1
ATOM 2656 C C . HIS B 1 85 ? -3.938 -35.531 -11.094 1 88.12 85 HIS B C 1
ATOM 2658 O O . HIS B 1 85 ? -4.164 -34.469 -11.641 1 88.12 85 HIS B O 1
ATOM 2664 N N . THR B 1 86 ? -4.586 -35.969 -10.109 1 93.88 86 THR B N 1
ATOM 2665 C CA . THR B 1 86 ? -5.418 -35.125 -9.273 1 93.88 86 THR B CA 1
ATOM 2666 C C . THR B 1 86 ? -4.848 -35 -7.863 1 93.88 86 THR B C 1
ATOM 2668 O O . THR B 1 86 ? -4.594 -36.031 -7.215 1 93.88 86 THR B O 1
ATOM 2671 N N . LEU B 1 87 ? -4.617 -33.781 -7.504 1 95.38 87 LEU B N 1
ATOM 2672 C CA . LEU B 1 87 ? -4.027 -33.5 -6.195 1 95.38 87 LEU B CA 1
ATOM 2673 C C . LEU B 1 87 ? -5.008 -32.75 -5.301 1 95.38 87 LEU B C 1
ATOM 2675 O O . LEU B 1 87 ? -5.93 -32.094 -5.793 1 95.38 87 LEU B O 1
ATOM 2679 N N . HIS B 1 88 ? -4.793 -32.938 -4.039 1 95.56 88 HIS B N 1
ATOM 2680 C CA . HIS B 1 88 ? -5.516 -32.188 -3.018 1 95.56 88 HIS B CA 1
ATOM 2681 C C . HIS B 1 88 ? -4.586 -31.25 -2.271 1 95.56 88 HIS B C 1
ATOM 2683 O O . HIS B 1 88 ? -3.854 -31.672 -1.37 1 95.56 88 HIS B O 1
ATOM 2689 N N . PRO B 1 89 ? -4.688 -29.984 -2.564 1 93.12 89 PRO B N 1
ATOM 2690 C CA . PRO B 1 89 ? -3.707 -29.062 -2.006 1 93.12 89 PRO B CA 1
ATOM 2691 C C . PRO B 1 89 ? -3.773 -28.969 -0.483 1 93.12 89 PRO B C 1
ATOM 2693 O O . PRO B 1 89 ? -2.77 -28.672 0.165 1 93.12 89 PRO B O 1
ATOM 2696 N N . GLY B 1 90 ? -4.84 -29.312 0.091 1 90.31 90 GLY B N 1
ATOM 2697 C CA . GLY B 1 90 ? -4.965 -29.266 1.539 1 90.31 90 GLY B CA 1
ATOM 2698 C C . GLY B 1 90 ? -4.477 -30.531 2.225 1 90.31 90 GLY B C 1
ATOM 2699 O O . GLY B 1 90 ? -4.492 -30.609 3.455 1 90.31 90 GLY B O 1
ATOM 2700 N N . SER B 1 91 ? -3.99 -31.406 1.413 1 91.81 91 SER B N 1
ATOM 2701 C CA . SER B 1 91 ? -3.596 -32.719 1.967 1 91.81 91 SER B CA 1
ATOM 2702 C C . SER B 1 91 ? -2.096 -32.75 2.236 1 91.81 91 SER B C 1
ATOM 2704 O O . SER B 1 91 ? -1.296 -32.312 1.416 1 91.81 91 SER B O 1
ATOM 2706 N N . ARG B 1 92 ? -1.685 -33.375 3.279 1 91.19 92 ARG B N 1
ATOM 2707 C CA . ARG B 1 92 ? -0.277 -33.531 3.617 1 91.19 92 ARG B CA 1
ATOM 2708 C C . ARG B 1 92 ? 0.42 -34.438 2.6 1 91.19 92 ARG B C 1
ATOM 2710 O O . ARG B 1 92 ? 1.584 -34.219 2.26 1 91.19 92 ARG B O 1
ATOM 2717 N N . LYS B 1 93 ? -0.327 -35.375 2.115 1 92.5 93 LYS B N 1
ATOM 2718 C CA . LYS B 1 93 ? 0.225 -36.375 1.187 1 92.5 93 LYS B CA 1
ATOM 2719 C C . LYS B 1 93 ? 0.639 -35.719 -0.127 1 92.5 93 LYS B C 1
ATOM 2721 O O . LYS B 1 93 ? 1.646 -36.094 -0.728 1 92.5 93 LYS B O 1
ATOM 2726 N N . ASP B 1 94 ? -0.087 -34.688 -0.499 1 94.19 94 ASP B N 1
ATOM 2727 C CA . ASP B 1 94 ? 0.137 -34.094 -1.81 1 94.19 94 ASP B CA 1
ATOM 2728 C C . ASP B 1 94 ? 0.948 -32.812 -1.688 1 94.19 94 ASP B C 1
ATOM 2730 O O . ASP B 1 94 ? 1.264 -32.156 -2.695 1 94.19 94 ASP B O 1
ATOM 2734 N N . ARG B 1 95 ? 1.324 -32.438 -0.531 1 92.94 95 ARG B N 1
ATOM 2735 C CA . ARG B 1 95 ? 1.915 -31.125 -0.251 1 92.94 95 ARG B CA 1
ATOM 2736 C C . ARG B 1 95 ? 3.164 -30.891 -1.095 1 92.94 95 ARG B C 1
ATOM 2738 O O . ARG B 1 95 ? 3.314 -29.844 -1.721 1 92.94 95 ARG B O 1
ATOM 2745 N N . LYS B 1 96 ? 4.027 -31.828 -1.1 1 89.88 96 LYS B N 1
ATOM 2746 C CA . LYS B 1 96 ? 5.281 -31.688 -1.829 1 89.88 96 LYS B CA 1
ATOM 2747 C C . LYS B 1 96 ? 5.031 -31.5 -3.322 1 89.88 96 LYS B C 1
ATOM 2749 O O . LYS B 1 96 ? 5.676 -30.656 -3.961 1 89.88 96 LYS B O 1
ATOM 2754 N N . HIS B 1 97 ? 4.16 -32.25 -3.838 1 91.75 97 HIS B N 1
ATOM 2755 C CA . HIS B 1 97 ? 3.836 -32.156 -5.258 1 91.75 97 HIS B CA 1
ATOM 2756 C C . HIS B 1 97 ? 3.182 -30.812 -5.574 1 91.75 97 HIS B C 1
ATOM 2758 O O . HIS B 1 97 ? 3.479 -30.203 -6.602 1 91.75 97 HIS B O 1
ATOM 2764 N N . VAL B 1 98 ? 2.301 -30.375 -4.684 1 94.56 98 VAL B N 1
ATOM 2765 C CA . VAL B 1 98 ? 1.633 -29.094 -4.859 1 94.56 98 VAL B CA 1
ATOM 2766 C C . VAL B 1 98 ? 2.666 -27.969 -4.855 1 94.56 98 VAL B C 1
ATOM 2768 O O . VAL B 1 98 ? 2.609 -27.062 -5.691 1 94.56 98 VAL B O 1
ATOM 2771 N N . GLU B 1 99 ? 3.625 -28.078 -4.016 1 92.19 99 GLU B N 1
ATOM 2772 C CA . GLU B 1 99 ? 4.664 -27.062 -3.895 1 92.19 99 GLU B CA 1
ATOM 2773 C C . GLU B 1 99 ? 5.52 -27 -5.156 1 92.19 99 GLU B C 1
ATOM 2775 O O . GLU B 1 99 ? 6.07 -25.938 -5.48 1 92.19 99 GLU B O 1
ATOM 2780 N N . GLN B 1 100 ? 5.594 -28.078 -5.812 1 90.19 100 GLN B N 1
ATOM 2781 C CA . GLN B 1 100 ? 6.355 -28.109 -7.059 1 90.19 100 GLN B CA 1
ATOM 2782 C C . GLN B 1 100 ? 5.539 -27.562 -8.219 1 90.19 100 GLN B C 1
ATOM 2784 O O . GLN B 1 100 ? 6.094 -26.969 -9.148 1 90.19 100 GLN B O 1
ATOM 2789 N N . LEU B 1 101 ? 4.254 -27.734 -8.094 1 93.5 101 LEU B N 1
ATOM 2790 C CA . LEU B 1 101 ? 3.361 -27.391 -9.188 1 93.5 101 LEU B CA 1
ATOM 2791 C C . LEU B 1 101 ? 2.922 -25.938 -9.094 1 93.5 101 LEU B C 1
ATOM 2793 O O . LEU B 1 101 ? 2.654 -25.297 -10.117 1 93.5 101 LEU B O 1
ATOM 2797 N N . VAL B 1 102 ? 2.822 -25.422 -7.855 1 96.94 102 VAL B N 1
ATOM 2798 C CA . VAL B 1 102 ? 2.238 -24.109 -7.609 1 96.94 102 VAL B CA 1
ATOM 2799 C C . VAL B 1 102 ? 3.289 -23.188 -7.008 1 96.94 102 VAL B C 1
ATOM 2801 O O . VAL B 1 102 ? 3.781 -23.422 -5.902 1 96.94 102 VAL B O 1
ATOM 2804 N N . GLY B 1 103 ? 3.654 -22.141 -7.773 1 97.06 103 GLY B N 1
ATOM 2805 C CA . GLY B 1 103 ? 4.465 -21.078 -7.215 1 97.06 103 GLY B CA 1
ATOM 2806 C C . GLY B 1 103 ? 3.643 -20 -6.527 1 97.06 103 GLY B C 1
ATOM 2807 O O . GLY B 1 103 ? 2.602 -19.578 -7.043 1 97.06 103 GLY B O 1
ATOM 2808 N N . CYS B 1 104 ? 4.086 -19.578 -5.387 1 97.75 104 CYS B N 1
ATOM 2809 C CA . CYS B 1 104 ? 3.322 -18.609 -4.602 1 97.75 104 CYS B CA 1
ATOM 2810 C C . CYS B 1 104 ? 4.062 -17.281 -4.504 1 97.75 104 CYS B C 1
ATOM 2812 O O . CYS B 1 104 ? 5.254 -17.25 -4.18 1 97.75 104 CYS B O 1
ATOM 2814 N N . VAL B 1 105 ? 3.359 -16.234 -4.836 1 98.19 105 VAL B N 1
ATOM 2815 C CA . VAL B 1 105 ? 3.881 -14.875 -4.703 1 98.19 105 VAL B CA 1
ATOM 2816 C C . VAL B 1 105 ? 2.975 -14.055 -3.783 1 98.19 105 VAL B C 1
ATOM 2818 O O . VAL B 1 105 ? 1.767 -13.961 -4.02 1 98.19 105 VAL B O 1
ATOM 2821 N N . ARG B 1 106 ? 3.525 -13.531 -2.732 1 97.69 106 ARG B N 1
ATOM 2822 C CA . ARG B 1 106 ? 2.811 -12.648 -1.815 1 97.69 106 ARG B CA 1
ATOM 2823 C C . ARG B 1 106 ? 3.51 -11.297 -1.698 1 97.69 106 ARG B C 1
ATOM 2825 O O . ARG B 1 106 ? 4.449 -11.141 -0.916 1 97.69 106 ARG B O 1
ATOM 2832 N N . ARG B 1 107 ? 3.033 -10.344 -2.463 1 96.12 107 ARG B N 1
ATOM 2833 C CA . ARG B 1 107 ? 3.646 -9.016 -2.496 1 96.12 107 ARG B CA 1
ATOM 2834 C C . ARG B 1 107 ? 5.145 -9.117 -2.758 1 96.12 107 ARG B C 1
ATOM 2836 O O . ARG B 1 107 ? 5.566 -9.656 -3.781 1 96.12 107 ARG B O 1
ATOM 2843 N N . GLU B 1 108 ? 5.895 -8.555 -1.871 1 96.94 108 GLU B N 1
ATOM 2844 C CA . GLU B 1 108 ? 7.348 -8.586 -2.037 1 96.94 108 GLU B CA 1
ATOM 2845 C C . GLU B 1 108 ? 7.992 -9.539 -1.039 1 96.94 108 GLU B C 1
ATOM 2847 O O . GLU B 1 108 ? 9.188 -9.43 -0.744 1 96.94 108 GLU B O 1
ATOM 2852 N N . GLU B 1 109 ? 7.18 -10.461 -0.544 1 96.25 109 GLU B N 1
ATOM 2853 C CA . GLU B 1 109 ? 7.688 -11.383 0.468 1 96.25 109 GLU B CA 1
ATOM 2854 C C . GLU B 1 109 ? 8.664 -12.391 -0.139 1 96.25 109 GLU B C 1
ATOM 2856 O O . GLU B 1 109 ? 8.328 -13.094 -1.093 1 96.25 109 GLU B O 1
ATOM 2861 N N . ILE B 1 110 ? 9.805 -12.398 0.401 1 96.5 110 ILE B N 1
ATOM 2862 C CA . ILE B 1 110 ? 10.82 -13.375 0.021 1 96.5 110 ILE B CA 1
ATOM 2863 C C . ILE B 1 110 ? 11.227 -14.195 1.241 1 96.5 110 ILE B C 1
ATOM 2865 O O . ILE B 1 110 ? 11.062 -13.75 2.379 1 96.5 110 ILE B O 1
ATOM 2869 N N . PRO B 1 111 ? 11.656 -15.383 1.036 1 94.94 111 PRO B N 1
ATOM 2870 C CA . PRO B 1 111 ? 12.078 -16.203 2.17 1 94.94 111 PRO B CA 1
ATOM 2871 C C . PRO B 1 111 ? 13.156 -15.539 3.016 1 94.94 111 PRO B C 1
ATOM 2873 O O . PRO B 1 111 ? 14.055 -14.883 2.475 1 94.94 111 PRO B O 1
ATOM 2876 N N . ASN B 1 112 ? 13.102 -15.742 4.289 1 95.56 112 ASN B N 1
ATOM 2877 C CA . ASN B 1 112 ? 14.055 -15.148 5.219 1 95.56 112 ASN B CA 1
ATOM 2878 C C . ASN B 1 112 ? 15.484 -15.555 4.883 1 95.56 112 ASN B C 1
ATOM 2880 O O . ASN B 1 112 ? 16.422 -14.773 5.094 1 95.56 112 ASN B O 1
ATOM 2884 N N . SER B 1 113 ? 15.664 -16.75 4.395 1 95.62 113 SER B N 1
ATOM 2885 C CA . SER B 1 113 ? 16.984 -17.266 4.047 1 95.62 113 SER B CA 1
ATOM 2886 C C . SER B 1 113 ? 17.656 -16.391 3 1 95.62 113 SER B C 1
ATOM 2888 O O . SER B 1 113 ? 18.891 -16.328 2.924 1 95.62 113 SER B O 1
ATOM 2890 N N . PHE B 1 114 ? 16.859 -15.727 2.23 1 97.19 114 PHE B N 1
ATOM 2891 C CA . PHE B 1 114 ? 17.422 -14.844 1.217 1 97.19 114 PHE B CA 1
ATOM 2892 C C . PHE B 1 114 ? 18.156 -13.68 1.866 1 97.19 114 PHE B C 1
ATOM 2894 O O . PHE B 1 114 ? 19.203 -13.242 1.369 1 97.19 114 PHE B O 1
ATOM 2901 N N . TYR B 1 115 ? 17.672 -13.227 2.949 1 96.31 115 TYR B N 1
ATOM 2902 C CA . TYR B 1 115 ? 18.297 -12.102 3.635 1 96.31 115 TYR B CA 1
ATOM 2903 C C . TYR B 1 115 ? 19.578 -12.531 4.34 1 96.31 115 TYR B C 1
ATOM 2905 O O . TYR B 1 115 ? 20.422 -11.695 4.684 1 96.31 115 TYR B O 1
ATOM 2913 N N . ARG B 1 116 ? 19.781 -13.75 4.582 1 96.62 116 ARG B N 1
ATOM 2914 C CA . ARG B 1 116 ? 20.969 -14.297 5.238 1 96.62 116 ARG B CA 1
ATOM 2915 C C . ARG B 1 116 ? 22.031 -14.68 4.215 1 96.62 116 ARG B C 1
ATOM 2917 O O . ARG B 1 116 ? 23.172 -15 4.582 1 96.62 116 ARG B O 1
ATOM 2924 N N . SER B 1 117 ? 21.641 -14.695 3.035 1 97.44 117 SER B N 1
ATOM 2925 C CA . SER B 1 117 ? 22.578 -15.07 1.973 1 97.44 117 SER B CA 1
ATOM 2926 C C . SER B 1 117 ? 23.438 -13.898 1.555 1 97.44 117 SER B C 1
ATOM 2928 O O . SER B 1 117 ? 23.047 -12.734 1.703 1 97.44 117 SER B O 1
ATOM 2930 N N . GLU B 1 118 ? 24.578 -14.242 1.026 1 97.62 118 GLU B N 1
ATOM 2931 C CA . GLU B 1 118 ? 25.547 -13.227 0.599 1 97.62 118 GLU B CA 1
ATOM 2932 C C . GLU B 1 118 ? 24.984 -12.375 -0.532 1 97.62 118 GLU B C 1
ATOM 2934 O O . GLU B 1 118 ? 25.203 -11.164 -0.571 1 97.62 118 GLU B O 1
ATOM 2939 N N . ASN B 1 119 ? 24.297 -13.023 -1.399 1 98.06 119 ASN B N 1
ATOM 2940 C CA . ASN B 1 119 ? 23.703 -12.336 -2.533 1 98.06 119 ASN B CA 1
ATOM 2941 C C . ASN B 1 119 ? 22.531 -13.125 -3.109 1 98.06 119 ASN B C 1
ATOM 2943 O O . ASN B 1 119 ? 22.25 -14.242 -2.672 1 98.06 119 ASN B O 1
ATOM 2947 N N . ILE B 1 120 ? 21.859 -12.523 -4.086 1 97.38 120 ILE B N 1
ATOM 2948 C CA . ILE B 1 120 ? 20.609 -13.062 -4.605 1 97.38 120 ILE B CA 1
ATOM 2949 C C . ILE B 1 120 ? 20.891 -14.367 -5.355 1 97.38 120 ILE B C 1
ATOM 2951 O O . ILE B 1 120 ? 20.109 -15.312 -5.273 1 97.38 120 ILE B O 1
ATOM 2955 N N . ALA B 1 121 ? 21.984 -14.461 -6.066 1 97.44 121 ALA B N 1
ATOM 2956 C CA . ALA B 1 121 ? 22.328 -15.68 -6.801 1 97.44 121 ALA B CA 1
ATOM 2957 C C . ALA B 1 121 ? 22.531 -16.859 -5.852 1 97.44 121 ALA B C 1
ATOM 2959 O O . ALA B 1 121 ? 22 -17.953 -6.09 1 97.44 121 ALA B O 1
ATOM 2960 N N . LYS B 1 122 ? 23.234 -16.625 -4.82 1 97.44 122 LYS B N 1
ATOM 2961 C CA . LYS B 1 122 ? 23.469 -17.672 -3.838 1 97.44 122 LYS B CA 1
ATOM 2962 C C . LYS B 1 122 ? 22.188 -18.062 -3.115 1 97.44 122 LYS B C 1
ATOM 2964 O O . LYS B 1 122 ? 21.984 -19.234 -2.773 1 97.44 122 LYS B O 1
ATOM 2969 N N . ALA B 1 123 ? 21.375 -17.047 -2.85 1 97.44 123 ALA B N 1
ATOM 2970 C CA . ALA B 1 123 ? 20.094 -17.328 -2.209 1 97.44 123 ALA B CA 1
ATOM 2971 C C . ALA B 1 123 ? 19.234 -18.25 -3.074 1 97.44 123 ALA B C 1
ATOM 2973 O O . ALA B 1 123 ? 18.688 -19.234 -2.582 1 97.44 123 ALA B O 1
ATOM 2974 N N . LEU B 1 124 ? 19.172 -17.922 -4.324 1 97.25 124 LEU B N 1
ATOM 2975 C CA . LEU B 1 124 ? 18.406 -18.75 -5.254 1 97.25 124 LEU B CA 1
ATOM 2976 C C . LEU B 1 124 ? 19.016 -20.141 -5.375 1 97.25 124 LEU B C 1
ATOM 2978 O O . LEU B 1 124 ? 18.281 -21.125 -5.434 1 97.25 124 LEU B O 1
ATOM 2982 N N . ASP B 1 125 ? 20.328 -20.156 -5.418 1 96.94 125 ASP B N 1
ATOM 2983 C CA . ASP B 1 125 ? 21.031 -21.438 -5.496 1 96.94 125 ASP B CA 1
ATOM 2984 C C . ASP B 1 125 ? 20.688 -22.328 -4.301 1 96.94 125 ASP B C 1
ATOM 2986 O O . ASP B 1 125 ? 20.312 -23.484 -4.469 1 96.94 125 ASP B O 1
ATOM 2990 N N . ALA B 1 126 ? 20.75 -21.75 -3.127 1 96.12 126 ALA B N 1
ATOM 2991 C CA . ALA B 1 126 ? 20.453 -22.484 -1.902 1 96.12 126 ALA B CA 1
ATOM 2992 C C . ALA B 1 126 ? 18.984 -22.938 -1.877 1 96.12 126 ALA B C 1
ATOM 2994 O O . ALA B 1 126 ? 18.688 -24.047 -1.426 1 96.12 126 ALA B O 1
ATOM 2995 N N . HIS B 1 127 ? 18.141 -22.047 -2.324 1 94.06 127 HIS B N 1
ATOM 2996 C CA . HIS B 1 127 ? 16.719 -22.344 -2.371 1 94.06 127 HIS B CA 1
ATOM 2997 C C . HIS B 1 127 ? 16.438 -23.547 -3.264 1 94.06 127 HIS B C 1
ATOM 2999 O O . HIS B 1 127 ? 15.617 -24.406 -2.912 1 94.06 127 HIS B O 1
ATOM 3005 N N . MET B 1 128 ? 17.156 -23.703 -4.344 1 93.75 128 MET B N 1
ATOM 3006 C CA . MET B 1 128 ? 16.984 -24.797 -5.281 1 93.75 128 MET B CA 1
ATOM 3007 C C . MET B 1 128 ? 17.688 -26.062 -4.777 1 93.75 128 MET B C 1
ATOM 3009 O O . MET B 1 128 ? 17.219 -27.172 -5.004 1 93.75 128 MET B O 1
ATOM 3013 N N . GLN B 1 129 ? 18.781 -25.828 -4.148 1 92.31 129 GLN B N 1
ATOM 3014 C CA . GLN B 1 129 ? 19.516 -26.953 -3.586 1 92.31 129 GLN B CA 1
ATOM 3015 C C . GLN B 1 129 ? 18.672 -27.688 -2.547 1 92.31 129 GLN B C 1
ATOM 3017 O O . GLN B 1 129 ? 18.672 -28.922 -2.502 1 92.31 129 GLN B O 1
ATOM 3022 N N . ALA B 1 130 ? 17.969 -26.938 -1.789 1 88.56 130 ALA B N 1
ATOM 3023 C CA . ALA B 1 130 ? 17.109 -27.484 -0.748 1 88.56 130 ALA B CA 1
ATOM 3024 C C . ALA B 1 130 ? 16 -28.359 -1.352 1 88.56 130 ALA B C 1
ATOM 3026 O O . ALA B 1 130 ? 15.375 -29.156 -0.651 1 88.56 130 ALA B O 1
ATOM 3027 N N . ARG B 1 131 ? 15.867 -28.25 -2.646 1 85.38 131 ARG B N 1
ATOM 3028 C CA . ARG B 1 131 ? 14.836 -29.016 -3.342 1 85.38 131 ARG B CA 1
ATOM 3029 C C . ARG B 1 131 ? 15.453 -30.062 -4.258 1 85.38 131 ARG B C 1
ATOM 3031 O O . ARG B 1 131 ? 14.781 -30.578 -5.152 1 85.38 131 ARG B O 1
ATOM 3038 N N . HIS B 1 132 ? 16.75 -30.219 -4.152 1 85.44 132 HIS B N 1
ATOM 3039 C CA . HIS B 1 132 ? 17.516 -31.312 -4.73 1 85.44 132 HIS B CA 1
ATOM 3040 C C . HIS B 1 132 ? 17.656 -31.156 -6.238 1 85.44 132 HIS B C 1
ATOM 3042 O O . HIS B 1 132 ? 17.594 -32.156 -6.98 1 85.44 132 HIS B O 1
ATOM 3048 N N . ILE B 1 133 ? 17.719 -30 -6.629 1 87 133 ILE B N 1
ATOM 3049 C CA . ILE B 1 133 ? 18.016 -29.734 -8.031 1 87 133 ILE B CA 1
ATOM 3050 C C . ILE B 1 133 ? 19.531 -29.781 -8.25 1 87 133 ILE B C 1
ATOM 3052 O O . ILE B 1 133 ? 20.297 -29.266 -7.445 1 87 133 ILE B O 1
ATOM 3056 N N . ALA B 1 134 ? 19.984 -30.359 -9.312 1 89.81 134 ALA B N 1
ATOM 3057 C CA . ALA B 1 134 ? 21.406 -30.562 -9.609 1 89.81 134 ALA B CA 1
ATOM 3058 C C . ALA B 1 134 ? 22.094 -29.234 -9.883 1 89.81 134 ALA B C 1
ATOM 3060 O O . ALA B 1 134 ? 21.469 -28.297 -10.398 1 89.81 134 ALA B O 1
ATOM 3061 N N . ASP B 1 135 ? 23.344 -29.188 -9.625 1 88.25 135 ASP B N 1
ATOM 3062 C CA . ASP B 1 135 ? 24.141 -27.953 -9.648 1 88.25 135 ASP B CA 1
ATOM 3063 C C . ASP B 1 135 ? 24.109 -27.312 -11.031 1 88.25 135 ASP B C 1
ATOM 3065 O O . ASP B 1 135 ? 23.812 -26.125 -11.156 1 88.25 135 ASP B O 1
ATOM 3069 N N . ALA B 1 136 ? 24.406 -28.062 -12 1 88.88 136 ALA B N 1
ATOM 3070 C CA . ALA B 1 136 ? 24.453 -27.516 -13.352 1 88.88 136 ALA B CA 1
ATOM 3071 C C . ALA B 1 136 ? 23.094 -26.922 -13.742 1 88.88 136 ALA B C 1
ATOM 3073 O O . ALA B 1 136 ? 23.031 -25.859 -14.367 1 88.88 136 ALA B O 1
ATOM 3074 N N . GLU B 1 137 ? 22.062 -27.562 -13.352 1 90.88 137 GLU B N 1
ATOM 3075 C CA . GLU B 1 137 ? 20.703 -27.094 -13.641 1 90.88 137 GLU B CA 1
ATOM 3076 C C . GLU B 1 137 ? 20.391 -25.828 -12.859 1 90.88 137 GLU B C 1
ATOM 3078 O O . GLU B 1 137 ? 19.766 -24.906 -13.398 1 90.88 137 GLU B O 1
ATOM 3083 N N . ARG B 1 138 ? 20.859 -25.734 -11.664 1 93.5 138 ARG B N 1
ATOM 3084 C CA . ARG B 1 138 ? 20.594 -24.578 -10.828 1 93.5 138 ARG B CA 1
ATOM 3085 C C . ARG B 1 138 ? 21.219 -23.312 -11.414 1 93.5 138 ARG B C 1
ATOM 3087 O O . ARG B 1 138 ? 20.562 -22.281 -11.516 1 93.5 138 ARG B O 1
ATOM 3094 N N . GLN B 1 139 ? 22.516 -23.453 -11.852 1 92.31 139 GLN B N 1
ATOM 3095 C CA . GLN B 1 139 ? 23.219 -22.297 -12.391 1 92.31 139 GLN B CA 1
ATOM 3096 C C . GLN B 1 139 ? 22.562 -21.781 -13.656 1 92.31 139 GLN B C 1
ATOM 3098 O O . GLN B 1 139 ? 22.375 -20.578 -13.828 1 92.31 139 GLN B O 1
ATOM 3103 N N . ALA B 1 140 ? 22.203 -22.672 -14.477 1 92.5 140 ALA B N 1
ATOM 3104 C CA . ALA B 1 140 ? 21.516 -22.297 -15.711 1 92.5 140 ALA B CA 1
ATOM 3105 C C . ALA B 1 140 ? 20.172 -21.625 -15.406 1 92.5 140 ALA B C 1
ATOM 3107 O O . ALA B 1 140 ? 19.844 -20.594 -16 1 92.5 140 ALA B O 1
ATOM 3108 N N . ARG B 1 141 ? 19.422 -22.125 -14.523 1 92.94 141 ARG B N 1
ATOM 3109 C CA . ARG B 1 141 ? 18.109 -21.594 -14.156 1 92.94 141 ARG B CA 1
ATOM 3110 C C . ARG B 1 141 ? 18.234 -20.203 -13.531 1 92.94 141 ARG B C 1
ATOM 3112 O O . ARG B 1 141 ? 17.453 -19.312 -13.828 1 92.94 141 ARG B O 1
ATOM 3119 N N . ILE B 1 142 ? 19.234 -20.078 -12.719 1 95.38 142 ILE B N 1
ATOM 3120 C CA . ILE B 1 142 ? 19.453 -18.797 -12.047 1 95.38 142 ILE B CA 1
ATOM 3121 C C . ILE B 1 142 ? 19.734 -17.719 -13.078 1 95.38 142 ILE B C 1
ATOM 3123 O O . ILE B 1 142 ? 19.125 -16.641 -13.039 1 95.38 142 ILE B O 1
ATOM 3127 N N . GLY B 1 143 ? 20.641 -17.984 -13.969 1 94.25 143 GLY B N 1
ATOM 3128 C CA . GLY B 1 143 ? 20.938 -17.031 -15.023 1 94.25 143 GLY B CA 1
ATOM 3129 C C . GLY B 1 143 ? 19.719 -16.641 -15.844 1 94.25 143 GLY B C 1
ATOM 3130 O O . GLY B 1 143 ? 19.484 -15.461 -16.094 1 94.25 143 GLY B O 1
ATOM 3131 N N . SER B 1 144 ? 18.938 -17.609 -16.219 1 93.81 144 SER B N 1
ATOM 3132 C CA . SER B 1 144 ? 17.75 -17.375 -17.031 1 93.81 144 SER B CA 1
ATOM 3133 C C . SER B 1 144 ? 16.703 -16.578 -16.266 1 93.81 144 SER B C 1
ATOM 3135 O O . SER B 1 144 ? 16.125 -15.625 -16.812 1 93.81 144 SER B O 1
ATOM 3137 N N . LEU B 1 145 ? 16.484 -16.922 -15.047 1 94.56 145 LEU B N 1
ATOM 3138 C CA . LEU B 1 145 ? 15.492 -16.266 -14.219 1 94.56 145 LEU B CA 1
ATOM 3139 C C . LEU B 1 145 ? 15.852 -14.797 -14 1 94.56 145 LEU B C 1
ATOM 3141 O O . LEU B 1 145 ? 15 -13.914 -14.141 1 94.56 145 LEU B O 1
ATOM 3145 N N . LEU B 1 146 ? 17.109 -14.57 -13.688 1 96.44 146 LEU B N 1
ATOM 3146 C CA . LEU B 1 146 ? 17.547 -13.203 -13.43 1 96.44 146 LEU B CA 1
ATOM 3147 C C . LEU B 1 146 ? 17.438 -12.352 -14.688 1 96.44 146 LEU B C 1
ATOM 3149 O O . LEU B 1 146 ? 17.031 -11.188 -14.609 1 96.44 146 LEU B O 1
ATOM 3153 N N . ALA B 1 147 ? 17.734 -12.945 -15.797 1 95.12 147 ALA B N 1
ATOM 3154 C CA . ALA B 1 147 ? 17.609 -12.227 -17.062 1 95.12 147 ALA B CA 1
ATOM 3155 C C . ALA B 1 147 ? 16.141 -11.93 -17.391 1 95.12 147 ALA B C 1
ATOM 3157 O O . ALA B 1 147 ? 15.797 -10.805 -17.75 1 95.12 147 ALA B O 1
ATOM 3158 N N . GLN B 1 148 ? 15.312 -12.875 -17.234 1 94.06 148 GLN B N 1
ATOM 3159 C CA . GLN B 1 148 ? 13.891 -12.773 -17.562 1 94.06 148 GLN B CA 1
ATOM 3160 C C . GLN B 1 148 ? 13.203 -11.727 -16.688 1 94.06 148 GLN B C 1
ATOM 3162 O O . GLN B 1 148 ? 12.266 -11.062 -17.125 1 94.06 148 GLN B O 1
ATOM 3167 N N . LEU B 1 149 ? 13.703 -11.539 -15.469 1 96.25 149 LEU B N 1
ATOM 3168 C CA . LEU B 1 149 ? 13.023 -10.672 -14.508 1 96.25 149 LEU B CA 1
ATOM 3169 C C . LEU B 1 149 ? 13.789 -9.359 -14.328 1 96.25 149 LEU B C 1
ATOM 3171 O O . LEU B 1 149 ? 13.555 -8.633 -13.367 1 96.25 149 LEU B O 1
ATOM 3175 N N . ASP B 1 150 ? 14.75 -9.117 -15.18 1 92.94 150 ASP B N 1
ATOM 3176 C CA . ASP B 1 150 ? 15.539 -7.891 -15.156 1 92.94 150 ASP B CA 1
ATOM 3177 C C . ASP B 1 150 ? 16.234 -7.723 -13.805 1 92.94 150 ASP B C 1
ATOM 3179 O O . ASP B 1 150 ? 16.219 -6.633 -13.227 1 92.94 150 ASP B O 1
ATOM 3183 N N . LEU B 1 151 ? 16.781 -8.82 -13.344 1 96.81 151 LEU B N 1
ATOM 3184 C CA . LEU B 1 151 ? 17.469 -8.805 -12.062 1 96.81 151 LEU B CA 1
ATOM 3185 C C . LEU B 1 151 ? 18.953 -9.078 -12.234 1 96.81 151 LEU B C 1
ATOM 3187 O O . LEU B 1 151 ? 19.688 -9.219 -11.25 1 96.81 151 LEU B O 1
ATOM 3191 N N . SER B 1 152 ? 19.453 -9.133 -13.484 1 96.81 152 SER B N 1
ATOM 3192 C CA . SER B 1 152 ? 20.828 -9.523 -13.766 1 96.81 152 SER B CA 1
ATOM 3193 C C . SER B 1 152 ? 21.812 -8.602 -13.062 1 96.81 152 SER B C 1
ATOM 3195 O O . SER B 1 152 ? 22.812 -9.062 -12.492 1 96.81 152 SER B O 1
ATOM 3197 N N . VAL B 1 153 ? 21.562 -7.297 -12.984 1 96 153 VAL B N 1
ATOM 3198 C CA . VAL B 1 153 ? 22.484 -6.316 -12.422 1 96 153 VAL B CA 1
ATOM 3199 C C . VAL B 1 153 ? 22.5 -6.438 -10.898 1 96 153 VAL B C 1
ATOM 3201 O O . VAL B 1 153 ? 23.422 -5.945 -10.242 1 96 153 VAL B O 1
ATOM 3204 N N . TRP B 1 154 ? 21.531 -7.168 -10.367 1 96.56 154 TRP B N 1
ATOM 3205 C CA . TRP B 1 154 ? 21.406 -7.301 -8.922 1 96.56 154 TRP B CA 1
ATOM 3206 C C . TRP B 1 154 ? 21.953 -8.641 -8.453 1 96.56 154 TRP B C 1
ATOM 3208 O O . TRP B 1 154 ? 21.984 -8.922 -7.25 1 96.56 154 TRP B O 1
ATOM 3218 N N . ARG B 1 155 ? 22.422 -9.414 -9.312 1 97.06 155 ARG B N 1
ATOM 3219 C CA . ARG B 1 155 ? 22.812 -10.805 -9.102 1 97.06 155 ARG B CA 1
ATOM 3220 C C . ARG B 1 155 ? 23.703 -10.945 -7.871 1 97.06 155 ARG B C 1
ATOM 3222 O O . ARG B 1 155 ? 23.484 -11.828 -7.035 1 97.06 155 ARG B O 1
ATOM 3229 N N . ASP B 1 156 ? 24.641 -10.047 -7.711 1 97.69 156 ASP B N 1
ATOM 3230 C CA . ASP B 1 156 ? 25.672 -10.203 -6.688 1 97.69 156 ASP B CA 1
ATOM 3231 C C . ASP B 1 156 ? 25.422 -9.258 -5.512 1 97.69 156 ASP B C 1
ATOM 3233 O O . ASP B 1 156 ? 26.312 -9.008 -4.707 1 97.69 156 ASP B O 1
ATOM 3237 N N . ARG B 1 157 ? 24.219 -8.734 -5.367 1 97.5 157 ARG B N 1
ATOM 3238 C CA . ARG B 1 157 ? 23.828 -7.875 -4.258 1 97.5 157 ARG B CA 1
ATOM 3239 C C . ARG B 1 157 ? 22.984 -8.633 -3.244 1 97.5 157 ARG B C 1
ATOM 3241 O O . ARG B 1 157 ? 22.266 -9.578 -3.604 1 97.5 157 ARG B O 1
ATOM 3248 N N . PRO B 1 158 ? 23.156 -8.266 -2.006 1 97.81 158 PRO B N 1
ATOM 3249 C CA . PRO B 1 158 ? 22.281 -8.883 -1.006 1 97.81 158 PRO B CA 1
ATOM 3250 C C . PRO B 1 158 ? 20.828 -8.438 -1.14 1 97.81 158 PRO B C 1
ATOM 3252 O O . PRO B 1 158 ? 20.547 -7.375 -1.704 1 97.81 158 PRO B O 1
ATOM 3255 N N . ALA B 1 159 ? 19.906 -9.195 -0.659 1 97.38 159 ALA B N 1
ATOM 3256 C CA . ALA B 1 159 ? 18.469 -8.945 -0.797 1 97.38 159 ALA B CA 1
ATOM 3257 C C . ALA B 1 159 ? 18.094 -7.617 -0.145 1 97.38 159 ALA B C 1
ATOM 3259 O O . ALA B 1 159 ? 17.203 -6.914 -0.63 1 97.38 159 ALA B O 1
ATOM 3260 N N . ASP B 1 160 ? 18.75 -7.23 0.925 1 96.06 160 ASP B N 1
ATOM 3261 C CA . ASP B 1 160 ? 18.406 -6.027 1.678 1 96.06 160 ASP B CA 1
ATOM 3262 C C . ASP B 1 160 ? 18.781 -4.766 0.903 1 96.06 160 ASP B C 1
ATOM 3264 O O . ASP B 1 160 ? 18.359 -3.664 1.253 1 96.06 160 ASP B O 1
ATOM 3268 N N . ALA B 1 161 ? 19.562 -4.914 -0.072 1 95.56 161 ALA B N 1
ATOM 3269 C CA . ALA B 1 161 ? 19.984 -3.773 -0.885 1 95.56 161 ALA B CA 1
ATOM 3270 C C . ALA B 1 161 ? 18.938 -3.449 -1.952 1 95.56 161 ALA B C 1
ATOM 3272 O O . ALA B 1 161 ? 19 -2.391 -2.582 1 95.56 161 ALA B O 1
ATOM 3273 N N . LEU B 1 162 ? 18 -4.316 -2.127 1 96.25 162 LEU B N 1
ATOM 3274 C CA . LEU B 1 162 ? 17 -4.137 -3.182 1 96.25 162 LEU B CA 1
ATOM 3275 C C . LEU B 1 162 ? 15.945 -3.119 -2.77 1 96.25 162 LEU B C 1
ATOM 3277 O O . LEU B 1 162 ? 15.539 -3.074 -1.606 1 96.25 162 LEU B O 1
ATOM 3281 N N . ASP B 1 163 ? 15.547 -2.303 -3.758 1 93.5 163 ASP B N 1
ATOM 3282 C CA . ASP B 1 163 ? 14.344 -1.498 -3.535 1 93.5 163 ASP B CA 1
ATOM 3283 C C . ASP B 1 163 ? 13.086 -2.348 -3.652 1 93.5 163 ASP B C 1
ATOM 3285 O O . ASP B 1 163 ? 13.156 -3.545 -3.936 1 93.5 163 ASP B O 1
ATOM 3289 N N . SER B 1 164 ? 11.961 -1.81 -3.434 1 95.06 164 SER B N 1
ATOM 3290 C CA . SER B 1 164 ? 10.703 -2.551 -3.367 1 95.06 164 SER B CA 1
ATOM 3291 C C . SER B 1 164 ? 10.391 -3.23 -4.695 1 95.06 164 SER B C 1
ATOM 3293 O O . SER B 1 164 ? 9.977 -4.391 -4.723 1 95.06 164 SER B O 1
ATOM 3295 N N . GLU B 1 165 ? 10.539 -2.498 -5.789 1 95.94 165 GLU B N 1
ATOM 3296 C CA . GLU B 1 165 ? 10.273 -3.068 -7.105 1 95.94 165 GLU B CA 1
ATOM 3297 C C . GLU B 1 165 ? 11.07 -4.352 -7.32 1 95.94 165 GLU B C 1
ATOM 3299 O O . GLU B 1 165 ? 10.516 -5.375 -7.715 1 95.94 165 GLU B O 1
ATOM 3304 N N . HIS B 1 166 ? 12.32 -4.324 -7.016 1 97.44 166 HIS B N 1
ATOM 3305 C CA . HIS B 1 166 ? 13.195 -5.465 -7.262 1 97.44 166 HIS B CA 1
ATOM 3306 C C . HIS B 1 166 ? 12.953 -6.578 -6.25 1 97.44 166 HIS B C 1
ATOM 3308 O O . HIS B 1 166 ? 13.156 -7.754 -6.555 1 97.44 166 HIS B O 1
ATOM 3314 N N . ARG B 1 167 ? 12.469 -6.211 -5.113 1 97.75 167 ARG B N 1
ATOM 3315 C CA . ARG B 1 167 ? 12.07 -7.242 -4.156 1 97.75 167 ARG B CA 1
ATOM 3316 C C . ARG B 1 167 ? 10.844 -8 -4.652 1 97.75 167 ARG B C 1
ATOM 3318 O O . ARG B 1 167 ? 10.75 -9.219 -4.469 1 97.75 167 ARG B O 1
ATOM 3325 N N . HIS B 1 168 ? 9.922 -7.25 -5.242 1 98.31 168 HIS B N 1
ATOM 3326 C CA . HIS B 1 168 ? 8.781 -7.918 -5.859 1 98.31 168 HIS B CA 1
ATOM 3327 C C . HIS B 1 168 ? 9.234 -8.891 -6.941 1 98.31 168 HIS B C 1
ATOM 3329 O O . HIS B 1 168 ? 8.75 -10.023 -7.004 1 98.31 168 HIS B O 1
ATOM 3335 N N . LEU B 1 169 ? 10.18 -8.453 -7.75 1 98.19 169 LEU B N 1
ATOM 3336 C CA . LEU B 1 169 ? 10.695 -9.297 -8.82 1 98.19 169 LEU B CA 1
ATOM 3337 C C . LEU B 1 169 ? 11.43 -10.508 -8.258 1 98.19 169 LEU B C 1
ATOM 3339 O O . LEU B 1 169 ? 11.312 -11.617 -8.781 1 98.19 169 LEU B O 1
ATOM 3343 N N . LEU B 1 170 ? 12.133 -10.312 -7.176 1 98 170 LEU B N 1
ATOM 3344 C CA . LEU B 1 170 ? 12.828 -11.422 -6.531 1 98 170 LEU B CA 1
ATOM 3345 C C . LEU B 1 170 ? 11.844 -12.422 -5.941 1 98 170 LEU B C 1
ATOM 3347 O O . LEU B 1 170 ? 12.086 -13.625 -5.961 1 98 170 LEU B O 1
ATOM 3351 N N . ALA B 1 171 ? 10.781 -11.914 -5.391 1 98.06 171 ALA B N 1
ATOM 3352 C CA . ALA B 1 171 ? 9.727 -12.797 -4.891 1 98.06 171 ALA B CA 1
ATOM 3353 C C . ALA B 1 171 ? 9.188 -13.695 -6 1 98.06 171 ALA B C 1
ATOM 3355 O O . ALA B 1 171 ? 8.961 -14.883 -5.793 1 98.06 171 ALA B O 1
ATOM 3356 N N . ILE B 1 172 ? 9.008 -13.117 -7.148 1 98.06 172 ILE B N 1
ATOM 3357 C CA . ILE B 1 172 ? 8.562 -13.883 -8.305 1 98.06 172 ILE B CA 1
ATOM 3358 C C . ILE B 1 172 ? 9.633 -14.906 -8.688 1 98.06 172 ILE B C 1
ATOM 3360 O O . ILE B 1 172 ? 9.32 -16.062 -8.961 1 98.06 172 ILE B O 1
ATOM 3364 N N . ALA B 1 173 ? 10.891 -14.492 -8.656 1 97.25 173 ALA B N 1
ATOM 3365 C CA . ALA B 1 173 ? 11.992 -15.406 -8.969 1 97.25 173 ALA B CA 1
ATOM 3366 C C . ALA B 1 173 ? 12 -16.594 -8.008 1 97.25 173 ALA B C 1
ATOM 3368 O O . ALA B 1 173 ? 12.148 -17.734 -8.438 1 97.25 173 ALA B O 1
ATOM 3369 N N . ALA B 1 174 ? 11.82 -16.312 -6.773 1 96.5 174 ALA B N 1
ATOM 3370 C CA . ALA B 1 174 ? 11.805 -17.375 -5.762 1 96.5 174 ALA B CA 1
ATOM 3371 C C . ALA B 1 174 ? 10.688 -18.375 -6.031 1 96.5 174 ALA B C 1
ATOM 3373 O O . ALA B 1 174 ? 10.883 -19.578 -5.883 1 96.5 174 ALA B O 1
ATOM 3374 N N . ALA B 1 175 ? 9.578 -17.875 -6.438 1 96.31 175 ALA B N 1
ATOM 3375 C CA . ALA B 1 175 ? 8.43 -18.734 -6.738 1 96.31 175 ALA B CA 1
ATOM 3376 C C . ALA B 1 175 ? 8.695 -19.594 -7.977 1 96.31 175 ALA B C 1
ATOM 3378 O O . ALA B 1 175 ? 8.156 -20.688 -8.102 1 96.31 175 ALA B O 1
ATOM 3379 N N . LEU B 1 176 ? 9.562 -19.141 -8.859 1 95.38 176 LEU B N 1
ATOM 3380 C CA . LEU B 1 176 ? 9.773 -19.781 -10.156 1 95.38 176 LEU B CA 1
ATOM 3381 C C . LEU B 1 176 ? 10.898 -20.812 -10.078 1 95.38 176 LEU B C 1
ATOM 3383 O O . LEU B 1 176 ? 11.125 -21.578 -11.023 1 95.38 176 LEU B O 1
ATOM 3387 N N . CYS B 1 177 ? 11.578 -20.859 -9.008 1 90 177 CYS B N 1
ATOM 3388 C CA . CYS B 1 177 ? 12.781 -21.672 -8.875 1 90 177 CYS B CA 1
ATOM 3389 C C . CYS B 1 177 ? 12.484 -23.141 -9.164 1 90 177 CYS B C 1
ATOM 3391 O O . CYS B 1 177 ? 13.312 -23.828 -9.75 1 90 177 CYS B O 1
ATOM 3393 N N . LEU B 1 178 ? 11.273 -23.562 -8.836 1 87.81 178 LEU B N 1
ATOM 3394 C CA . LEU B 1 178 ? 10.961 -24.984 -9.023 1 87.81 178 LEU B CA 1
ATOM 3395 C C . LEU B 1 178 ? 10.211 -25.188 -10.336 1 87.81 178 LEU B C 1
ATOM 3397 O O . LEU B 1 178 ? 9.648 -26.266 -10.562 1 87.81 178 LEU B O 1
ATOM 3401 N N . ASN B 1 179 ? 10.203 -24.156 -11.078 1 91.38 179 ASN B N 1
ATOM 3402 C CA . ASN B 1 179 ? 9.578 -24.219 -12.391 1 91.38 179 ASN B CA 1
ATOM 3403 C C . ASN B 1 179 ? 8.125 -24.672 -12.305 1 91.38 179 ASN B C 1
ATOM 3405 O O . ASN B 1 179 ? 7.723 -25.625 -12.977 1 91.38 179 ASN B O 1
ATOM 3409 N N . PRO B 1 180 ? 7.34 -24.016 -11.555 1 95.12 180 PRO B N 1
ATOM 3410 C CA . PRO B 1 180 ? 5.938 -24.375 -11.359 1 95.12 180 PRO B CA 1
ATOM 3411 C C . PRO B 1 180 ? 5.105 -24.234 -12.633 1 95.12 180 PRO B C 1
ATOM 3413 O O . PRO B 1 180 ? 5.5 -23.516 -13.555 1 95.12 180 PRO B O 1
ATOM 3416 N N . THR B 1 181 ? 3.984 -24.922 -12.633 1 95.31 181 THR B N 1
ATOM 3417 C CA . THR B 1 181 ? 3.055 -24.859 -13.75 1 95.31 181 THR B CA 1
ATOM 3418 C C . THR B 1 181 ? 2.158 -23.641 -13.648 1 95.31 181 THR B C 1
ATOM 3420 O O . THR B 1 181 ? 1.764 -23.062 -14.672 1 95.31 181 THR B O 1
ATOM 3423 N N . VAL B 1 182 ? 1.909 -23.219 -12.438 1 97.5 182 VAL B N 1
ATOM 3424 C CA . VAL B 1 182 ? 0.997 -22.109 -12.195 1 97.5 182 VAL B CA 1
ATOM 3425 C C . VAL B 1 182 ? 1.535 -21.234 -11.07 1 97.5 182 VAL B C 1
ATOM 3427 O O . VAL B 1 182 ? 2.145 -21.734 -10.117 1 97.5 182 VAL B O 1
ATOM 3430 N N . LEU B 1 183 ? 1.365 -19.969 -11.234 1 98.06 183 LEU B N 1
ATOM 3431 C CA . LEU B 1 183 ? 1.653 -19.016 -10.156 1 98.06 183 LEU B CA 1
ATOM 3432 C C . LEU B 1 183 ? 0.365 -18.531 -9.508 1 98.06 183 LEU B C 1
ATOM 3434 O O . LEU B 1 183 ? -0.587 -18.156 -10.203 1 98.06 183 LEU B O 1
ATOM 3438 N N . VAL B 1 184 ? 0.288 -18.578 -8.219 1 98.69 184 VAL B N 1
ATOM 3439 C CA . VAL B 1 184 ? -0.751 -17.969 -7.398 1 98.69 184 VAL B CA 1
ATOM 3440 C C . VAL B 1 184 ? -0.183 -16.75 -6.676 1 98.69 184 VAL B C 1
ATOM 3442 O O . VAL B 1 184 ? 0.676 -16.875 -5.801 1 98.69 184 VAL B O 1
ATOM 3445 N N . ALA B 1 185 ? -0.664 -15.562 -7.055 1 98.75 185 ALA B N 1
ATOM 3446 C CA . ALA B 1 185 ? -0.028 -14.328 -6.598 1 98.75 185 ALA B CA 1
ATOM 3447 C C . ALA B 1 185 ? -1.023 -13.438 -5.859 1 98.75 185 ALA B C 1
ATOM 3449 O O . ALA B 1 185 ? -2.074 -13.086 -6.398 1 98.75 185 ALA B O 1
ATOM 3450 N N . ASP B 1 186 ? -0.69 -13.141 -4.664 1 98.69 186 ASP B N 1
ATOM 3451 C CA . ASP B 1 186 ? -1.5 -12.25 -3.846 1 98.69 186 ASP B CA 1
ATOM 3452 C C . ASP B 1 186 ? -0.901 -10.844 -3.811 1 98.69 186 ASP B C 1
ATOM 3454 O O . ASP B 1 186 ? 0.094 -10.602 -3.123 1 98.69 186 ASP B O 1
ATOM 3458 N N . GLU B 1 187 ? -1.531 -9.938 -4.59 1 97.81 187 GLU B N 1
ATOM 3459 C CA . GLU B 1 187 ? -1.149 -8.531 -4.695 1 97.81 187 GLU B CA 1
ATOM 3460 C C . GLU B 1 187 ? 0.311 -8.391 -5.109 1 97.81 187 GLU B C 1
ATOM 3462 O O . GLU B 1 187 ? 1.097 -7.738 -4.418 1 97.81 187 GLU B O 1
ATOM 3467 N N . PRO B 1 188 ? 0.602 -8.82 -6.27 1 97.81 188 PRO B N 1
ATOM 3468 C CA . PRO B 1 188 ? 2.002 -8.898 -6.695 1 97.81 188 PRO B CA 1
ATOM 3469 C C . PRO B 1 188 ? 2.619 -7.52 -6.938 1 97.81 188 PRO B C 1
ATOM 3471 O O . PRO B 1 188 ? 3.84 -7.402 -7.078 1 97.81 188 PRO B O 1
ATOM 3474 N N . THR B 1 189 ? 1.79 -6.48 -6.961 1 96.75 189 THR B N 1
ATOM 3475 C CA . THR B 1 189 ? 2.336 -5.16 -7.25 1 96.75 189 THR B CA 1
ATOM 3476 C C . THR B 1 189 ? 1.959 -4.168 -6.152 1 96.75 189 THR B C 1
ATOM 3478 O O . THR B 1 189 ? 2.135 -2.959 -6.316 1 96.75 189 THR B O 1
ATOM 3481 N N . LYS B 1 190 ? 1.429 -4.664 -5.109 1 94.5 190 LYS B N 1
ATOM 3482 C CA . LYS B 1 190 ? 0.96 -3.781 -4.043 1 94.5 190 LYS B CA 1
ATOM 3483 C C . LYS B 1 190 ? 2.096 -2.912 -3.51 1 94.5 190 LYS B C 1
ATOM 3485 O O . LYS B 1 190 ? 3.197 -3.406 -3.26 1 94.5 190 LYS B O 1
ATOM 3490 N N . GLY B 1 191 ? 1.822 -1.631 -3.312 1 91.62 191 GLY B N 1
ATOM 3491 C CA . GLY B 1 191 ? 2.789 -0.729 -2.705 1 91.62 191 GLY B CA 1
ATOM 3492 C C . GLY B 1 191 ? 3.676 -0.035 -3.721 1 91.62 191 GLY B C 1
ATOM 3493 O O . GLY B 1 191 ? 4.395 0.91 -3.383 1 91.62 191 GLY B O 1
ATOM 3494 N N . LEU B 1 192 ? 3.623 -0.443 -4.961 1 94.12 192 LEU B N 1
ATOM 3495 C CA . LEU B 1 192 ? 4.453 0.141 -6.008 1 94.12 192 LEU B CA 1
ATOM 3496 C C . LEU B 1 192 ? 3.734 1.303 -6.688 1 94.12 192 LEU B C 1
ATOM 3498 O O . LEU B 1 192 ? 2.508 1.4 -6.625 1 94.12 192 LEU B O 1
ATOM 3502 N N . ASP B 1 193 ? 4.539 2.213 -7.281 1 92.94 193 ASP B N 1
ATOM 3503 C CA . ASP B 1 193 ? 3.939 3.25 -8.117 1 92.94 193 ASP B CA 1
ATOM 3504 C C . ASP B 1 193 ? 3.641 2.723 -9.516 1 92.94 193 ASP B C 1
ATOM 3506 O O . ASP B 1 193 ? 3.74 1.52 -9.766 1 92.94 193 ASP B O 1
ATOM 3510 N N . GLU B 1 194 ? 3.289 3.541 -10.43 1 92.31 194 GLU B N 1
ATOM 3511 C CA . GLU B 1 194 ? 2.838 3.15 -11.766 1 92.31 194 GLU B CA 1
ATOM 3512 C C . GLU B 1 194 ? 3.953 2.463 -12.547 1 92.31 194 GLU B C 1
ATOM 3514 O O . GLU B 1 194 ? 3.709 1.48 -13.25 1 92.31 194 GLU B O 1
ATOM 3519 N N . ILE B 1 195 ? 5.121 2.949 -12.375 1 93.44 195 ILE B N 1
ATOM 3520 C CA . ILE B 1 195 ? 6.238 2.416 -13.141 1 93.44 195 ILE B CA 1
ATOM 3521 C C . ILE B 1 195 ? 6.652 1.058 -12.578 1 93.44 195 ILE B C 1
ATOM 3523 O O . ILE B 1 195 ? 6.812 0.091 -13.328 1 93.44 195 ILE B O 1
ATOM 3527 N N . GLY B 1 196 ? 6.797 0.996 -11.281 1 94.06 196 GLY B N 1
ATOM 3528 C CA . GLY B 1 196 ? 7.094 -0.281 -10.656 1 94.06 196 GLY B CA 1
ATOM 3529 C C . GLY B 1 196 ? 6.039 -1.336 -10.914 1 94.06 196 GLY B C 1
ATOM 3530 O O . GLY B 1 196 ? 6.363 -2.492 -11.195 1 94.06 196 GLY B O 1
ATOM 3531 N N . THR B 1 197 ? 4.82 -0.915 -10.844 1 94.75 197 THR B N 1
ATOM 3532 C CA . THR B 1 197 ? 3.711 -1.821 -11.117 1 94.75 197 THR B CA 1
ATOM 3533 C C . THR B 1 197 ? 3.791 -2.359 -12.539 1 94.75 197 THR B C 1
ATOM 3535 O O . THR B 1 197 ? 3.656 -3.564 -12.766 1 94.75 197 THR B O 1
ATOM 3538 N N . ALA B 1 198 ? 4.051 -1.495 -13.469 1 93.69 198 ALA B N 1
ATOM 3539 C CA . ALA B 1 198 ? 4.141 -1.903 -14.867 1 93.69 198 ALA B CA 1
ATOM 3540 C C . ALA B 1 198 ? 5.277 -2.9 -15.078 1 93.69 198 ALA B C 1
ATOM 3542 O O . ALA B 1 198 ? 5.109 -3.904 -15.773 1 93.69 198 ALA B O 1
ATOM 3543 N N . HIS B 1 199 ? 6.363 -2.639 -14.484 1 94.69 199 HIS B N 1
ATOM 3544 C CA . HIS B 1 199 ? 7.527 -3.508 -14.625 1 94.69 199 HIS B CA 1
ATOM 3545 C C . HIS B 1 199 ? 7.25 -4.895 -14.055 1 94.69 199 HIS B C 1
ATOM 3547 O O . HIS B 1 199 ? 7.48 -5.902 -14.727 1 94.69 199 HIS B O 1
ATOM 3553 N N . VAL B 1 200 ? 6.723 -4.949 -12.891 1 96.88 200 VAL B N 1
ATOM 3554 C CA . VAL B 1 200 ? 6.473 -6.219 -12.219 1 96.88 200 VAL B CA 1
ATOM 3555 C C . VAL B 1 200 ? 5.355 -6.973 -12.93 1 96.88 200 VAL B C 1
ATOM 3557 O O . VAL B 1 200 ? 5.445 -8.18 -13.141 1 96.88 200 VAL B O 1
ATOM 3560 N N . ALA B 1 201 ? 4.32 -6.242 -13.328 1 96.25 201 ALA B N 1
ATOM 3561 C CA . ALA B 1 201 ? 3.219 -6.867 -14.055 1 96.25 201 ALA B CA 1
ATOM 3562 C C . ALA B 1 201 ? 3.697 -7.445 -15.383 1 96.25 201 ALA B C 1
ATOM 3564 O O . ALA B 1 201 ? 3.357 -8.578 -15.734 1 96.25 201 ALA B O 1
ATOM 3565 N N . ARG B 1 202 ? 4.469 -6.723 -16.047 1 94.56 202 ARG B N 1
ATOM 3566 C CA . ARG B 1 202 ? 5.008 -7.211 -17.312 1 94.56 202 ARG B CA 1
ATOM 3567 C C . ARG B 1 202 ? 5.828 -8.477 -17.109 1 94.56 202 ARG B C 1
ATOM 3569 O O . ARG B 1 202 ? 5.684 -9.445 -17.859 1 94.56 202 ARG B O 1
ATOM 3576 N N . ALA B 1 203 ? 6.648 -8.422 -16.156 1 95 203 ALA B N 1
ATOM 3577 C CA . ALA B 1 203 ? 7.48 -9.586 -15.852 1 95 203 ALA B CA 1
ATOM 3578 C C . ALA B 1 203 ? 6.621 -10.797 -15.531 1 95 203 ALA B C 1
ATOM 3580 O O . ALA B 1 203 ? 6.879 -11.898 -16.016 1 95 203 ALA B O 1
ATOM 3581 N N . LEU B 1 204 ? 5.609 -10.594 -14.781 1 96.12 204 LEU B N 1
ATOM 3582 C CA . LEU B 1 204 ? 4.734 -11.672 -14.328 1 96.12 204 LEU B CA 1
ATOM 3583 C C . LEU B 1 204 ? 3.949 -12.258 -15.5 1 96.12 204 LEU B C 1
ATOM 3585 O O . LEU B 1 204 ? 3.904 -13.477 -15.672 1 96.12 204 LEU B O 1
ATOM 3589 N N . PHE B 1 205 ? 3.441 -11.43 -16.359 1 96.12 205 PHE B N 1
ATOM 3590 C CA . PHE B 1 205 ? 2.492 -11.883 -17.375 1 96.12 205 PHE B CA 1
ATOM 3591 C C . PHE B 1 205 ? 3.209 -12.227 -18.672 1 96.12 205 PHE B C 1
ATOM 3593 O O . PHE B 1 205 ? 2.611 -12.812 -19.578 1 96.12 205 PHE B O 1
ATOM 3600 N N . ALA B 1 206 ? 4.469 -11.891 -18.703 1 92.81 206 ALA B N 1
ATOM 3601 C CA . ALA B 1 206 ? 5.27 -12.312 -19.859 1 92.81 206 ALA B CA 1
ATOM 3602 C C . ALA B 1 206 ? 5.699 -13.773 -19.719 1 92.81 206 ALA B C 1
ATOM 3604 O O . ALA B 1 206 ? 6.137 -14.391 -20.688 1 92.81 206 ALA B O 1
ATOM 3605 N N . LEU B 1 207 ? 5.578 -14.203 -18.531 1 90.81 207 LEU B N 1
ATOM 3606 C CA . LEU B 1 207 ? 5.926 -15.602 -18.297 1 90.81 207 LEU B CA 1
ATOM 3607 C C . LEU B 1 207 ? 4.965 -16.531 -19.031 1 90.81 207 LEU B C 1
ATOM 3609 O O . LEU B 1 207 ? 3.766 -16.25 -19.109 1 90.81 207 LEU B O 1
ATOM 3613 N N . ASP B 1 208 ? 5.496 -17.531 -19.594 1 89 208 ASP B N 1
ATOM 3614 C CA . ASP B 1 208 ? 4.652 -18.547 -20.219 1 89 208 ASP B CA 1
ATOM 3615 C C . ASP B 1 208 ? 4.113 -19.516 -19.172 1 89 208 ASP B C 1
ATOM 3617 O O . ASP B 1 208 ? 4.395 -20.719 -19.219 1 89 208 ASP B O 1
ATOM 3621 N N . ARG B 1 209 ? 3.377 -18.953 -18.188 1 93.25 209 ARG B N 1
ATOM 3622 C CA . ARG B 1 209 ? 2.795 -19.703 -17.078 1 93.25 209 ARG B CA 1
ATOM 3623 C C . ARG B 1 209 ? 1.358 -19.266 -16.812 1 93.25 209 ARG B C 1
ATOM 3625 O O . ARG B 1 209 ? 0.985 -18.125 -17.109 1 93.25 209 ARG B O 1
ATOM 3632 N N . GLN B 1 210 ? 0.588 -20.25 -16.359 1 97.31 210 GLN B N 1
ATOM 3633 C CA . GLN B 1 210 ? -0.715 -19.922 -15.789 1 97.31 210 GLN B CA 1
ATOM 3634 C C . GLN B 1 210 ? -0.567 -19.062 -14.539 1 97.31 210 GLN B C 1
ATOM 3636 O O . GLN B 1 210 ? 0.319 -19.297 -13.719 1 97.31 210 GLN B O 1
ATOM 3641 N N . VAL B 1 211 ? -1.396 -17.984 -14.445 1 98.19 211 VAL B N 1
ATOM 3642 C CA . VAL B 1 211 ? -1.325 -17.094 -13.297 1 98.19 211 VAL B CA 1
ATOM 3643 C C . VAL B 1 211 ? -2.727 -16.844 -12.742 1 98.19 211 VAL B C 1
ATOM 3645 O O . VAL B 1 211 ? -3.643 -16.5 -13.492 1 98.19 211 VAL B O 1
ATOM 3648 N N . VAL B 1 212 ? -2.947 -17.094 -11.477 1 98.75 212 VAL B N 1
ATOM 3649 C CA . VAL B 1 212 ? -4.098 -16.641 -10.711 1 98.75 212 VAL B CA 1
ATOM 3650 C C . VAL B 1 212 ? -3.648 -15.594 -9.68 1 98.75 212 VAL B C 1
ATOM 3652 O O . VAL B 1 212 ? -2.781 -15.875 -8.844 1 98.75 212 VAL B O 1
ATOM 3655 N N . PHE B 1 213 ? -4.23 -14.422 -9.789 1 98.75 213 PHE B N 1
ATOM 3656 C CA . PHE B 1 213 ? -3.703 -13.398 -8.898 1 98.75 213 PHE B CA 1
ATOM 3657 C C . PHE B 1 213 ? -4.824 -12.523 -8.359 1 98.75 213 PHE B C 1
ATOM 3659 O O . PHE B 1 213 ? -5.836 -12.312 -9.031 1 98.75 213 PHE B O 1
ATOM 3666 N N . ALA B 1 214 ? -4.617 -12.078 -7.141 1 98.75 214 ALA B N 1
ATOM 3667 C CA . ALA B 1 214 ? -5.516 -11.109 -6.504 1 98.75 214 ALA B CA 1
ATOM 3668 C C . ALA B 1 214 ? -4.945 -9.695 -6.586 1 98.75 214 ALA B C 1
ATOM 3670 O O . ALA B 1 214 ? -3.74 -9.5 -6.43 1 98.75 214 ALA B O 1
ATOM 3671 N N . THR B 1 215 ? -5.816 -8.734 -6.855 1 97.19 215 THR B N 1
ATOM 3672 C CA . THR B 1 215 ? -5.375 -7.344 -6.914 1 97.19 215 THR B CA 1
ATOM 3673 C C . THR B 1 215 ? -6.547 -6.398 -6.672 1 97.19 215 THR B C 1
ATOM 3675 O O . THR B 1 215 ? -7.699 -6.754 -6.914 1 97.19 215 THR B O 1
ATOM 3678 N N . HIS B 1 216 ? -6.242 -5.285 -6.207 1 91 216 HIS B N 1
ATOM 3679 C CA . HIS B 1 216 ? -7.23 -4.215 -6.125 1 91 216 HIS B CA 1
ATOM 3680 C C . HIS B 1 216 ? -7.043 -3.209 -7.254 1 91 216 HIS B C 1
ATOM 3682 O O . HIS B 1 216 ? -7.848 -2.283 -7.406 1 91 216 HIS B O 1
ATOM 3688 N N . ASP B 1 217 ? -6.066 -3.438 -8.07 1 91.69 217 ASP B N 1
ATOM 3689 C CA . ASP B 1 217 ? -5.762 -2.545 -9.18 1 91.69 217 ASP B CA 1
ATOM 3690 C C . ASP B 1 217 ? -6.602 -2.889 -10.406 1 91.69 217 ASP B C 1
ATOM 3692 O O . ASP B 1 217 ? -6.172 -3.66 -11.266 1 91.69 217 ASP B O 1
ATOM 3696 N N . THR B 1 218 ? -7.73 -2.25 -10.539 1 93.62 218 THR B N 1
ATOM 3697 C CA . THR B 1 218 ? -8.664 -2.582 -11.609 1 93.62 218 THR B CA 1
ATOM 3698 C C . THR B 1 218 ? -8.148 -2.088 -12.953 1 93.62 218 THR B C 1
ATOM 3700 O O . THR B 1 218 ? -8.508 -2.637 -14 1 93.62 218 THR B O 1
ATOM 3703 N N . ASP B 1 219 ? -7.281 -1.102 -12.945 1 90.69 219 ASP B N 1
ATOM 3704 C CA . ASP B 1 219 ? -6.688 -0.629 -14.188 1 90.69 219 ASP B CA 1
ATOM 3705 C C . ASP B 1 219 ? -5.762 -1.685 -14.789 1 90.69 219 ASP B C 1
ATOM 3707 O O . ASP B 1 219 ? -5.773 -1.909 -16 1 90.69 219 ASP B O 1
ATOM 3711 N N . MET B 1 220 ? -5.113 -2.291 -13.953 1 92.69 220 MET B N 1
ATOM 3712 C CA . MET B 1 220 ? -4.133 -3.277 -14.406 1 92.69 220 MET B CA 1
ATOM 3713 C C . MET B 1 220 ? -4.82 -4.438 -15.125 1 92.69 220 MET B C 1
ATOM 3715 O O . MET B 1 220 ? -4.352 -4.887 -16.172 1 92.69 220 MET B O 1
ATOM 3719 N N . ILE B 1 221 ? -5.992 -4.855 -14.664 1 96.44 221 ILE B N 1
ATOM 3720 C CA . ILE B 1 221 ? -6.535 -6.109 -15.164 1 96.44 221 ILE B CA 1
ATOM 3721 C C . ILE B 1 221 ? -7.27 -5.863 -16.484 1 96.44 221 ILE B C 1
ATOM 3723 O O . ILE B 1 221 ? -7.637 -6.812 -17.188 1 96.44 221 ILE B O 1
ATOM 3727 N N . THR B 1 222 ? -7.453 -4.609 -16.844 1 97 222 THR B N 1
ATOM 3728 C CA . THR B 1 222 ? -8.164 -4.316 -18.078 1 97 222 THR B CA 1
ATOM 3729 C C . THR B 1 222 ? -7.191 -3.92 -19.188 1 97 222 THR B C 1
ATOM 3731 O O . THR B 1 222 ? -7.602 -3.68 -20.328 1 97 222 THR B O 1
ATOM 3734 N N . ARG B 1 223 ? -5.977 -3.775 -18.859 1 94.94 223 ARG B N 1
ATOM 3735 C CA . ARG B 1 223 ? -4.984 -3.439 -19.875 1 94.94 223 ARG B CA 1
ATOM 3736 C C . ARG B 1 223 ? -4.801 -4.59 -20.859 1 94.94 223 ARG B C 1
ATOM 3738 O O . ARG B 1 223 ? -4.473 -5.707 -20.469 1 94.94 223 ARG B O 1
ATOM 3745 N N . PRO B 1 224 ? -4.84 -4.32 -22.125 1 95.06 224 PRO B N 1
ATOM 3746 C CA . PRO B 1 224 ? -4.789 -5.395 -23.109 1 95.06 224 PRO B CA 1
ATOM 3747 C C . PRO B 1 224 ? -3.436 -6.105 -23.141 1 95.06 224 PRO B C 1
ATOM 3749 O O . PRO B 1 224 ? -3.367 -7.297 -23.453 1 95.06 224 PRO B O 1
ATOM 3752 N N . GLU B 1 225 ? -2.398 -5.398 -22.797 1 93.31 225 GLU B N 1
ATOM 3753 C CA . GLU B 1 225 ? -1.055 -5.957 -22.906 1 93.31 225 GLU B CA 1
ATOM 3754 C C . GLU B 1 225 ? -0.856 -7.105 -21.922 1 93.31 225 GLU B C 1
ATOM 3756 O O . GLU B 1 225 ? 0.032 -7.941 -22.094 1 93.31 225 GLU B O 1
ATOM 3761 N N . TYR B 1 226 ? -1.682 -7.188 -20.938 1 95.81 226 TYR B N 1
ATOM 3762 C CA . TYR B 1 226 ? -1.509 -8.234 -19.938 1 95.81 226 TYR B CA 1
ATOM 3763 C C . TYR B 1 226 ? -2.389 -9.438 -20.25 1 95.81 226 TYR B C 1
ATOM 3765 O O . TYR B 1 226 ? -2.23 -10.5 -19.641 1 95.81 226 TYR B O 1
ATOM 3773 N N . ALA B 1 227 ? -3.326 -9.328 -21.125 1 96.38 227 ALA B N 1
ATOM 3774 C CA . ALA B 1 227 ? -4.137 -10.406 -21.688 1 96.38 227 ALA B CA 1
ATOM 3775 C C . ALA B 1 227 ? -4.785 -11.234 -20.578 1 96.38 227 ALA B C 1
ATOM 3777 O O . ALA B 1 227 ? -4.684 -12.461 -20.562 1 96.38 227 ALA B O 1
ATOM 3778 N N . ILE B 1 228 ? -5.383 -10.547 -19.641 1 98 228 ILE B N 1
ATOM 3779 C CA . ILE B 1 228 ? -6.133 -11.242 -18.594 1 98 228 ILE B CA 1
ATOM 3780 C C . ILE B 1 228 ? -7.398 -11.852 -19.188 1 98 228 ILE B C 1
ATOM 3782 O O . ILE B 1 228 ? -8.188 -11.156 -19.844 1 98 228 ILE B O 1
ATOM 3786 N N . ASP B 1 229 ? -7.59 -13.148 -18.906 1 97.94 229 ASP B N 1
ATOM 3787 C CA . ASP B 1 229 ? -8.656 -13.898 -19.547 1 97.94 229 ASP B CA 1
ATOM 3788 C C . ASP B 1 229 ? -9.969 -13.781 -18.781 1 97.94 229 ASP B C 1
ATOM 3790 O O . ASP B 1 229 ? -11.039 -13.688 -19.375 1 97.94 229 ASP B O 1
ATOM 3794 N N . ARG B 1 230 ? -9.875 -13.867 -17.547 1 98.56 230 ARG B N 1
ATOM 3795 C CA . ARG B 1 230 ? -11.008 -14.055 -16.641 1 98.56 230 ARG B CA 1
ATOM 3796 C C . ARG B 1 230 ? -10.812 -13.273 -15.344 1 98.56 230 ARG B C 1
ATOM 3798 O O . ARG B 1 230 ? -9.688 -13.148 -14.852 1 98.56 230 ARG B O 1
ATOM 3805 N N . ALA B 1 231 ? -11.914 -12.688 -14.859 1 98.88 231 ALA B N 1
ATOM 3806 C CA . ALA B 1 231 ? -11.859 -11.984 -13.578 1 98.88 231 ALA B CA 1
ATOM 3807 C C . ALA B 1 231 ? -13.016 -12.391 -12.68 1 98.88 231 ALA B C 1
ATOM 3809 O O . ALA B 1 231 ? -14.156 -12.531 -13.141 1 98.88 231 ALA B O 1
ATOM 3810 N N . LEU B 1 232 ? -12.68 -12.625 -11.422 1 98.94 232 LEU B N 1
ATOM 3811 C CA . LEU B 1 232 ? -13.641 -12.914 -10.359 1 98.94 232 LEU B CA 1
ATOM 3812 C C . LEU B 1 232 ? -13.766 -11.742 -9.406 1 98.94 232 LEU B C 1
ATOM 3814 O O . LEU B 1 232 ? -12.758 -11.125 -9.031 1 98.94 232 LEU B O 1
ATOM 3818 N N . LEU B 1 233 ? -14.984 -11.422 -9.031 1 98.88 233 LEU B N 1
ATOM 3819 C CA . LEU B 1 233 ? -15.234 -10.43 -7.992 1 98.88 233 LEU B CA 1
ATOM 3820 C C . LEU B 1 233 ? -15.727 -11.094 -6.711 1 98.88 233 LEU B C 1
ATOM 3822 O O . LEU B 1 233 ? -16.734 -11.797 -6.719 1 98.88 233 LEU B O 1
ATOM 3826 N N . LEU B 1 234 ? -14.984 -10.883 -5.711 1 98.69 234 LEU B N 1
ATOM 3827 C CA . LEU B 1 234 ? -15.375 -11.391 -4.402 1 98.69 234 LEU B CA 1
ATOM 3828 C C . LEU B 1 234 ? -15.969 -10.281 -3.541 1 98.69 234 LEU B C 1
ATOM 3830 O O . LEU B 1 234 ? -15.477 -9.148 -3.549 1 98.69 234 LEU B O 1
ATOM 3834 N N . ASP B 1 235 ? -16.984 -10.641 -2.857 1 97.62 235 ASP B N 1
ATOM 3835 C CA . ASP B 1 235 ? -17.641 -9.789 -1.871 1 97.62 235 ASP B CA 1
ATOM 3836 C C . ASP B 1 235 ? -18.141 -10.609 -0.689 1 97.62 235 ASP B C 1
ATOM 3838 O O . ASP B 1 235 ? -18.984 -11.492 -0.858 1 97.62 235 ASP B O 1
ATOM 3842 N N . GLY B 1 236 ? -17.641 -10.297 0.479 1 95.94 236 GLY B N 1
ATOM 3843 C CA . GLY B 1 236 ? -18.078 -10.984 1.68 1 95.94 236 GLY B CA 1
ATOM 3844 C C . GLY B 1 236 ? -17.844 -12.484 1.634 1 95.94 236 GLY B C 1
ATOM 3845 O O . GLY B 1 236 ? -18.688 -13.266 2.066 1 95.94 236 GLY B O 1
ATOM 3846 N N . GLY B 1 237 ? -16.859 -12.898 1.017 1 98.06 237 GLY B N 1
ATOM 3847 C CA . GLY B 1 237 ? -16.5 -14.305 0.98 1 98.06 237 GLY B CA 1
ATOM 3848 C C . GLY B 1 237 ? -17.203 -15.078 -0.112 1 98.06 237 GLY B C 1
ATOM 3849 O O . GLY B 1 237 ? -17.188 -16.312 -0.119 1 98.06 237 GLY B O 1
ATOM 3850 N N . ARG B 1 238 ? -17.859 -14.375 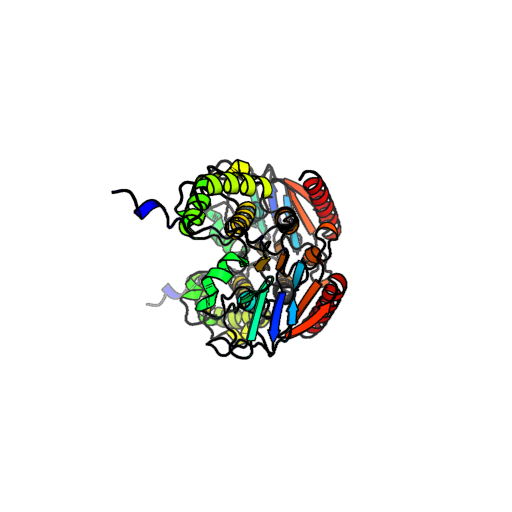-0.986 1 98.5 238 ARG B N 1
ATOM 3851 C CA . ARG B 1 238 ? -18.594 -15.008 -2.08 1 98.5 238 ARG B CA 1
ATOM 3852 C C . ARG B 1 238 ? -18.156 -14.43 -3.428 1 98.5 238 ARG B C 1
ATOM 3854 O O . ARG B 1 238 ? -17.828 -13.242 -3.525 1 98.5 238 ARG B O 1
ATOM 3861 N N . ILE B 1 239 ? -18.172 -15.289 -4.422 1 98.69 239 ILE B N 1
ATOM 3862 C CA . ILE B 1 239 ? -17.984 -14.805 -5.785 1 98.69 239 ILE B CA 1
ATOM 3863 C C . ILE B 1 239 ? -19.281 -14.18 -6.297 1 98.69 239 ILE B C 1
ATOM 3865 O O . ILE B 1 239 ? -20.297 -14.875 -6.465 1 98.69 239 ILE B O 1
ATOM 3869 N N . VAL B 1 240 ? -19.266 -12.945 -6.613 1 98.56 240 VAL B N 1
ATOM 3870 C CA . VAL B 1 240 ? -20.5 -12.258 -6.977 1 98.56 240 VAL B CA 1
ATOM 3871 C C . VAL B 1 240 ? -20.484 -11.914 -8.469 1 98.56 240 VAL B C 1
ATOM 3873 O O . VAL B 1 240 ? -21.484 -11.445 -9.016 1 98.56 240 VAL B O 1
ATOM 3876 N N . PHE B 1 241 ? -19.391 -12.055 -9.094 1 98.75 241 PHE B N 1
ATOM 3877 C CA . PHE B 1 241 ? -19.266 -11.883 -10.531 1 98.75 241 PHE B CA 1
ATOM 3878 C C . PHE B 1 241 ? -18.156 -12.781 -11.078 1 98.75 241 PHE B C 1
ATOM 3880 O O . PHE B 1 241 ? -17.125 -12.984 -10.43 1 98.75 241 PHE B O 1
ATOM 3887 N N . ASP B 1 242 ? -18.312 -13.352 -12.203 1 98.75 242 ASP B N 1
ATOM 3888 C CA . ASP B 1 242 ? -17.375 -14.211 -12.93 1 98.75 242 ASP B CA 1
ATOM 3889 C C . ASP B 1 242 ? -17.484 -13.992 -14.438 1 98.75 242 ASP B C 1
ATOM 3891 O O . ASP B 1 242 ? -18.484 -14.383 -15.055 1 98.75 242 ASP B O 1
ATOM 3895 N N . GLY B 1 243 ? -16.484 -13.32 -14.961 1 98.62 243 GLY B N 1
ATOM 3896 C CA . GLY B 1 243 ? -16.547 -13.008 -16.375 1 98.62 243 GLY B CA 1
ATOM 3897 C C . GLY B 1 243 ? -15.328 -12.273 -16.891 1 98.62 243 GLY B C 1
ATOM 3898 O O . GLY B 1 243 ? -14.211 -12.539 -16.453 1 98.62 243 GLY B O 1
ATOM 3899 N N . SER B 1 244 ? -15.492 -11.414 -17.891 1 98.5 244 SER B N 1
ATOM 3900 C CA . SER B 1 244 ? -14.375 -10.664 -18.469 1 98.5 244 SER B CA 1
ATOM 3901 C C . SER B 1 244 ? -13.844 -9.617 -17.5 1 98.5 244 SER B C 1
ATOM 3903 O O . SER B 1 244 ? -14.594 -9.117 -16.656 1 98.5 244 SER B O 1
ATOM 3905 N N . PRO B 1 245 ? -12.586 -9.281 -17.641 1 98.56 245 PRO B N 1
ATOM 3906 C CA . PRO B 1 245 ? -12.031 -8.234 -16.781 1 98.56 245 PRO B CA 1
ATOM 3907 C C . PRO B 1 245 ? -12.812 -6.926 -16.859 1 98.56 245 PRO B C 1
ATOM 3909 O O . PRO B 1 245 ? -13.086 -6.305 -15.828 1 98.56 245 PRO B O 1
ATOM 3912 N N . GLN B 1 246 ? -13.258 -6.523 -18.031 1 98.44 246 GLN B N 1
ATOM 3913 C CA . GLN B 1 246 ? -13.992 -5.273 -18.188 1 98.44 246 GLN B CA 1
ATOM 3914 C C . GLN B 1 246 ? -15.312 -5.305 -17.438 1 98.44 246 GLN B C 1
ATOM 3916 O O . GLN B 1 246 ? -15.648 -4.359 -16.719 1 98.44 246 GLN B O 1
ATOM 3921 N N . ASP B 1 247 ? -15.977 -6.422 -17.562 1 98.75 247 ASP B N 1
ATOM 3922 C CA . ASP B 1 247 ? -17.266 -6.547 -16.906 1 98.75 247 ASP B CA 1
ATOM 3923 C C . ASP B 1 247 ? -17.094 -6.668 -15.391 1 98.75 247 ASP B C 1
ATOM 3925 O O . ASP B 1 247 ? -17.938 -6.188 -14.633 1 98.75 247 ASP B O 1
ATOM 3929 N N . ALA B 1 248 ? -16.047 -7.285 -15.016 1 98.75 248 ALA B N 1
ATOM 3930 C CA . ALA B 1 248 ? -15.773 -7.406 -13.586 1 98.75 248 ALA B CA 1
ATOM 3931 C C . ALA B 1 248 ? -15.508 -6.039 -12.961 1 98.75 248 ALA B C 1
ATOM 3933 O O . ALA B 1 248 ? -15.984 -5.754 -11.859 1 98.75 248 ALA B O 1
ATOM 3934 N N . VAL B 1 249 ? -14.789 -5.176 -13.648 1 98.19 249 VAL B N 1
ATOM 3935 C CA . VAL B 1 249 ? -14.484 -3.84 -13.156 1 98.19 249 VAL B CA 1
ATOM 3936 C C . VAL B 1 249 ? -15.766 -3.012 -13.07 1 98.19 249 VAL B C 1
ATOM 3938 O O . VAL B 1 249 ? -15.961 -2.254 -12.117 1 98.19 249 VAL B O 1
ATOM 3941 N N . THR B 1 250 ? -16.641 -3.217 -14.008 1 98.25 250 THR B N 1
ATOM 3942 C CA . THR B 1 250 ? -17.938 -2.549 -13.977 1 98.25 250 THR B CA 1
ATOM 3943 C C . THR B 1 250 ? -18.75 -3 -12.758 1 98.25 250 THR B C 1
ATOM 3945 O O . THR B 1 250 ? -19.297 -2.172 -12.031 1 98.25 250 THR B O 1
ATOM 3948 N N . ALA B 1 251 ? -18.766 -4.289 -12.555 1 98.44 251 ALA B N 1
ATOM 3949 C CA . ALA B 1 251 ? -19.469 -4.836 -11.398 1 98.44 251 ALA B CA 1
ATOM 3950 C C . ALA B 1 251 ? -18.875 -4.32 -10.094 1 98.44 251 ALA B C 1
ATOM 3952 O O . ALA B 1 251 ? -19.594 -4.004 -9.148 1 98.44 251 ALA B O 1
ATOM 3953 N N . TYR B 1 252 ? -17.594 -4.238 -10.094 1 98.25 252 TYR B N 1
ATOM 3954 C CA . TYR B 1 252 ? -16.891 -3.744 -8.914 1 98.25 252 TYR B CA 1
ATOM 3955 C C . TYR B 1 252 ? -17.219 -2.279 -8.648 1 98.25 252 TYR B C 1
ATOM 3957 O O . TYR B 1 252 ? -17.484 -1.889 -7.512 1 98.25 252 TYR B O 1
ATOM 3965 N N . THR B 1 253 ? -17.203 -1.505 -9.68 1 95.94 253 THR B N 1
ATOM 3966 C CA . THR B 1 253 ? -17.531 -0.087 -9.562 1 95.94 253 THR B CA 1
ATOM 3967 C C . THR B 1 253 ? -18.938 0.105 -9.031 1 95.94 253 THR B C 1
ATOM 3969 O O . THR B 1 253 ? -19.172 0.967 -8.18 1 95.94 253 THR B O 1
ATOM 3972 N N . ASP B 1 254 ? -19.828 -0.702 -9.477 1 96.81 254 ASP B N 1
ATOM 3973 C CA . ASP B 1 254 ? -21.203 -0.65 -9.008 1 96.81 254 ASP B CA 1
ATOM 3974 C C . ASP B 1 254 ? -21.297 -1.025 -7.527 1 96.81 254 ASP B C 1
ATOM 3976 O O . ASP B 1 254 ? -22.031 -0.399 -6.766 1 96.81 254 ASP B O 1
ATOM 3980 N N . LEU B 1 255 ? -20.531 -2.012 -7.227 1 96.06 255 LEU B N 1
ATOM 3981 C CA . LEU B 1 255 ? -20.484 -2.451 -5.836 1 96.06 255 LEU B CA 1
ATOM 3982 C C . LEU B 1 255 ? -19.984 -1.331 -4.93 1 96.06 255 LEU B C 1
ATOM 3984 O O . LEU B 1 255 ? -20.578 -1.062 -3.885 1 96.06 255 LEU B O 1
ATOM 3988 N N . ILE B 1 256 ? -18.953 -0.656 -5.352 1 93.94 256 ILE B N 1
ATOM 3989 C CA . ILE B 1 256 ? -18.344 0.428 -4.582 1 93.94 256 ILE B CA 1
ATOM 3990 C C . ILE B 1 256 ? -19.344 1.579 -4.449 1 93.94 256 ILE B C 1
ATOM 3992 O O . ILE B 1 256 ? -19.484 2.162 -3.371 1 93.94 256 ILE B O 1
ATOM 3996 N N . ARG B 1 257 ? -20 1.918 -5.484 1 92.81 257 ARG B N 1
ATOM 3997 C CA . ARG B 1 257 ? -20.984 2.996 -5.477 1 92.81 257 ARG B CA 1
ATOM 3998 C C . ARG B 1 257 ? -22.094 2.719 -4.465 1 92.81 257 ARG B C 1
ATOM 4000 O O . ARG B 1 257 ? -22.484 3.604 -3.697 1 92.81 257 ARG B O 1
ATOM 4007 N N . ARG B 1 258 ? -22.484 1.525 -4.406 1 92.75 258 ARG B N 1
ATOM 4008 C CA . ARG B 1 258 ? -23.547 1.14 -3.484 1 92.75 258 ARG B CA 1
ATOM 4009 C C . ARG B 1 258 ? -23.094 1.238 -2.035 1 92.75 258 ARG B C 1
ATOM 4011 O O . ARG B 1 258 ? -23.844 1.656 -1.161 1 92.75 258 ARG B O 1
ATOM 4018 N N . MET B 1 259 ? -21.875 0.923 -1.884 1 90.62 259 MET B N 1
ATOM 4019 C CA . MET B 1 259 ? -21.328 0.926 -0.527 1 90.62 259 MET B CA 1
ATOM 4020 C C . MET B 1 259 ? -21.047 2.35 -0.059 1 90.62 259 MET B C 1
ATOM 4022 O O . MET B 1 259 ? -21.219 2.664 1.12 1 90.62 259 MET B O 1
ATOM 4026 N N . ARG B 1 260 ? -20.578 3.207 -0.931 1 83.88 260 ARG B N 1
ATOM 4027 C CA . ARG B 1 260 ? -20.281 4.598 -0.596 1 83.88 260 ARG B CA 1
ATOM 4028 C C . ARG B 1 260 ? -21.547 5.359 -0.237 1 83.88 260 ARG B C 1
ATOM 4030 O O . ARG B 1 260 ? -21.516 6.25 0.616 1 83.88 260 ARG B O 1
ATOM 4037 N N . ASP B 1 261 ? -22.594 5.055 -0.855 1 78.56 261 ASP B N 1
ATOM 4038 C CA . ASP B 1 261 ? -23.875 5.703 -0.586 1 78.56 261 ASP B CA 1
ATOM 4039 C C . ASP B 1 261 ? -24.406 5.34 0.803 1 78.56 261 ASP B C 1
ATOM 4041 O O . ASP B 1 261 ? -25.234 6.047 1.361 1 78.56 261 ASP B O 1
ATOM 4045 N N . ARG B 1 262 ? -23.766 4.336 1.326 1 67.06 262 ARG B N 1
ATOM 4046 C CA . ARG B 1 262 ? -24.188 3.906 2.654 1 67.06 262 ARG B CA 1
ATOM 4047 C C . ARG B 1 262 ? -23.344 4.566 3.738 1 67.06 262 ARG B C 1
ATOM 4049 O O . ARG B 1 262 ? -23.703 4.535 4.918 1 67.06 262 ARG B O 1
ATOM 4056 N N . VAL B 1 263 ? -22.25 5.172 3.322 1 60.25 263 VAL B N 1
ATOM 4057 C CA . VAL B 1 263 ? -21.391 5.793 4.316 1 60.25 263 VAL B CA 1
ATOM 4058 C C . VAL B 1 263 ? -21.656 7.297 4.363 1 60.25 263 VAL B C 1
ATOM 4060 O O . VAL B 1 263 ? -21.906 7.922 3.33 1 60.25 263 VAL B O 1
#

Secondary structure (DSSP, 8-state):
-GGGG------------S--EEEEEEEEEE-TTS-EEEEEEEEEE-SSEEEEEE-TTSSHHHHHHHHHTSS--SEEEEEEEETTEEE-TT-TTTHHHHHHHEEEEETT---HHHHHSSSHHHHHHHHHHTTT--HHHHHHHHHHHHHHTT-GGGTTS-GGG--HHHHHHHHHHHHHTT--SEEEEESTTTT--HHHHHHHHHHHHHSSSEEEEE-S-HHHHH-GGG---EEEEEETTEEEEEE-HHHHHHHHHHHHHHHHTT-/-GGGG------------S--EEEEEEEEEE-TTS-EEEEEEEEEE-SSEEEEEE-TTSSHHHHHHHHHTSS--SEEEEEEEETTEEE-TT-TTTHHHHHHHEEEEETT---HHHHHSSSHHHHHHHHHHTTT--HHHHHHHHHHHHHHTT-GGGTTS-GGG--HHHHHHHHHHHHHTT--SEEEEESTTTT--HHHHHHHHHHHHHSSSEEEEE-S-HHHHH-GGG---EEEEEETTEEEEEE-HHHHHHHHHHHHHHHHTT-

Nearest PDB structures (foldseek):
  6z4w-assembly1_A  TM=8.943E-01  e=5.843E-19  Streptococcus pneumoniae
  5x40-assembly1_B  TM=8.344E-01  e=1.194E-19  Rhodobacter capsulatus
  5x41-assembly2_D  TM=8.432E-01  e=1.684E-18  Rhodobacter capsulatus
  5x41-assembly1_B  TM=8.716E-01  e=1.771E-17  Rhodobacter capsulatus
  7efo-assembly1_A  TM=8.184E-01  e=5.365E-16  Klebsiella pneumoniae subsp. pneumoniae

Sequence (526 aa):
MGIFSGLFSRRDNTPRPDHVTFTLAQASYTYEDGNTGLHDTTLTLDTRRTAVIGLNGSGKTTLLKLLDGSLAPTSGSVTISAGEHTLHPGSRKDRKHVEQLVGCVRREEIPNSFYRSENIAKALDAHMQARHIADAERQARIGSLLAQLDLSVWRDRPADALDSEHRHLLAIAAALCLNPTVLVADEPTKGLDEIGTAHVARALFALDRQVVFATHDTDMITRPEYAIDRALLLDGGRIVFDGSPQDAVTAYTDLIRRMRDRVMGIFSGLFSRRDNTPRPDHVTFTLAQASYTYEDGNTGLHDTTLTLDTRRTAVIGLNGSGKTTLLKLLDGSLAPTSGSVTISAGEHTLHPGSRKDRKHVEQLVGCVRREEIPNSFYRSENIAKALDAHMQARHIADAERQARIGSLLAQLDLSVWRDRPADALDSEHRHLLAIAAALCLNPTVLVADEPTKGLDEIGTAHVARALFALDRQVVFATHDTDMITRPEYAIDRALLLDGGRIVFDGSPQDAVTAYTDLIRRMRDRV

pLDDT: mean 91.75, std 14.44, range [26.19, 98.94]

Solvent-accessible surface area (backbone atoms only — not comparable to full-atom values): 27712 Å² total; per-residue (Å²): 137,76,77,80,70,68,81,64,77,75,75,77,80,69,74,75,50,80,49,51,33,41,37,31,48,45,21,19,32,60,48,94,88,63,54,60,35,31,52,62,37,66,47,76,49,64,64,53,26,33,41,33,31,48,55,84,83,10,21,59,66,51,53,52,28,39,67,64,24,80,34,54,58,70,38,60,40,51,35,38,36,45,80,93,43,75,40,36,29,53,34,80,87,32,35,68,60,37,57,39,37,39,16,59,30,49,26,52,55,58,65,71,65,35,64,73,26,78,12,43,52,57,24,52,45,50,60,35,44,78,68,70,50,54,66,72,60,43,56,55,48,49,55,50,48,26,54,69,52,74,36,57,93,46,35,81,36,35,52,83,76,48,54,69,60,54,32,21,41,48,11,48,47,64,26,45,66,66,62,33,33,30,37,43,26,47,28,57,48,65,92,50,44,73,66,43,28,50,53,46,49,48,44,60,58,66,42,96,48,22,34,41,32,30,44,77,58,64,68,63,50,56,38,70,92,57,59,50,61,31,17,35,30,29,53,79,13,31,79,78,43,78,44,43,33,63,58,35,48,52,52,47,51,53,51,50,54,58,53,51,74,72,102,137,78,78,79,69,68,80,66,76,75,75,76,79,67,76,74,51,80,49,51,34,39,37,30,48,45,21,18,31,58,46,94,88,65,53,60,34,32,52,63,37,66,47,75,48,64,64,53,25,34,41,34,34,48,55,84,82,10,22,59,67,51,53,52,29,39,67,67,23,80,33,53,57,70,39,60,40,49,35,36,36,45,80,95,43,76,40,37,31,54,34,79,89,32,36,67,60,39,59,40,37,38,16,60,29,50,27,52,56,59,64,71,66,33,64,74,26,78,13,42,51,56,23,51,46,51,60,36,44,77,68,70,50,53,66,73,58,44,56,54,48,50,55,50,49,26,54,68,54,75,35,57,92,44,35,80,36,35,53,82,75,48,54,69,60,54,32,24,40,46,11,48,47,63,24,44,67,65,61,33,32,30,37,43,26,47,28,57,47,66,93,50,45,74,65,44,29,50,53,47,50,48,47,60,58,66,41,97,51,23,36,42,33,28,43,76,58,63,68,64,49,57,36,72,93,58,58,50,62,31,18,35,30,29,53,81,14,31,79,77,42,79,42,44,32,64,58,35,47,52,52,46,52,52,51,48,53,58,53,52,74,73,102

Foldseek 3Di:
DPPVPPPPPPPPVPPFFLWKKKFWALFWAADPVGATLAGGDTDIDTDQFEEEEEDVSLNLVVVLCQQLQVDATPDTAMWMDTPPDIDGSVDPVCVLVSLLAEFEAEALDDDPQLQVDQFLLVSLLVLLVVVVDDDVVSNVLSVVLCVLLVNNVRGRPGLVVDDRLVSLSSSVSSSCSSPHQEYEYEASQPPHDPVSSVSSLCSVQVDSHRYYYYHNPLVSQPDVSSPHFWYFYGGSNYTPDIDHSVVNVVVRVVVVVVVVVVD/DPPVPPPPPPPPVPPFFLWKKKFWALFWAADPVGATLAGGDTDIDTDQFEEEEEDPSLNLVVVLCQQLQVDATPDTAMWMDTPPDIDGSVDPVCVLVSLLAEFEAEALDDDPQLQVDQFLLVSLLVLLVVVPDDDVVSNVLSVVLCVLLVNVVRGRPGLVVDDRLVSLSSSVSSSCSSPHQEYEYEASQPPHDPVSSVSSLCSVQVDSHRYYYYHNPLVSQPDPSSPHFWYFYGGSNYTPDIGHSVVNVVVRVVVVVVVVVVD

Radius of gyration: 26.83 Å; Cα contacts (8 Å, |Δi|>4): 1018; chains: 2; bounding box: 57×90×76 Å

InterPro domains:
  IPR003439 ABC transporter-like, ATP-binding domain [PF00005] (48-189)
  IPR003439 ABC transporter-like, ATP-binding domain [PS50893] (15-261)
  IPR003593 AAA+ ATPase domain [SM00382] (46-238)
  IPR027417 P-loop containing nucleoside triphosphate hydrolase [G3DSA:3.40.50.300] (10-262)
  IPR027417 P-loop containing nucleoside triphosphate hydrolase [SSF52540] (17-247)
  IPR050095 Energy-coupling factor transporter ATP-binding [PTHR43553] (24-249)